Protein AF-0000000077108392 (afdb_homodimer)

pLDDT: mean 80.99, std 17.7, range [25.3, 98.0]

Nearest PDB structures (foldseek):
  3d3n-assembly1_B  TM=5.095E-01  e=5.946E-03  Lactiplantibacillus plantarum WCFS1
  3bxp-assembly1_B  TM=4.855E-01  e=1.284E-02  Lactiplantibacillus plantarum WCFS1
  4bzw-assembly1_A  TM=4.666E-01  e=1.075E-02  Lactiplantibacillus plantarum WCFS1
  3d3n-assembly1_A  TM=5.186E-01  e=2.063E-02  Lactiplantibacillus plantarum WCFS1
  4po3-assembly1_X  TM=4.686E-01  e=5.646E-02  Lacticaseibacillus rhamnosus HN001

Secondary structure (DSSP, 8-state):
-------S----BSEEEEEE--SS-PPPPPTT-TT---TTHHHHHHHHHHHHTTT--HHHHEEEEEE--HHHHHHHHHHHHHHHGGGS---HHHHHHIIIIIHHHHS---S---SS---HHHHHHHHHHHHHHHHHHTB-TT--EEEEEETHHHHHHHHHHHHHH-TTSS----TTSTTEEEEEEES--HHHHTTTS-GGGS------THHHH-TTS-SEEEEE-TT-TT---SGGG-HHHHHHHHTTSEEEEE---S-TTS---TTGGGGGGG-HHHHHHHHHHHHHHHHHH--/-------S----BSEEEEEE--SS-PPPPPTT-TT---TTHHHHHHHHHHHHTTT--HHHHEEEEEE--HHHHHHHHHHHHHHHGGGS---HHHHHHIIIIIHHHHS---S---SS---HHHHHHHHHHHHHHHHHHTB-TT--EEEEEETHHHHHHHHHHHHHS-SSSS----GGGTTEEEEEEES--HHHHTTTS-GGGS------THHHH-TTS-SEEEEE-TT-TT---SGGG-HHHHHHHHTTSEEEEE---S-TTS-S-TTGGGGGGG-HHHHHHHHHHHHHHHHHH--

Structure (mmCIF, N/CA/C/O backbone):
data_AF-0000000077108392-model_v1
#
loop_
_entity.id
_entity.type
_entity.pdbx_description
1 polymer 'Uncharacterized protein'
#
loop_
_atom_site.group_PDB
_atom_site.id
_atom_site.type_symbol
_atom_site.label_atom_id
_atom_site.label_alt_id
_atom_site.label_comp_id
_atom_site.label_asym_id
_atom_site.label_entity_id
_atom_site.label_seq_id
_atom_site.pdbx_PDB_ins_code
_atom_site.Cartn_x
_atom_site.Cartn_y
_atom_site.Cartn_z
_atom_site.occupancy
_atom_site.B_iso_or_equiv
_atom_site.auth_seq_id
_atom_site.auth_comp_id
_atom_site.auth_asym_id
_atom_site.auth_atom_id
_atom_site.pdbx_PDB_model_num
ATOM 1 N N . MET A 1 1 ? 19.859 -25.844 -47.406 1 25.66 1 MET A N 1
ATOM 2 C CA . MET A 1 1 ? 18.641 -26.078 -46.625 1 25.66 1 MET A CA 1
ATOM 3 C C . MET A 1 1 ? 18.953 -26.875 -45.344 1 25.66 1 MET A C 1
ATOM 5 O O . MET A 1 1 ? 19.016 -28.094 -45.406 1 25.66 1 MET A O 1
ATOM 9 N N . THR A 1 2 ? 19.984 -26.5 -44.594 1 29.19 2 THR A N 1
ATOM 10 C CA . THR A 1 2 ? 20.531 -27.156 -43.406 1 29.19 2 THR A CA 1
ATOM 11 C C . THR A 1 2 ? 19.453 -27.344 -42.344 1 29.19 2 THR A C 1
ATOM 13 O O . THR A 1 2 ? 18.828 -26.375 -41.906 1 29.19 2 THR A O 1
ATOM 16 N N . SER A 1 3 ? 18.75 -28.484 -42.344 1 29.84 3 SER A N 1
ATOM 17 C CA . SER A 1 3 ? 17.781 -28.875 -41.312 1 29.84 3 SER A CA 1
ATOM 18 C C . SER A 1 3 ? 18.344 -28.656 -39.938 1 29.84 3 SER A C 1
ATOM 20 O O . SER A 1 3 ? 19.438 -29.141 -39.594 1 29.84 3 SER A O 1
ATOM 22 N N . TYR A 1 4 ? 18.266 -27.5 -39.375 1 32.16 4 TYR A N 1
ATOM 23 C CA . TYR A 1 4 ? 18.516 -27.344 -37.938 1 32.16 4 TYR A CA 1
ATOM 24 C C . TYR A 1 4 ? 17.891 -28.5 -37.156 1 32.16 4 TYR A C 1
ATOM 26 O O . TYR A 1 4 ? 16.656 -28.609 -37.094 1 32.16 4 TYR A O 1
ATOM 34 N N . LYS A 1 5 ? 18.516 -29.609 -37.281 1 37.72 5 LYS A N 1
ATOM 35 C CA . LYS A 1 5 ? 18.188 -30.75 -36.438 1 37.72 5 LYS A CA 1
ATOM 36 C C . LYS A 1 5 ? 18 -30.297 -34.969 1 37.72 5 LYS A C 1
ATOM 38 O O . LYS A 1 5 ? 18.922 -29.781 -34.344 1 37.72 5 LYS A O 1
ATOM 43 N N . LEU A 1 6 ? 16.844 -29.75 -34.594 1 39.28 6 LEU A N 1
ATOM 44 C CA . LEU A 1 6 ? 16.5 -29.625 -33.188 1 39.28 6 LEU A CA 1
ATOM 45 C C . LEU A 1 6 ? 17.016 -30.828 -32.406 1 39.28 6 LEU A C 1
ATOM 47 O O . LEU A 1 6 ? 16.484 -31.938 -32.531 1 39.28 6 LEU A O 1
ATOM 51 N N . SER A 1 7 ? 18.312 -31.141 -32.406 1 38.25 7 SER A N 1
ATOM 52 C CA . SER A 1 7 ? 19.078 -32.25 -31.844 1 38.25 7 SER A CA 1
ATOM 53 C C . SER A 1 7 ? 18.516 -32.688 -30.5 1 38.25 7 SER A C 1
ATOM 55 O O . SER A 1 7 ? 18.562 -33.875 -30.172 1 38.25 7 SER A O 1
ATOM 57 N N . ASP A 1 8 ? 18.703 -31.844 -29.328 1 43.09 8 ASP A N 1
ATOM 58 C CA . ASP A 1 8 ? 18.5 -32.469 -28.016 1 43.09 8 ASP A CA 1
ATOM 59 C C . ASP A 1 8 ? 17.062 -33 -27.875 1 43.09 8 ASP A C 1
ATOM 61 O O . ASP A 1 8 ? 16.109 -32.219 -27.938 1 43.09 8 ASP A O 1
ATOM 65 N N . ASP A 1 9 ? 16.672 -34.125 -28.188 1 49.19 9 ASP A N 1
ATOM 66 C CA . ASP A 1 9 ? 15.477 -34.938 -28.156 1 49.19 9 ASP A CA 1
ATOM 67 C C . ASP A 1 9 ? 14.734 -34.781 -26.828 1 49.19 9 ASP A C 1
ATOM 69 O O . ASP A 1 9 ? 14.75 -35.688 -25.984 1 49.19 9 ASP A O 1
ATOM 73 N N . LYS A 1 10 ? 14.875 -33.75 -26 1 65.94 10 LYS A N 1
ATOM 74 C CA . LYS A 1 10 ? 14.102 -33.688 -24.766 1 65.94 10 LYS A CA 1
ATOM 75 C C . LYS A 1 10 ? 12.617 -33.875 -25.031 1 65.94 10 LYS A C 1
ATOM 77 O O . LYS A 1 10 ? 12.031 -33.219 -25.891 1 65.94 10 LYS A O 1
ATOM 82 N N . LYS A 1 11 ? 12.172 -35.094 -24.672 1 85.75 11 LYS A N 1
ATOM 83 C CA . LYS A 1 11 ? 10.758 -35.438 -24.766 1 85.75 11 LYS A CA 1
ATOM 84 C C . LYS A 1 11 ? 9.859 -34.344 -24.219 1 85.75 11 LYS A C 1
ATOM 86 O O . LYS A 1 11 ? 10.055 -33.875 -23.094 1 85.75 11 LYS A O 1
ATOM 91 N N . LEU A 1 12 ? 9.086 -33.75 -25.078 1 94.19 12 LEU A N 1
ATOM 92 C CA . LEU A 1 12 ? 8.109 -32.75 -24.672 1 94.19 12 LEU A CA 1
ATOM 93 C C . LEU A 1 12 ? 7.141 -33.312 -23.656 1 94.19 12 LEU A C 1
ATOM 95 O O . LEU A 1 12 ? 6.781 -34.5 -23.703 1 94.19 12 LEU A O 1
ATOM 99 N N . LYS A 1 13 ? 6.836 -32.562 -22.734 1 96.19 13 LYS A N 1
ATOM 100 C CA . LYS A 1 13 ? 6.016 -33 -21.609 1 96.19 13 LYS A CA 1
ATOM 101 C C . LYS A 1 13 ? 4.535 -32.75 -21.891 1 96.19 13 LYS A C 1
ATOM 103 O O . LYS A 1 13 ? 4.164 -31.781 -22.531 1 96.19 13 LYS A O 1
ATOM 108 N N . PRO A 1 14 ? 3.74 -33.594 -21.375 1 95.75 14 PRO A N 1
ATOM 109 C CA . PRO A 1 14 ? 2.311 -33.5 -21.672 1 95.75 14 PRO A CA 1
ATOM 110 C C . PRO A 1 14 ? 1.596 -32.438 -20.828 1 95.75 14 PRO A C 1
ATOM 112 O O . PRO A 1 14 ? 0.47 -32.031 -21.141 1 95.75 14 PRO A O 1
ATOM 115 N N . VAL A 1 15 ? 2.131 -32.031 -19.719 1 95.94 15 VAL A N 1
ATOM 116 C CA . VAL A 1 15 ? 1.496 -31.078 -18.812 1 95.94 15 VAL A CA 1
ATOM 117 C C . VAL A 1 15 ? 2.494 -29.984 -18.422 1 95.94 15 VAL A C 1
ATOM 119 O O . VAL A 1 15 ? 3.684 -30.266 -18.25 1 95.94 15 VAL A O 1
ATOM 122 N N . GLY A 1 16 ? 2 -28.719 -18.359 1 96.62 16 GLY A N 1
ATOM 123 C CA . GLY A 1 16 ? 2.803 -27.609 -17.859 1 96.62 16 GLY A CA 1
ATOM 124 C C . GLY A 1 16 ? 2.262 -27.016 -16.578 1 96.62 16 GLY A C 1
ATOM 125 O O . GLY A 1 16 ? 1.046 -26.938 -16.375 1 96.62 16 GLY A O 1
ATOM 126 N N . VAL A 1 17 ? 3.178 -26.656 -15.672 1 97.81 17 VAL A N 1
ATOM 127 C CA . VAL A 1 17 ? 2.83 -25.938 -14.445 1 97.81 17 VAL A CA 1
ATOM 128 C C . VAL A 1 17 ? 3.717 -24.703 -14.305 1 97.81 17 VAL A C 1
ATOM 130 O O . VAL A 1 17 ? 4.945 -24.812 -14.367 1 97.81 17 VAL A O 1
ATOM 133 N N . MET A 1 18 ? 3.094 -23.625 -14.203 1 96.94 18 MET A N 1
ATOM 134 C CA . MET A 1 18 ? 3.793 -22.375 -13.891 1 96.94 18 MET A CA 1
ATOM 135 C C . MET A 1 18 ? 3.441 -21.891 -12.484 1 96.94 18 MET A C 1
ATOM 137 O O . MET A 1 18 ? 2.264 -21.781 -12.141 1 96.94 18 MET A O 1
ATOM 141 N N . VAL A 1 19 ? 4.445 -21.609 -11.695 1 97.31 19 VAL A N 1
ATOM 142 C CA . VAL A 1 19 ? 4.238 -21.156 -10.32 1 97.31 19 VAL A CA 1
ATOM 143 C C . VAL A 1 19 ? 4.73 -19.719 -10.172 1 97.31 19 VAL A C 1
ATOM 145 O O . VAL A 1 19 ? 5.801 -19.359 -10.672 1 97.31 19 VAL A O 1
ATOM 148 N N . VAL A 1 20 ? 3.91 -18.891 -9.5 1 96.06 20 VAL A N 1
ATOM 149 C CA . VAL A 1 20 ? 4.168 -17.469 -9.359 1 96.06 20 VAL A CA 1
ATOM 150 C C . VAL A 1 20 ? 4.164 -17.094 -7.879 1 96.06 20 VAL A C 1
ATOM 152 O O . VAL A 1 20 ? 3.203 -17.375 -7.16 1 96.06 20 VAL A O 1
ATOM 155 N N . HIS A 1 21 ? 5.246 -16.469 -7.43 1 90.44 21 HIS A N 1
ATOM 156 C CA . HIS A 1 21 ? 5.367 -16.125 -6.023 1 90.44 21 HIS A CA 1
ATOM 157 C C . HIS A 1 21 ? 4.828 -14.719 -5.758 1 90.44 21 HIS A C 1
ATOM 159 O O . HIS A 1 21 ? 4.523 -13.977 -6.699 1 90.44 21 HIS A O 1
ATOM 165 N N . GLY A 1 22 ? 4.621 -14.422 -4.504 1 85.69 22 GLY A N 1
ATOM 166 C CA . GLY A 1 22 ? 4.16 -13.109 -4.062 1 85.69 22 GLY A CA 1
ATOM 167 C C . GLY A 1 22 ? 5.293 -12.188 -3.652 1 85.69 22 GLY A C 1
ATOM 168 O O . GLY A 1 22 ? 6.371 -12.219 -4.25 1 85.69 22 GLY A O 1
ATOM 169 N N . ILE A 1 23 ? 4.961 -11.32 -2.734 1 69.69 23 ILE A N 1
ATOM 170 C CA . ILE A 1 23 ? 5.906 -10.328 -2.227 1 69.69 23 ILE A CA 1
ATOM 171 C C . ILE A 1 23 ? 6.949 -11.023 -1.349 1 69.69 23 ILE A C 1
ATOM 173 O O . ILE A 1 23 ? 6.758 -12.164 -0.932 1 69.69 23 ILE A O 1
ATOM 177 N N . GLY A 1 24 ? 8 -10.359 -1.142 1 65.69 24 GLY A N 1
ATOM 178 C CA . GLY A 1 24 ? 9.031 -10.797 -0.213 1 65.69 24 GLY A CA 1
ATOM 179 C C . GLY A 1 24 ? 10.359 -11.078 -0.886 1 65.69 24 GLY A C 1
ATOM 180 O O . GLY A 1 24 ? 10.422 -11.281 -2.102 1 65.69 24 GLY A O 1
ATOM 181 N N . ARG A 1 25 ? 11.273 -10.914 -0.083 1 65.44 25 ARG A N 1
ATOM 182 C CA . ARG A 1 25 ? 12.609 -11.242 -0.576 1 65.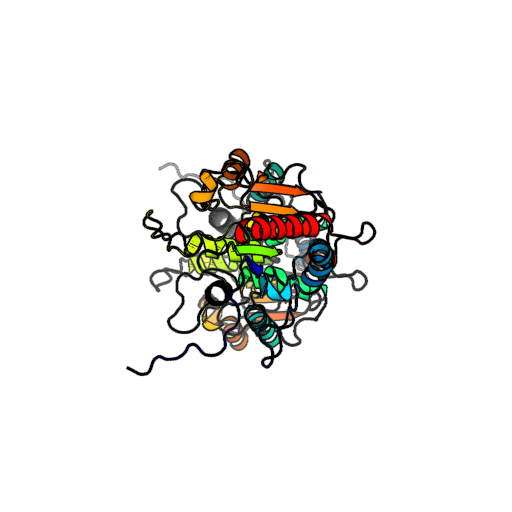44 25 ARG A CA 1
ATOM 183 C C . ARG A 1 25 ? 12.75 -12.734 -0.852 1 65.44 25 ARG A C 1
ATOM 185 O O . ARG A 1 25 ? 12.422 -13.562 0.004 1 65.44 25 ARG A O 1
ATOM 192 N N . GLN A 1 26 ? 12.781 -12.961 -2.092 1 66.75 26 GLN A N 1
ATOM 193 C CA . GLN A 1 26 ? 12.93 -14.344 -2.52 1 66.75 26 GLN A CA 1
ATOM 194 C C . GLN A 1 26 ? 14.352 -14.625 -2.98 1 66.75 26 GLN A C 1
ATOM 196 O O . GLN A 1 26 ? 15.023 -13.75 -3.527 1 66.75 26 GLN A O 1
ATOM 201 N N . SER A 1 27 ? 14.766 -15.789 -2.559 1 70.38 27 SER A N 1
ATOM 202 C CA . SER A 1 27 ? 16.047 -16.219 -3.102 1 70.38 27 SER A CA 1
ATOM 203 C C . SER A 1 27 ? 15.945 -16.531 -4.594 1 70.38 27 SER A C 1
ATOM 205 O O . SER A 1 27 ? 14.898 -16.969 -5.07 1 70.38 27 SER A O 1
ATOM 207 N N . LEU A 1 28 ? 16.984 -16.062 -5.27 1 73.69 28 LEU A N 1
ATOM 208 C CA . LEU A 1 28 ? 17.047 -16.359 -6.695 1 73.69 28 LEU A CA 1
ATOM 209 C C . LEU A 1 28 ? 17.859 -17.625 -6.949 1 73.69 28 LEU A C 1
ATOM 211 O O . LEU A 1 28 ? 18.781 -17.938 -6.191 1 73.69 28 LEU A O 1
ATOM 215 N N . PRO A 1 29 ? 17.391 -18.281 -8.047 1 77.06 29 PRO A N 1
ATOM 216 C CA . PRO A 1 29 ? 18.25 -19.406 -8.406 1 77.06 29 PRO A CA 1
ATOM 217 C C . PRO A 1 29 ? 19.641 -18.953 -8.883 1 77.06 29 PRO A C 1
ATOM 219 O O . PRO A 1 29 ? 19.797 -17.828 -9.367 1 77.06 29 PRO A O 1
ATOM 222 N N . PRO A 1 30 ? 20.594 -19.891 -8.688 1 74.75 30 PRO A N 1
ATOM 223 C CA . PRO A 1 30 ? 21.922 -19.562 -9.211 1 74.75 30 PRO A CA 1
ATOM 224 C C . PRO A 1 30 ? 21.938 -19.422 -10.727 1 74.75 30 PRO A C 1
ATOM 226 O O . PRO A 1 30 ? 21.156 -20.078 -11.422 1 74.75 30 PRO A O 1
ATOM 229 N N . THR A 1 31 ? 22.781 -18.516 -11.172 1 82.25 31 THR A N 1
ATOM 230 C CA . THR A 1 31 ? 22.891 -18.25 -12.602 1 82.25 31 THR A CA 1
ATOM 231 C C . THR A 1 31 ? 23.188 -19.547 -13.367 1 82.25 31 THR A C 1
ATOM 233 O O . THR A 1 31 ? 22.781 -19.688 -14.523 1 82.25 31 THR A O 1
ATOM 236 N N . SER A 1 32 ? 23.844 -20.453 -12.727 1 83.75 32 SER A N 1
ATOM 237 C CA . SER A 1 32 ? 24.25 -21.703 -13.359 1 83.75 32 SER A CA 1
ATOM 238 C C . SER A 1 32 ? 23.062 -22.672 -13.477 1 83.75 32 SER A C 1
ATOM 240 O O . SER A 1 32 ? 23.094 -23.609 -14.273 1 83.75 32 SER A O 1
ATOM 242 N N . GLN A 1 33 ? 22.047 -22.422 -12.672 1 87.81 33 GLN A N 1
ATOM 243 C CA . GLN A 1 33 ? 20.859 -23.266 -12.688 1 87.81 33 GLN A CA 1
ATOM 244 C C . GLN A 1 33 ? 19.578 -22.422 -12.648 1 87.81 33 GLN A C 1
ATOM 246 O O . GLN A 1 33 ? 18.828 -22.469 -11.672 1 87.81 33 GLN A O 1
ATOM 251 N N . PRO A 1 34 ? 19.281 -21.781 -13.734 1 83 34 PRO A N 1
ATOM 252 C CA . PRO A 1 34 ? 18.172 -20.828 -13.75 1 83 34 PRO A CA 1
ATOM 253 C C . PRO A 1 34 ? 16.812 -21.5 -13.531 1 83 34 PRO A C 1
ATOM 255 O O . PRO A 1 34 ? 15.844 -20.844 -13.148 1 83 34 PRO A O 1
ATOM 258 N N . ASP A 1 35 ? 16.828 -22.875 -13.68 1 87.62 35 ASP A N 1
ATOM 259 C CA . ASP A 1 35 ? 15.539 -23.547 -13.562 1 87.62 35 ASP A CA 1
ATOM 260 C C . ASP A 1 35 ? 15.406 -24.25 -12.211 1 87.62 35 ASP A C 1
ATOM 262 O O . ASP A 1 35 ? 14.422 -24.953 -11.961 1 87.62 35 ASP A O 1
ATOM 266 N N . LYS A 1 36 ? 16.406 -24.016 -11.352 1 91.69 36 LYS A N 1
ATOM 267 C CA . LYS A 1 36 ? 16.312 -24.594 -10.016 1 91.69 36 LYS A CA 1
ATOM 268 C C . LYS A 1 36 ? 15.109 -24.047 -9.258 1 91.69 36 LYS A C 1
ATOM 270 O O . LYS A 1 36 ? 14.875 -22.844 -9.242 1 91.69 36 LYS A O 1
ATOM 275 N N . LEU A 1 37 ? 14.383 -24.984 -8.688 1 93.56 37 LEU A N 1
ATOM 276 C CA . LEU A 1 37 ? 13.195 -24.594 -7.941 1 93.56 37 LEU A CA 1
ATOM 277 C C . LEU A 1 37 ? 13.578 -23.953 -6.609 1 93.56 37 LEU A C 1
ATOM 279 O O . LEU A 1 37 ? 14.469 -24.438 -5.914 1 93.56 37 LEU A O 1
ATOM 283 N N . MET A 1 38 ? 12.953 -22.859 -6.305 1 92.12 38 MET A N 1
ATOM 284 C CA . MET A 1 38 ? 13.242 -22.109 -5.09 1 92.12 38 MET A CA 1
ATOM 285 C C . MET A 1 38 ? 12.008 -22.047 -4.188 1 92.12 38 MET A C 1
ATOM 287 O O . MET A 1 38 ? 11.781 -22.938 -3.377 1 92.12 38 MET A O 1
ATOM 291 N N . TYR A 1 39 ? 11.086 -21.25 -4.449 1 89.88 39 TYR A N 1
ATOM 292 C CA . TYR A 1 39 ? 9.992 -20.969 -3.531 1 89.88 39 TYR A CA 1
ATOM 293 C C . TYR A 1 39 ? 8.914 -22.047 -3.631 1 89.88 39 TYR A C 1
ATOM 295 O O . TYR A 1 39 ? 8.102 -22.203 -2.717 1 89.88 39 TYR A O 1
ATOM 303 N N . SER A 1 40 ? 8.891 -22.812 -4.699 1 94.19 40 SER A N 1
ATOM 304 C CA . SER A 1 40 ? 7.852 -23.812 -4.844 1 94.19 40 SER A CA 1
ATOM 305 C C . SER A 1 40 ? 8.391 -25.219 -4.547 1 94.19 40 SER A C 1
ATOM 307 O O . SER A 1 40 ? 7.691 -26.219 -4.75 1 94.19 40 SER A O 1
ATOM 309 N N . LEU A 1 41 ? 9.602 -25.312 -4.02 1 94.06 41 LEU A N 1
ATOM 310 C CA . LEU A 1 41 ? 10.266 -26.594 -3.836 1 94.06 41 LEU A CA 1
ATOM 311 C C . LEU A 1 41 ? 9.469 -27.484 -2.893 1 94.06 41 LEU A C 1
ATOM 313 O O . LEU A 1 41 ? 9.297 -28.688 -3.16 1 94.06 41 LEU A O 1
ATOM 317 N N . SER A 1 42 ? 9.016 -26.953 -1.794 1 94.06 42 SER A N 1
ATOM 318 C CA . SER A 1 42 ? 8.266 -27.766 -0.838 1 94.06 42 SER A CA 1
ATOM 319 C C . SER A 1 42 ? 6.973 -28.297 -1.455 1 94.06 42 SER A C 1
ATOM 321 O O . SER A 1 42 ? 6.605 -29.453 -1.237 1 94.06 42 SER A O 1
ATOM 323 N N . LEU A 1 43 ? 6.285 -27.469 -2.143 1 96.38 43 LEU A N 1
ATOM 324 C CA . LEU A 1 43 ? 5.082 -27.891 -2.854 1 96.38 43 LEU A CA 1
ATOM 325 C C . LEU A 1 43 ? 5.406 -28.984 -3.867 1 96.38 43 LEU A C 1
ATOM 327 O O . LEU A 1 43 ? 4.73 -30.016 -3.91 1 96.38 43 LEU A O 1
ATOM 331 N N . TYR A 1 44 ? 6.41 -28.797 -4.645 1 97.31 44 TYR A N 1
ATOM 332 C CA . TYR A 1 44 ? 6.844 -29.75 -5.66 1 97.31 44 TYR A CA 1
ATOM 333 C C . TYR A 1 44 ? 7.133 -31.109 -5.043 1 97.31 44 TYR A C 1
ATOM 335 O O . TYR A 1 44 ? 6.656 -32.156 -5.539 1 97.31 44 TYR A O 1
ATOM 343 N N . ARG A 1 45 ? 7.848 -31.125 -3.99 1 97.06 45 ARG A N 1
ATOM 344 C CA . ARG A 1 45 ? 8.25 -32.375 -3.352 1 97.06 45 ARG A CA 1
ATOM 345 C C . ARG A 1 45 ? 7.035 -33.125 -2.812 1 97.06 45 ARG A C 1
ATOM 347 O O . ARG A 1 45 ? 6.953 -34.344 -2.932 1 97.06 45 ARG A O 1
ATOM 354 N N . LYS A 1 46 ? 6.184 -32.438 -2.23 1 96.94 46 LYS A N 1
ATOM 355 C CA . LYS A 1 46 ? 4.984 -33.062 -1.699 1 96.94 46 LYS A CA 1
ATOM 356 C C . LYS A 1 46 ? 4.121 -33.625 -2.822 1 96.94 46 LYS A C 1
ATOM 358 O O . LYS A 1 46 ? 3.578 -34.719 -2.703 1 96.94 46 LYS A O 1
ATOM 363 N N . LEU A 1 47 ? 4.039 -32.875 -3.891 1 97.88 47 LEU A N 1
ATOM 364 C CA . LEU A 1 47 ? 3.297 -33.344 -5.055 1 97.88 47 LEU A CA 1
ATOM 365 C C . LEU A 1 47 ? 3.967 -34.594 -5.664 1 97.88 47 LEU A C 1
ATOM 367 O O . LEU A 1 47 ? 3.287 -35.531 -6.082 1 97.88 47 LEU A O 1
ATOM 371 N N . GLU A 1 48 ? 5.262 -34.5 -5.734 1 97.19 48 GLU A N 1
ATOM 372 C CA . GLU A 1 48 ? 6.023 -35.625 -6.281 1 97.19 48 GLU A CA 1
ATOM 373 C C . GLU A 1 48 ? 5.734 -36.906 -5.516 1 97.19 48 GLU A C 1
ATOM 375 O O . GLU A 1 48 ? 5.512 -37.969 -6.125 1 97.19 48 GLU A O 1
ATOM 380 N N . ARG A 1 49 ? 5.664 -36.844 -4.23 1 95.56 49 ARG A N 1
ATOM 381 C CA . ARG A 1 49 ? 5.383 -38 -3.391 1 95.56 49 ARG A CA 1
ATOM 382 C C . ARG A 1 49 ? 3.988 -38.562 -3.67 1 95.56 49 ARG A C 1
ATOM 384 O O . ARG A 1 49 ? 3.816 -39.781 -3.834 1 95.56 49 ARG A O 1
ATOM 391 N N . ILE A 1 50 ? 3.094 -37.688 -3.793 1 95.81 50 ILE A N 1
ATOM 392 C CA . ILE A 1 50 ? 1.703 -38.094 -3.994 1 95.81 50 ILE A CA 1
ATOM 393 C C . ILE A 1 50 ? 1.533 -38.688 -5.391 1 95.81 50 ILE A C 1
ATOM 395 O O . ILE A 1 50 ? 0.92 -39.75 -5.547 1 95.81 50 ILE A O 1
ATOM 399 N N . LEU A 1 51 ? 2.1 -38.094 -6.367 1 95.88 51 LEU A N 1
ATOM 400 C CA . LEU A 1 51 ? 1.839 -38.469 -7.758 1 95.88 51 LEU A CA 1
ATOM 401 C C . LEU A 1 51 ? 2.643 -39.688 -8.164 1 95.88 51 LEU A C 1
ATOM 403 O O . LEU A 1 51 ? 2.246 -40.438 -9.07 1 95.88 51 LEU A O 1
ATOM 407 N N . THR A 1 52 ? 3.771 -39.844 -7.52 1 92.56 52 THR A N 1
ATOM 408 C CA . THR A 1 52 ? 4.516 -41.094 -7.746 1 92.56 52 THR A CA 1
ATOM 409 C C . THR A 1 52 ? 3.652 -42.312 -7.438 1 92.56 52 THR A C 1
ATOM 411 O O . THR A 1 52 ? 3.689 -43.281 -8.164 1 92.56 52 THR A O 1
ATOM 414 N N . GLY A 1 53 ? 2.906 -42.156 -6.414 1 90.62 53 GLY A N 1
ATOM 415 C CA . GLY A 1 53 ? 1.987 -43.219 -6.055 1 90.62 53 GLY A CA 1
ATOM 416 C C . GLY A 1 53 ? 0.886 -43.438 -7.074 1 90.62 53 GLY A C 1
ATOM 417 O O . GLY A 1 53 ? 0.214 -44.469 -7.066 1 90.62 53 GLY A O 1
ATOM 418 N N . ARG A 1 54 ? 0.764 -42.562 -8.023 1 90.25 54 ARG A N 1
ATOM 419 C CA . ARG A 1 54 ? -0.292 -42.625 -9.023 1 90.25 54 ARG A CA 1
ATOM 420 C C . ARG A 1 54 ? 0.292 -42.812 -10.422 1 90.25 54 ARG A C 1
ATOM 422 O O . ARG A 1 54 ? -0.355 -42.469 -11.422 1 90.25 54 ARG A O 1
ATOM 429 N N . ASN A 1 55 ? 1.573 -43.156 -10.492 1 90.44 55 ASN A N 1
ATOM 430 C CA . ASN A 1 55 ? 2.301 -43.5 -11.719 1 90.44 55 ASN A CA 1
ATOM 431 C C . ASN A 1 55 ? 2.51 -42.25 -12.578 1 90.44 55 ASN A C 1
ATOM 433 O O . ASN A 1 55 ? 2.389 -42.312 -13.805 1 90.44 55 ASN A O 1
ATOM 437 N N . VAL A 1 56 ? 2.605 -41.094 -11.953 1 93.44 56 VAL A N 1
ATOM 438 C CA . VAL A 1 56 ? 2.979 -39.844 -12.625 1 93.44 56 VAL A CA 1
ATOM 439 C C . VAL A 1 56 ? 4.355 -39.406 -12.141 1 93.44 56 VAL A C 1
ATOM 441 O O . VAL A 1 56 ? 4.574 -39.25 -10.938 1 93.44 56 VAL A O 1
ATOM 444 N N . ASP A 1 57 ? 5.227 -39.344 -13.031 1 94 57 ASP A N 1
ATOM 445 C CA . ASP A 1 57 ? 6.551 -38.781 -12.719 1 94 57 ASP A CA 1
ATOM 446 C C . ASP A 1 57 ? 6.609 -37.281 -12.969 1 94 57 ASP A C 1
ATOM 448 O O . ASP A 1 57 ? 6.719 -36.844 -14.117 1 94 57 ASP A O 1
ATOM 452 N N . LEU A 1 58 ? 6.637 -36.531 -11.93 1 95.25 58 LEU A N 1
ATOM 453 C CA . LEU A 1 58 ? 6.566 -35.094 -12.039 1 95.25 58 LEU A CA 1
ATOM 454 C C . LEU A 1 58 ? 7.734 -34.562 -12.852 1 95.25 58 LEU A C 1
ATOM 456 O O . LEU A 1 58 ? 7.574 -33.594 -13.625 1 95.25 58 LEU A O 1
ATOM 460 N N . ASN A 1 59 ? 8.883 -35.094 -12.711 1 93 59 ASN A N 1
ATOM 461 C CA . ASN A 1 59 ? 10.078 -34.625 -13.406 1 93 59 ASN A CA 1
ATOM 462 C C . ASN A 1 59 ? 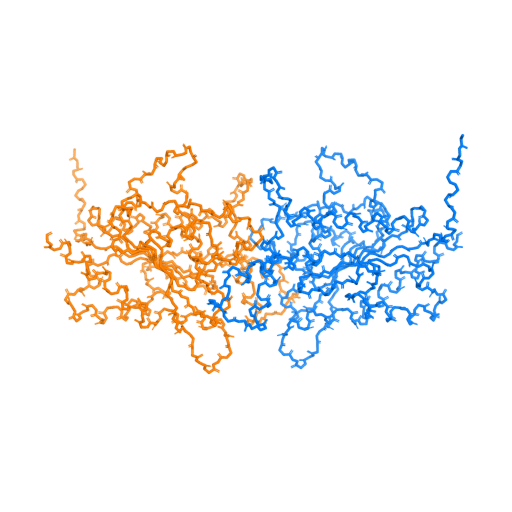10 -34.875 -14.906 1 93 59 ASN A C 1
ATOM 464 O O . ASN A 1 59 ? 10.375 -34.031 -15.711 1 93 59 ASN A O 1
ATOM 468 N N . ASP A 1 60 ? 9.453 -35.969 -15.305 1 93.31 60 ASP A N 1
ATOM 469 C CA . ASP A 1 60 ? 9.445 -36.375 -16.703 1 93.31 60 ASP A CA 1
ATOM 470 C C . ASP A 1 60 ? 8.156 -35.906 -17.391 1 93.31 60 ASP A C 1
ATOM 472 O O . ASP A 1 60 ? 8.156 -35.625 -18.594 1 93.31 60 ASP A O 1
ATOM 476 N N . ASP A 1 61 ? 7.113 -35.844 -16.641 1 95.19 61 ASP A N 1
ATOM 477 C CA . ASP A 1 61 ? 5.805 -35.656 -17.281 1 95.19 61 ASP A CA 1
ATOM 478 C C . ASP A 1 61 ? 5.348 -34.219 -17.203 1 95.19 61 ASP A C 1
ATOM 480 O O . ASP A 1 61 ? 4.43 -33.812 -17.922 1 95.19 61 ASP A O 1
ATOM 484 N N . VAL A 1 62 ? 5.902 -33.438 -16.281 1 97 62 VAL A N 1
ATOM 485 C CA . VAL A 1 62 ? 5.402 -32.094 -16.047 1 97 62 VAL A CA 1
ATOM 486 C C . VAL A 1 62 ? 6.527 -31.078 -16.25 1 97 62 VAL A C 1
ATOM 488 O O . VAL A 1 62 ? 7.586 -31.172 -15.633 1 97 62 VAL A O 1
ATOM 491 N N . ALA A 1 63 ? 6.305 -30.125 -17.188 1 96.94 63 ALA A N 1
ATOM 492 C CA . ALA A 1 63 ? 7.164 -28.938 -17.25 1 96.94 63 ALA A CA 1
ATOM 493 C C . ALA A 1 63 ? 6.832 -27.969 -16.125 1 96.94 63 ALA A C 1
ATOM 495 O O . ALA A 1 63 ? 5.883 -27.188 -16.219 1 96.94 63 ALA A O 1
ATOM 496 N N . TRP A 1 64 ? 7.609 -28.047 -15.047 1 97.69 64 TRP A N 1
ATOM 497 C CA . TRP A 1 64 ? 7.402 -27.234 -13.852 1 97.69 64 TRP A CA 1
ATOM 498 C C . TRP A 1 64 ? 8.352 -26.047 -13.836 1 97.69 64 TRP A C 1
ATOM 500 O O . TRP A 1 64 ? 9.57 -26.219 -13.742 1 97.69 64 TRP A O 1
ATOM 510 N N . ARG A 1 65 ? 7.805 -24.812 -13.93 1 96.88 65 ARG A N 1
ATOM 511 C CA . ARG A 1 65 ? 8.664 -23.625 -13.984 1 96.88 65 ARG A CA 1
ATOM 512 C C . ARG A 1 65 ? 8.18 -22.562 -13.016 1 96.88 65 ARG A C 1
ATOM 514 O O . ARG A 1 65 ? 6.973 -22.328 -12.891 1 96.88 65 ARG A O 1
ATOM 521 N N . GLU A 1 66 ? 9.141 -21.938 -12.352 1 96.31 66 GLU A N 1
ATOM 522 C CA . GLU A 1 66 ? 8.906 -20.781 -11.484 1 96.31 66 GLU A CA 1
ATOM 523 C C . GLU A 1 66 ? 9.086 -19.469 -12.234 1 96.31 66 GLU A C 1
ATOM 525 O O . GLU A 1 66 ? 10.055 -19.312 -12.984 1 96.31 66 GLU A O 1
ATOM 530 N N . ALA A 1 67 ? 8.086 -18.625 -12.125 1 94.31 67 ALA A N 1
ATOM 531 C CA . ALA A 1 67 ? 8.32 -17.266 -12.578 1 94.31 67 ALA A CA 1
ATOM 532 C C . ALA A 1 67 ? 9.25 -16.516 -11.617 1 94.31 67 ALA A C 1
ATOM 534 O O . ALA A 1 67 ? 8.914 -16.328 -10.445 1 94.31 67 ALA A O 1
ATOM 535 N N . ASN A 1 68 ? 10.414 -16.156 -12.109 1 91.12 68 ASN A N 1
ATOM 536 C CA . ASN A 1 68 ? 11.414 -15.516 -11.258 1 91.12 68 ASN A CA 1
ATOM 537 C C . ASN A 1 68 ? 11.508 -14.016 -11.539 1 91.12 68 ASN A C 1
ATOM 539 O O . ASN A 1 68 ? 12.086 -13.602 -12.539 1 91.12 68 ASN A O 1
ATOM 543 N N . TYR A 1 69 ? 10.891 -13.25 -10.688 1 89.94 69 TYR A N 1
ATOM 544 C CA . TYR A 1 69 ? 10.99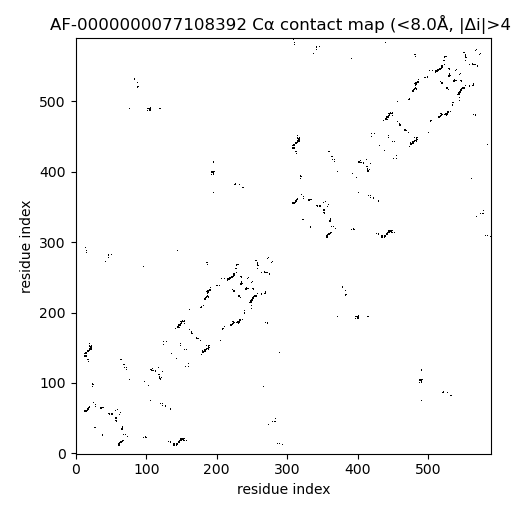2 -11.797 -10.844 1 89.94 69 TYR A CA 1
ATOM 545 C C . TYR A 1 69 ? 11.312 -11.133 -9.516 1 89.94 69 TYR A C 1
ATOM 547 O O . TYR A 1 69 ? 11.164 -9.914 -9.375 1 89.94 69 TYR A O 1
ATOM 555 N N . ALA A 1 70 ? 11.727 -11.938 -8.562 1 86.56 70 ALA A N 1
ATOM 556 C CA . ALA A 1 70 ? 12.031 -11.422 -7.23 1 86.56 70 ALA A CA 1
ATOM 557 C C . ALA A 1 70 ? 13.156 -10.391 -7.289 1 86.56 70 ALA A C 1
ATOM 559 O O . ALA A 1 70 ? 13.164 -9.43 -6.512 1 86.56 70 ALA A O 1
ATOM 560 N N . HIS A 1 71 ? 14.094 -10.648 -8.18 1 87.12 71 HIS A N 1
ATOM 561 C CA . HIS A 1 71 ? 15.25 -9.766 -8.281 1 87.12 71 HIS A CA 1
ATOM 562 C C . HIS A 1 71 ? 14.836 -8.352 -8.656 1 87.12 71 HIS A C 1
ATOM 564 O O . HIS A 1 71 ? 15.523 -7.387 -8.328 1 87.12 71 HIS A O 1
ATOM 570 N N . ILE A 1 72 ? 13.734 -8.242 -9.375 1 87.56 72 ILE A N 1
ATOM 571 C CA . ILE A 1 72 ? 13.234 -6.93 -9.773 1 87.56 72 ILE A CA 1
ATOM 572 C C . ILE A 1 72 ? 12.836 -6.129 -8.531 1 87.56 72 ILE A C 1
ATOM 574 O O . ILE A 1 72 ? 13.266 -4.984 -8.367 1 87.56 72 ILE A O 1
ATOM 578 N N . PHE A 1 73 ? 12.102 -6.723 -7.621 1 86.12 73 PHE A N 1
ATOM 579 C CA . PHE A 1 73 ? 11.664 -6.059 -6.395 1 86.12 73 PHE A CA 1
ATOM 580 C C . PHE A 1 73 ? 12.828 -5.902 -5.426 1 86.12 73 PHE A C 1
ATOM 582 O O . PHE A 1 73 ? 12.938 -4.887 -4.73 1 86.12 73 PHE A O 1
ATOM 589 N N . ASN A 1 74 ? 13.656 -6.93 -5.402 1 84.69 74 ASN A N 1
ATOM 590 C CA . ASN A 1 74 ? 14.836 -6.824 -4.551 1 84.69 74 ASN A CA 1
ATOM 591 C C . ASN A 1 74 ? 15.672 -5.598 -4.902 1 84.69 74 ASN A C 1
ATOM 593 O O . ASN A 1 74 ? 16.172 -4.902 -4.012 1 84.69 74 ASN A O 1
ATOM 597 N N . GLY A 1 75 ? 15.844 -5.402 -6.141 1 83.19 75 GLY A N 1
ATOM 598 C CA . GLY A 1 75 ? 16.609 -4.254 -6.594 1 83.19 75 GLY A CA 1
ATOM 599 C C . GLY A 1 75 ? 16.031 -2.928 -6.141 1 83.19 75 GLY A C 1
ATOM 600 O O . GLY A 1 75 ? 16.766 -2.051 -5.672 1 83.19 75 GLY A O 1
ATOM 601 N N . VAL A 1 76 ? 14.789 -2.83 -6.246 1 82.44 76 VAL A N 1
ATOM 602 C CA . VAL A 1 76 ? 14.109 -1.599 -5.863 1 82.44 76 VAL A CA 1
ATOM 603 C C . VAL A 1 76 ? 14.203 -1.401 -4.355 1 82.44 76 VAL A C 1
ATOM 605 O O . VAL A 1 76 ? 14.422 -0.283 -3.881 1 82.44 76 VAL A O 1
ATOM 608 N N . GLN A 1 77 ? 14.047 -2.439 -3.627 1 85.94 77 GLN A N 1
ATOM 609 C CA . GLN A 1 77 ? 14.148 -2.373 -2.172 1 85.94 77 GLN A CA 1
ATOM 610 C C . GLN A 1 77 ? 15.57 -2.023 -1.733 1 85.94 77 GLN A C 1
ATOM 612 O O . GLN A 1 77 ? 15.758 -1.224 -0.814 1 85.94 77 GLN A O 1
ATOM 617 N N . ASP A 1 78 ? 16.5 -2.666 -2.408 1 87.25 78 ASP A N 1
ATOM 618 C CA . ASP A 1 78 ? 17.906 -2.385 -2.082 1 87.25 78 ASP A CA 1
ATOM 619 C C . ASP A 1 78 ? 18.234 -0.912 -2.311 1 87.25 78 ASP A C 1
ATOM 621 O O . ASP A 1 78 ? 18.938 -0.297 -1.508 1 87.25 78 ASP A O 1
ATOM 625 N N . GLU A 1 79 ? 17.812 -0.414 -3.391 1 87.25 79 GLU A N 1
ATOM 626 C CA . GLU A 1 79 ? 18.031 1.001 -3.678 1 87.25 79 GLU A CA 1
ATOM 627 C C . GLU A 1 79 ? 17.391 1.885 -2.607 1 87.25 79 GLU A C 1
ATOM 629 O O . GLU A 1 79 ? 18 2.861 -2.162 1 87.25 79 GLU A O 1
ATOM 634 N N . TYR A 1 80 ? 16.234 1.521 -2.156 1 88.38 80 TYR A N 1
ATOM 635 C CA . TYR A 1 80 ? 15.516 2.219 -1.102 1 88.38 80 TYR A CA 1
ATOM 636 C C . TYR A 1 80 ? 16.312 2.217 0.2 1 88.38 80 TYR A C 1
ATOM 638 O O . TYR A 1 80 ? 16.5 3.266 0.821 1 88.38 80 TYR A O 1
ATOM 646 N N . TYR A 1 81 ? 16.797 1.113 0.554 1 88.81 81 TYR A N 1
ATOM 647 C CA . TYR A 1 81 ? 17.562 0.995 1.789 1 88.81 81 TYR A CA 1
ATOM 648 C C . TYR A 1 81 ? 18.891 1.72 1.673 1 88.81 81 TYR A C 1
ATOM 650 O O . TYR A 1 81 ? 19.391 2.285 2.65 1 88.81 81 TYR A O 1
ATOM 658 N N . ARG A 1 82 ? 19.438 1.646 0.507 1 90.69 82 ARG A N 1
ATOM 659 C CA . ARG A 1 82 ? 20.688 2.363 0.281 1 90.69 82 ARG A CA 1
ATOM 660 C C . ARG A 1 82 ? 20.5 3.865 0.448 1 90.69 82 ARG A C 1
ATOM 662 O O . ARG A 1 82 ? 21.328 4.539 1.068 1 90.69 82 ARG A O 1
ATOM 669 N N . GLN A 1 83 ? 19.469 4.348 -0.096 1 90.5 83 GLN A N 1
ATOM 670 C CA . GLN A 1 83 ? 19.172 5.773 -0.01 1 90.5 83 GLN A CA 1
ATOM 671 C C . GLN A 1 83 ? 18.969 6.207 1.438 1 90.5 83 GLN A C 1
ATOM 673 O O . GLN A 1 83 ? 19.469 7.25 1.86 1 90.5 83 GLN A O 1
ATOM 678 N N . LEU A 1 84 ? 18.266 5.426 2.158 1 92.69 84 LEU A N 1
ATOM 679 C CA . LEU A 1 84 ? 17.953 5.789 3.533 1 92.69 84 LEU A CA 1
ATOM 680 C C . LEU A 1 84 ? 19.141 5.539 4.453 1 92.69 84 LEU A C 1
ATOM 682 O O . LEU A 1 84 ? 19.297 6.223 5.465 1 92.69 84 LEU A O 1
ATOM 686 N N . GLY A 1 85 ? 19.938 4.555 4.066 1 90.94 85 GLY A N 1
ATOM 687 C CA . GLY A 1 85 ? 21.141 4.262 4.824 1 90.94 85 GLY A CA 1
ATOM 688 C C . GLY A 1 85 ? 20.891 4.047 6.301 1 90.94 85 GLY A C 1
ATOM 689 O O . GLY A 1 85 ? 20 3.275 6.68 1 90.94 85 GLY A O 1
ATOM 690 N N . ASN A 1 86 ? 21.625 4.742 7.102 1 91.31 86 ASN A N 1
ATOM 691 C CA . ASN A 1 86 ? 21.547 4.555 8.547 1 91.31 86 ASN A CA 1
ATOM 692 C C . ASN A 1 86 ? 20.516 5.477 9.188 1 91.31 86 ASN A C 1
ATOM 694 O O . ASN A 1 86 ? 20.406 5.539 10.406 1 91.31 86 ASN A O 1
ATOM 698 N N . SER A 1 87 ? 19.75 6.086 8.406 1 93.69 87 SER A N 1
ATOM 699 C CA . SER A 1 87 ? 18.75 7.004 8.93 1 93.69 87 SER A CA 1
ATOM 700 C C . SER A 1 87 ? 17.578 6.25 9.539 1 93.69 87 SER A C 1
ATOM 702 O O . SER A 1 87 ? 16.781 6.832 10.281 1 93.69 87 SER A O 1
ATOM 704 N N . ILE A 1 88 ? 17.406 4.973 9.156 1 92.5 88 ILE A N 1
ATOM 705 C CA . ILE A 1 88 ? 16.344 4.152 9.727 1 92.5 88 ILE A CA 1
ATOM 706 C C . ILE A 1 88 ? 16.938 2.871 10.312 1 92.5 88 ILE A C 1
ATOM 708 O O . ILE A 1 88 ? 18 2.414 9.875 1 92.5 88 ILE A O 1
ATOM 712 N N . LYS A 1 89 ? 16.281 2.361 11.258 1 91 89 LYS A N 1
ATOM 713 C CA . LYS A 1 89 ? 16.703 1.079 11.82 1 91 89 LYS A CA 1
ATOM 714 C C . LYS A 1 89 ? 16.078 -0.085 11.062 1 91 89 LYS A C 1
ATOM 716 O O . LYS A 1 89 ? 14.891 -0.044 10.719 1 91 89 LYS A O 1
ATOM 721 N N . ARG A 1 90 ? 16.922 -1.022 10.812 1 86.94 90 ARG A N 1
ATOM 722 C CA . ARG A 1 90 ? 16.422 -2.232 10.172 1 86.94 90 ARG A CA 1
ATOM 723 C C . ARG A 1 90 ? 15.75 -3.156 11.18 1 86.94 90 ARG A C 1
ATOM 725 O O . ARG A 1 90 ? 16.203 -3.266 12.32 1 86.94 90 ARG A O 1
ATOM 732 N N . SER A 1 91 ? 14.625 -3.732 10.836 1 81.62 91 SER A N 1
ATOM 733 C CA . SER A 1 91 ? 13.891 -4.719 11.633 1 81.62 91 SER A CA 1
ATOM 734 C C . SER A 1 91 ? 13.07 -5.641 10.734 1 81.62 91 SER A C 1
ATOM 736 O O . SER A 1 91 ? 12.859 -5.348 9.562 1 81.62 91 SER A O 1
ATOM 738 N N . ARG A 1 92 ? 12.664 -6.746 11.312 1 74.75 92 ARG A N 1
ATOM 739 C CA . ARG A 1 92 ? 11.836 -7.691 10.57 1 74.75 92 ARG A CA 1
ATOM 740 C C . ARG A 1 92 ? 10.5 -7.062 10.18 1 74.75 92 ARG A C 1
ATOM 742 O O . ARG A 1 92 ? 9.984 -7.309 9.086 1 74.75 92 ARG A O 1
ATOM 749 N N . ILE A 1 93 ? 10.008 -6.273 11.094 1 76.06 93 ILE A N 1
ATOM 750 C CA . ILE A 1 93 ? 8.727 -5.645 10.828 1 76.06 93 ILE A CA 1
ATOM 751 C C . ILE A 1 93 ? 8.875 -4.617 9.703 1 76.06 93 ILE A C 1
ATOM 753 O O . ILE A 1 93 ? 8.039 -4.547 8.805 1 76.06 93 ILE A O 1
ATOM 757 N N . ARG A 1 94 ? 9.953 -3.785 9.758 1 83.69 94 ARG A N 1
ATOM 758 C CA . ARG A 1 94 ? 10.18 -2.834 8.68 1 83.69 94 ARG A CA 1
ATOM 759 C C . ARG A 1 94 ? 10.359 -3.551 7.344 1 83.69 94 ARG A C 1
ATOM 761 O O . ARG A 1 94 ? 9.836 -3.104 6.32 1 83.69 94 ARG A O 1
ATOM 768 N N . GLN A 1 95 ? 11.07 -4.613 7.453 1 81.25 95 GLN A N 1
ATOM 769 C CA . GLN A 1 95 ? 11.258 -5.402 6.238 1 81.25 95 GLN A CA 1
ATOM 770 C C . GLN A 1 95 ? 9.922 -5.863 5.672 1 81.25 95 GLN A C 1
ATOM 772 O O . GLN A 1 95 ? 9.688 -5.773 4.469 1 81.25 95 GLN A O 1
ATOM 777 N N . LEU A 1 96 ? 9.109 -6.305 6.441 1 72.69 96 LEU A N 1
ATOM 778 C CA . LEU A 1 96 ? 7.785 -6.758 6.027 1 72.69 96 LEU A CA 1
ATOM 779 C C . LEU A 1 96 ? 6.988 -5.613 5.402 1 72.69 96 LEU A C 1
ATOM 781 O O . LEU A 1 96 ? 6.363 -5.789 4.355 1 72.69 96 LEU A O 1
ATOM 785 N N . VAL A 1 97 ? 7.043 -4.48 6.062 1 78.19 97 VAL A N 1
ATOM 786 C CA . VAL A 1 97 ? 6.312 -3.318 5.566 1 78.19 97 VAL A CA 1
ATOM 787 C C . VAL A 1 97 ? 6.848 -2.914 4.195 1 78.19 97 VAL A C 1
ATOM 789 O O . VAL A 1 97 ? 6.078 -2.707 3.258 1 78.19 97 VAL A O 1
ATOM 792 N N . VAL A 1 98 ? 8.125 -2.83 4.137 1 82.06 98 VAL A N 1
ATOM 793 C CA . VAL A 1 98 ? 8.766 -2.398 2.896 1 82.06 98 VAL A CA 1
ATOM 794 C C . VAL A 1 98 ? 8.523 -3.436 1.804 1 82.06 98 VAL A C 1
ATOM 796 O O . VAL A 1 98 ? 8.219 -3.084 0.662 1 82.06 98 VAL A O 1
ATOM 799 N N . GLU A 1 99 ? 8.602 -4.672 2.137 1 76.94 99 GLU A N 1
ATOM 800 C CA . GLU A 1 99 ? 8.414 -5.75 1.171 1 76.94 99 GLU A CA 1
ATOM 801 C C . GLU A 1 99 ? 6.973 -5.801 0.672 1 76.94 99 GLU A C 1
ATOM 803 O O . GLU A 1 99 ? 6.727 -6.098 -0.499 1 76.94 99 GLU A O 1
ATOM 808 N N . ASN A 1 100 ? 6.094 -5.512 1.479 1 71.56 100 ASN A N 1
ATOM 809 C CA . ASN A 1 100 ? 4.691 -5.609 1.075 1 71.56 100 ASN A CA 1
ATOM 810 C C . ASN A 1 100 ? 4.188 -4.297 0.483 1 71.56 100 ASN A C 1
ATOM 812 O O . ASN A 1 100 ? 3.748 -4.262 -0.667 1 71.56 100 ASN A O 1
ATOM 816 N N . LEU A 1 101 ? 4.352 -3.201 1.273 1 72.38 101 LEU A N 1
ATOM 817 C CA . LEU A 1 101 ? 3.867 -1.91 0.795 1 72.38 101 LEU A CA 1
ATOM 818 C C . LEU A 1 101 ? 4.742 -1.387 -0.338 1 72.38 101 LEU A C 1
ATOM 820 O O . LEU A 1 101 ? 4.238 -0.8 -1.298 1 72.38 101 LEU A O 1
ATOM 824 N N . GLY A 1 102 ? 6.027 -1.671 -0.193 1 77.25 102 GLY A N 1
ATOM 825 C CA . GLY A 1 102 ? 6.957 -1.21 -1.211 1 77.25 102 GLY A CA 1
ATOM 826 C C . GLY A 1 102 ? 6.781 -1.913 -2.543 1 77.25 102 GLY A C 1
ATOM 827 O O . GLY A 1 102 ? 6.82 -1.275 -3.598 1 77.25 102 GLY A O 1
ATOM 828 N N . ASP A 1 103 ? 6.551 -3.229 -2.48 1 77.19 103 ASP A N 1
ATOM 829 C CA . ASP A 1 103 ? 6.316 -3.979 -3.711 1 77.19 103 ASP A CA 1
ATOM 830 C C . ASP A 1 103 ? 5.008 -3.553 -4.371 1 77.19 103 ASP A C 1
ATOM 832 O O . ASP A 1 103 ? 4.938 -3.432 -5.598 1 77.19 103 ASP A O 1
ATOM 836 N N . ALA A 1 104 ? 4.055 -3.311 -3.529 1 74.88 104 ALA A N 1
ATOM 837 C CA . ALA A 1 104 ? 2.775 -2.846 -4.055 1 74.88 104 ALA A CA 1
ATOM 838 C C . ALA A 1 104 ? 2.918 -1.472 -4.707 1 74.88 104 ALA A C 1
ATOM 840 O O . ALA A 1 104 ? 2.334 -1.214 -5.762 1 74.88 104 ALA A O 1
ATOM 841 N N . ALA A 1 105 ? 3.713 -0.681 -4.098 1 77.88 105 ALA A N 1
ATOM 842 C CA . ALA A 1 105 ? 3.947 0.658 -4.633 1 77.88 105 ALA A CA 1
ATOM 843 C C . ALA A 1 105 ? 4.762 0.6 -5.922 1 77.88 105 ALA A C 1
ATOM 845 O O . ALA A 1 105 ? 4.539 1.39 -6.84 1 77.88 105 ALA A O 1
ATOM 846 N N . ALA A 1 106 ? 5.617 -0.302 -5.961 1 82.19 106 ALA A N 1
ATOM 847 C CA . ALA A 1 106 ? 6.508 -0.425 -7.113 1 82.19 106 ALA A CA 1
ATOM 848 C C . ALA A 1 106 ? 5.793 -1.075 -8.297 1 82.19 106 ALA A C 1
ATOM 850 O O . ALA A 1 106 ? 6.082 -0.764 -9.453 1 82.19 106 ALA A O 1
ATOM 851 N N . TYR A 1 107 ? 4.902 -1.999 -7.93 1 84.31 107 TYR A N 1
ATOM 852 C CA . TYR A 1 107 ? 4.219 -2.74 -8.977 1 84.31 107 TYR A CA 1
ATOM 853 C C . TYR A 1 107 ? 3.01 -1.966 -9.492 1 84.31 107 TYR A C 1
ATOM 855 O O . TYR A 1 107 ? 1.865 -2.359 -9.258 1 84.31 107 TYR A O 1
ATOM 863 N N . ARG A 1 108 ? 3.223 -0.907 -10.102 1 76.62 108 ARG A N 1
ATOM 864 C CA . ARG A 1 108 ? 2.164 -0.1 -10.695 1 76.62 108 ARG A CA 1
ATOM 865 C C . ARG A 1 108 ? 2.502 0.268 -12.141 1 76.62 108 ARG A C 1
ATOM 867 O O . ARG A 1 108 ? 3.658 0.551 -12.461 1 76.62 108 ARG A O 1
ATOM 874 N N . PRO A 1 109 ? 1.33 0.119 -12.883 1 69.62 109 PRO A N 1
ATOM 875 C CA . PRO A 1 109 ? 1.571 0.585 -14.25 1 69.62 109 PRO A CA 1
ATOM 876 C C . PRO A 1 109 ? 1.869 2.08 -14.32 1 69.62 109 PRO A C 1
ATOM 878 O O . PRO A 1 109 ? 1.29 2.865 -13.562 1 69.62 109 PRO A O 1
ATOM 881 N N . ARG A 1 110 ? 2.883 2.439 -14.969 1 62.34 110 ARG A N 1
ATOM 882 C CA . ARG A 1 110 ? 3.193 3.857 -15.117 1 62.34 110 ARG A CA 1
ATOM 883 C C . ARG A 1 110 ? 2.672 4.395 -16.438 1 62.34 110 ARG A C 1
ATOM 885 O O . ARG A 1 110 ? 2.705 3.697 -17.453 1 62.34 110 ARG A O 1
ATOM 892 N N . ASN A 1 111 ? 1.905 5.539 -16.391 1 56.97 111 ASN A N 1
ATOM 893 C CA . ASN A 1 111 ? 1.43 6.16 -17.625 1 56.97 111 ASN A CA 1
ATOM 894 C C . ASN A 1 111 ? 2.586 6.52 -18.547 1 56.97 111 ASN A C 1
ATOM 896 O O . ASN A 1 111 ? 2.49 6.336 -19.766 1 56.97 111 ASN A O 1
ATOM 900 N N . ALA A 1 112 ? 3.559 7.352 -18.094 1 54.03 112 ALA A N 1
ATOM 901 C CA . ALA A 1 112 ? 4.641 7.793 -18.969 1 54.03 112 ALA A CA 1
ATOM 902 C C . ALA A 1 112 ? 5.926 7.016 -18.688 1 54.03 112 ALA A C 1
ATOM 904 O O . ALA A 1 112 ? 6.582 7.234 -17.672 1 54.03 112 ALA A O 1
ATOM 905 N N . GLU A 1 113 ? 5.863 5.793 -19.062 1 53.59 113 GLU A N 1
ATOM 906 C CA . GLU A 1 113 ? 7.18 5.164 -18.953 1 53.59 113 GLU A CA 1
ATOM 907 C C . GLU A 1 113 ? 8.234 5.961 -19.703 1 53.59 113 GLU A C 1
ATOM 909 O O . GLU A 1 113 ? 8.102 6.207 -20.906 1 53.59 113 GLU A O 1
ATOM 914 N N . GLY A 1 114 ? 8.68 6.941 -19.078 1 48.16 114 GLY A N 1
ATOM 915 C CA . GLY A 1 114 ? 9.719 7.68 -19.797 1 48.16 114 GLY A CA 1
ATOM 916 C C . GLY A 1 114 ? 10.641 6.785 -20.594 1 48.16 114 GLY A C 1
ATOM 917 O O . GLY A 1 114 ? 10.602 5.562 -20.453 1 48.16 114 GLY A O 1
ATOM 918 N N . ALA A 1 115 ? 11.234 7.363 -21.656 1 49.66 115 ALA A N 1
ATOM 919 C CA . ALA A 1 115 ? 12.102 6.785 -22.688 1 49.66 115 ALA A CA 1
ATOM 920 C C . ALA A 1 115 ? 13.078 5.785 -22.062 1 49.66 115 ALA A C 1
ATOM 922 O O . ALA A 1 115 ? 13.57 4.887 -22.75 1 49.66 115 ALA A O 1
ATOM 923 N N . GLY A 1 116 ? 13.398 5.809 -20.766 1 54.34 116 GLY A N 1
ATOM 924 C CA . GLY A 1 116 ? 14.625 5.07 -20.516 1 54.34 116 GLY A CA 1
ATOM 925 C C . GLY A 1 116 ? 14.406 3.832 -19.656 1 54.34 116 GLY A C 1
ATOM 926 O O . GLY A 1 116 ? 15.062 2.812 -19.859 1 54.34 116 GLY A O 1
ATOM 927 N N . GLN A 1 117 ? 13.742 3.904 -18.438 1 64.31 117 GLN A N 1
ATOM 928 C CA . GLN A 1 117 ? 13.797 2.699 -17.625 1 64.31 117 GLN A CA 1
ATOM 929 C C . GLN A 1 117 ? 12.414 2.07 -17.469 1 64.31 117 GLN A C 1
ATOM 931 O O . GLN A 1 117 ? 11.461 2.748 -17.094 1 64.31 117 GLN A O 1
ATOM 936 N N . LYS A 1 118 ? 12.336 0.804 -17.938 1 76.31 118 LYS A N 1
ATOM 937 C CA . LYS A 1 118 ? 11.102 0.039 -17.766 1 76.31 118 LYS A CA 1
ATOM 938 C C . LYS A 1 118 ? 10.688 -0.028 -16.297 1 76.31 118 LYS A C 1
ATOM 940 O O . LYS A 1 118 ? 11.539 -0.151 -15.414 1 76.31 118 LYS A O 1
ATOM 945 N N . SER A 1 119 ? 9.492 0.095 -16.078 1 82.12 119 SER A N 1
ATOM 946 C CA . SER A 1 119 ? 8.953 0.016 -14.719 1 82.12 119 SER A CA 1
ATOM 947 C C . SER A 1 119 ? 9.031 -1.406 -14.172 1 82.12 119 SER A C 1
ATOM 949 O O . SER A 1 119 ? 9.211 -2.359 -14.938 1 82.12 119 SER A O 1
ATOM 951 N N . ALA A 1 120 ? 8.992 -1.541 -12.898 1 85.5 120 ALA A N 1
ATOM 952 C CA . ALA A 1 120 ? 8.914 -2.857 -12.273 1 85.5 120 ALA A CA 1
ATOM 953 C C . ALA A 1 120 ? 7.727 -3.65 -12.82 1 85.5 120 ALA A C 1
ATOM 955 O O . ALA A 1 120 ? 7.828 -4.859 -13.039 1 85.5 120 ALA A O 1
ATOM 956 N N . PHE A 1 121 ? 6.648 -2.994 -13.117 1 87.38 121 PHE A N 1
ATOM 957 C CA . PHE A 1 121 ? 5.465 -3.625 -13.688 1 87.38 121 PHE A CA 1
ATOM 958 C C . PHE A 1 121 ? 5.797 -4.305 -15.016 1 87.38 121 PHE A C 1
ATOM 960 O O . PHE A 1 121 ? 5.523 -5.492 -15.195 1 87.38 121 PHE A O 1
ATOM 967 N N . THR A 1 122 ? 6.402 -3.52 -15.781 1 88 122 THR A N 1
ATOM 968 C CA . THR A 1 122 ? 6.73 -4.02 -17.109 1 88 122 THR A CA 1
ATOM 969 C C . THR A 1 122 ? 7.723 -5.172 -17.016 1 88 122 THR A C 1
ATOM 971 O O . THR A 1 122 ? 7.559 -6.191 -17.703 1 88 122 THR A O 1
ATOM 974 N N . LYS A 1 123 ? 8.688 -5.008 -16.203 1 90.25 123 LYS A N 1
ATOM 975 C CA . LYS A 1 123 ? 9.711 -6.043 -16.062 1 90.25 123 LYS A CA 1
ATOM 976 C C . LYS A 1 123 ? 9.109 -7.336 -15.523 1 90.25 123 LYS A C 1
ATOM 978 O O . LYS A 1 123 ? 9.461 -8.43 -15.977 1 90.25 123 LYS A O 1
ATOM 983 N N . VAL A 1 124 ? 8.227 -7.211 -14.578 1 91.44 124 VAL A N 1
ATOM 984 C CA . VAL A 1 124 ? 7.562 -8.375 -13.992 1 91.44 124 VAL A CA 1
ATOM 985 C C . VAL A 1 124 ? 6.707 -9.062 -15.055 1 91.44 124 VAL A C 1
ATOM 987 O O . VAL A 1 124 ? 6.754 -10.289 -15.195 1 91.44 124 VAL A O 1
ATOM 990 N N . GLN A 1 125 ? 5.984 -8.312 -15.867 1 91.38 125 GLN A N 1
ATOM 991 C CA . GLN A 1 125 ? 5.125 -8.875 -16.906 1 91.38 125 GLN A CA 1
ATOM 992 C C . GLN A 1 125 ? 5.945 -9.578 -17.984 1 91.38 125 GLN A C 1
ATOM 994 O O . GLN A 1 125 ? 5.535 -10.609 -18.516 1 91.38 125 GLN A O 1
ATOM 999 N N . MET A 1 126 ? 7.066 -9.039 -18.203 1 91.06 126 MET A N 1
ATOM 1000 C CA . MET A 1 126 ? 7.969 -9.68 -19.156 1 91.06 126 MET A CA 1
ATOM 1001 C C . MET A 1 126 ? 8.469 -11.016 -18.609 1 91.06 126 MET A C 1
ATOM 1003 O O . MET A 1 126 ? 8.617 -11.984 -19.359 1 91.06 126 MET A O 1
ATOM 1007 N N . ALA A 1 127 ? 8.773 -11.008 -17.344 1 92 127 ALA A N 1
ATOM 1008 C CA . ALA A 1 127 ? 9.203 -12.25 -16.719 1 92 127 ALA A CA 1
ATOM 1009 C C . ALA A 1 127 ? 8.109 -13.312 -16.781 1 92 127 ALA A C 1
ATOM 1011 O O . ALA A 1 127 ? 8.391 -14.492 -17.031 1 92 127 ALA A O 1
ATOM 1012 N N . ILE A 1 128 ? 6.91 -12.883 -16.578 1 93.81 128 ILE A N 1
ATOM 1013 C CA . ILE A 1 128 ? 5.77 -13.789 -16.656 1 93.81 128 ILE A CA 1
ATOM 1014 C C . ILE A 1 128 ? 5.633 -14.336 -18.062 1 93.81 128 ILE A C 1
ATOM 1016 O O . ILE A 1 128 ? 5.504 -15.547 -18.266 1 93.81 128 ILE A O 1
ATOM 1020 N N . GLN A 1 129 ? 5.695 -13.484 -19 1 91.75 129 GLN A N 1
ATOM 1021 C CA . GLN A 1 129 ? 5.594 -13.883 -20.406 1 91.75 129 GLN A CA 1
ATOM 1022 C C . GLN A 1 129 ? 6.684 -14.883 -20.766 1 91.75 129 GLN A C 1
ATOM 1024 O O . GLN A 1 129 ? 6.406 -15.906 -21.406 1 91.75 129 GLN A O 1
ATOM 1029 N N . SER A 1 130 ? 7.84 -14.555 -20.375 1 92.12 130 SER A N 1
ATOM 1030 C CA . SER A 1 130 ? 8.977 -15.422 -20.672 1 92.12 130 SER A CA 1
ATOM 1031 C C . SER A 1 130 ? 8.805 -16.797 -20.047 1 92.12 130 SER A C 1
ATOM 1033 O O . SER A 1 130 ? 9.125 -17.812 -20.672 1 92.12 130 SER A O 1
ATOM 1035 N N . THR A 1 131 ? 8.336 -16.812 -18.844 1 93.88 131 THR A N 1
ATOM 1036 C CA . THR A 1 131 ? 8.133 -18.094 -18.156 1 93.88 131 THR A CA 1
ATOM 1037 C C . THR A 1 131 ? 7.043 -18.906 -18.844 1 93.88 131 THR A C 1
ATOM 1039 O O . THR A 1 131 ? 7.184 -20.109 -19.016 1 93.88 131 THR A O 1
ATOM 1042 N N . PHE A 1 132 ? 6.031 -18.25 -19.219 1 91.69 132 PHE A N 1
ATOM 1043 C CA . PHE A 1 132 ? 4.957 -18.906 -19.953 1 91.69 132 PHE A CA 1
ATOM 1044 C C . PHE A 1 132 ? 5.484 -19.531 -21.234 1 91.69 132 PHE A C 1
ATOM 1046 O O . PHE A 1 132 ? 5.191 -20.688 -21.531 1 91.69 132 PHE A O 1
ATOM 1053 N N . GLU A 1 133 ? 6.242 -18.781 -21.938 1 91.19 133 GLU A N 1
ATOM 1054 C CA . GLU A 1 133 ? 6.824 -19.266 -23.188 1 91.19 133 GLU A CA 1
ATOM 1055 C C . GLU A 1 133 ? 7.742 -20.453 -22.953 1 91.19 133 GLU A C 1
ATOM 1057 O O . GLU A 1 133 ? 7.762 -21.391 -23.766 1 91.19 133 GLU A O 1
ATOM 1062 N N . LYS A 1 134 ? 8.422 -20.375 -21.906 1 93.31 134 LYS A N 1
ATOM 1063 C CA . LYS A 1 134 ? 9.312 -21.484 -21.562 1 93.31 134 LYS A CA 1
ATOM 1064 C C . LYS A 1 134 ? 8.516 -22.75 -21.266 1 93.31 134 LYS A C 1
ATOM 1066 O O . LYS A 1 134 ? 8.844 -23.828 -21.781 1 93.31 134 LYS A O 1
ATOM 1071 N N . VAL A 1 135 ? 7.5 -22.656 -20.5 1 95.25 135 VAL A N 1
ATOM 1072 C CA . VAL A 1 135 ? 6.656 -23.797 -20.188 1 95.25 135 VAL A CA 1
ATOM 1073 C C . VAL A 1 135 ? 6.086 -24.375 -21.484 1 95.25 135 VAL A C 1
ATOM 1075 O O . VAL A 1 135 ? 6.137 -25.594 -21.703 1 95.25 135 VAL A O 1
ATOM 1078 N N . GLU A 1 136 ? 5.637 -23.547 -22.344 1 92.38 136 GLU A N 1
ATOM 1079 C CA . GLU A 1 136 ? 5.047 -23.984 -23.594 1 92.38 136 GLU A CA 1
ATOM 1080 C C . GLU A 1 136 ? 6.074 -24.703 -24.469 1 92.38 136 GLU A C 1
ATOM 1082 O O . GLU A 1 136 ? 5.754 -25.719 -25.094 1 92.38 136 GLU A O 1
ATOM 1087 N N . SER A 1 137 ? 7.25 -24.172 -24.453 1 93.5 137 SER A N 1
ATOM 1088 C CA . SER A 1 137 ? 8.289 -24.734 -25.297 1 93.5 137 SER A CA 1
ATOM 1089 C C . SER A 1 137 ? 8.711 -26.125 -24.812 1 93.5 137 SER A C 1
ATOM 1091 O O . SER A 1 137 ? 9.281 -26.906 -25.562 1 93.5 137 SER A O 1
ATOM 1093 N N . GLU A 1 138 ? 8.391 -26.406 -23.578 1 95.62 138 GLU A N 1
ATOM 1094 C CA . GLU A 1 138 ? 8.773 -27.688 -23 1 95.62 138 GLU A CA 1
ATOM 1095 C C . GLU A 1 138 ? 7.609 -28.672 -23.031 1 95.62 138 GLU A C 1
ATOM 1097 O O . GLU A 1 138 ? 7.762 -29.828 -22.625 1 95.62 138 GLU A O 1
ATOM 1102 N N . CYS A 1 139 ? 6.531 -28.203 -23.531 1 95.31 139 CYS A N 1
ATOM 1103 C CA . CYS A 1 139 ? 5.336 -29.031 -23.562 1 95.31 139 CYS A CA 1
ATOM 1104 C C . CYS A 1 139 ? 4.957 -29.391 -25 1 95.31 139 CYS A C 1
ATOM 1106 O O . CYS A 1 139 ? 5.355 -28.688 -25.938 1 95.31 139 CYS A O 1
ATOM 1108 N N . VAL A 1 140 ? 4.262 -30.547 -25.172 1 94.25 140 VAL A N 1
ATOM 1109 C CA . VAL A 1 140 ? 3.641 -30.844 -26.453 1 94.25 140 VAL A CA 1
ATOM 1110 C C . VAL A 1 140 ? 2.668 -29.734 -26.828 1 94.25 140 VAL A C 1
ATOM 1112 O O . VAL A 1 140 ? 2.176 -29.016 -25.969 1 94.25 140 VAL A O 1
ATOM 1115 N N . PRO A 1 141 ? 2.453 -29.547 -28.047 1 90.06 141 PRO A N 1
ATOM 1116 C CA . PRO A 1 141 ? 1.53 -28.5 -28.469 1 90.06 141 PRO A CA 1
ATOM 1117 C C . PRO A 1 141 ? 0.16 -28.609 -27.812 1 90.06 141 PRO A C 1
ATOM 1119 O O . PRO A 1 141 ? -0.388 -29.703 -27.688 1 90.06 141 PRO A O 1
ATOM 1122 N N . ASN A 1 142 ? -0.378 -27.562 -27.25 1 87.06 142 ASN A N 1
ATOM 1123 C CA . ASN A 1 142 ? -1.699 -27.406 -26.641 1 87.06 142 ASN A CA 1
ATOM 1124 C C . ASN A 1 142 ? -1.801 -28.172 -25.328 1 87.06 142 ASN A C 1
ATOM 1126 O O . ASN A 1 142 ? -2.9 -28.484 -24.859 1 87.06 142 ASN A O 1
ATOM 1130 N N . ALA A 1 143 ? -0.633 -28.531 -24.797 1 92.38 143 ALA A N 1
ATOM 1131 C CA . ALA A 1 143 ? -0.652 -29.156 -23.469 1 92.38 143 ALA A CA 1
ATOM 1132 C C . ALA A 1 143 ? -1.361 -28.266 -22.453 1 92.38 143 ALA A C 1
ATOM 1134 O O . ALA A 1 143 ? -1.212 -27.031 -22.484 1 92.38 143 ALA A O 1
ATOM 1135 N N . PRO A 1 144 ? -2.146 -28.891 -21.578 1 92.81 144 PRO A N 1
ATOM 1136 C CA . PRO A 1 144 ? -2.742 -28.094 -20.5 1 92.81 144 PRO A CA 1
ATOM 1137 C C . PRO A 1 144 ? -1.695 -27.469 -19.594 1 92.81 144 PRO A C 1
ATOM 1139 O O . PRO A 1 144 ? -0.708 -28.109 -19.234 1 92.81 144 PRO A O 1
ATOM 1142 N N . ILE A 1 145 ? -1.942 -26.219 -19.25 1 93.94 145 ILE A N 1
ATOM 1143 C CA . ILE A 1 145 ? -1.056 -25.5 -18.359 1 93.94 145 ILE A CA 1
ATOM 1144 C C . ILE A 1 145 ? -1.818 -25.078 -17.094 1 93.94 145 ILE A C 1
ATOM 1146 O O . ILE A 1 145 ? -2.932 -24.562 -17.188 1 93.94 145 ILE A O 1
ATOM 1150 N N . PHE A 1 146 ? -1.259 -25.438 -15.992 1 95.81 146 PHE A N 1
ATOM 1151 C CA . PHE A 1 146 ? -1.787 -25.016 -14.703 1 95.81 146 PHE A CA 1
ATOM 1152 C C . PHE A 1 146 ? -0.958 -23.875 -14.125 1 95.81 146 PHE A C 1
ATOM 1154 O O . PHE A 1 146 ? 0.268 -23.969 -14.039 1 95.81 146 PHE A O 1
ATOM 1161 N N . VAL A 1 147 ? -1.652 -22.797 -13.734 1 96.44 147 VAL A N 1
ATOM 1162 C CA . VAL A 1 147 ? -0.98 -21.641 -13.148 1 96.44 147 VAL A CA 1
ATOM 1163 C C . VAL A 1 147 ? -1.299 -21.562 -11.656 1 96.44 147 VAL A C 1
ATOM 1165 O O . VAL A 1 147 ? -2.469 -21.562 -11.266 1 96.44 147 VAL A O 1
ATOM 1168 N N . ILE A 1 148 ? -0.249 -21.531 -10.844 1 98 148 ILE A N 1
ATOM 1169 C CA . ILE A 1 148 ? -0.351 -21.453 -9.391 1 98 148 ILE A CA 1
ATOM 1170 C C . ILE A 1 148 ? 0.295 -20.172 -8.891 1 98 148 ILE A C 1
ATOM 1172 O O . ILE A 1 148 ? 1.484 -19.938 -9.117 1 98 148 ILE A O 1
ATOM 1176 N N . ALA A 1 149 ? -0.495 -19.359 -8.203 1 97.06 149 ALA A N 1
ATOM 1177 C CA . ALA A 1 149 ? 0.025 -18.047 -7.797 1 97.06 149 ALA A CA 1
ATOM 1178 C C . ALA A 1 149 ? -0.244 -17.797 -6.316 1 97.06 149 ALA A C 1
ATOM 1180 O O . ALA A 1 149 ? -1.352 -18.031 -5.832 1 97.06 149 ALA A O 1
ATOM 1181 N N . HIS A 1 150 ? 0.787 -17.297 -5.676 1 94.12 150 HIS A N 1
ATOM 1182 C CA . HIS A 1 150 ? 0.694 -16.969 -4.258 1 94.12 150 HIS A CA 1
ATOM 1183 C C . HIS A 1 150 ? 0.658 -15.469 -4.039 1 94.12 150 HIS A C 1
ATOM 1185 O O . HIS A 1 150 ? 1.471 -14.734 -4.609 1 94.12 150 HIS A O 1
ATOM 1191 N N . SER A 1 151 ? -0.208 -15.062 -3.174 1 91.88 151 SER A N 1
ATOM 1192 C CA . SER A 1 151 ? -0.218 -13.688 -2.672 1 91.88 151 SER A CA 1
ATOM 1193 C C . SER A 1 151 ? -0.216 -12.68 -3.816 1 91.88 151 SER A C 1
ATOM 1195 O O . SER A 1 151 ? -1.106 -12.703 -4.668 1 91.88 151 SER A O 1
ATOM 1197 N N . LEU A 1 152 ? 0.811 -11.773 -3.928 1 88.88 152 LEU A N 1
ATOM 1198 C CA . LEU A 1 152 ? 0.885 -10.758 -4.977 1 88.88 152 LEU A CA 1
ATOM 1199 C C . LEU A 1 152 ? 0.932 -11.406 -6.355 1 88.88 152 LEU A C 1
ATOM 1201 O O . LEU A 1 152 ? 0.528 -10.797 -7.348 1 88.88 152 LEU A O 1
ATOM 1205 N N . GLY A 1 153 ? 1.37 -12.609 -6.383 1 92.75 153 GLY A N 1
ATOM 1206 C CA . GLY A 1 153 ? 1.418 -13.328 -7.645 1 92.75 153 GLY A CA 1
ATOM 1207 C C . GLY A 1 153 ? 0.065 -13.438 -8.32 1 92.75 153 GLY A C 1
ATOM 1208 O O . GLY A 1 153 ? -0.017 -13.516 -9.547 1 92.75 153 GLY A O 1
ATOM 1209 N N . GLY A 1 154 ? -0.99 -13.492 -7.504 1 92.8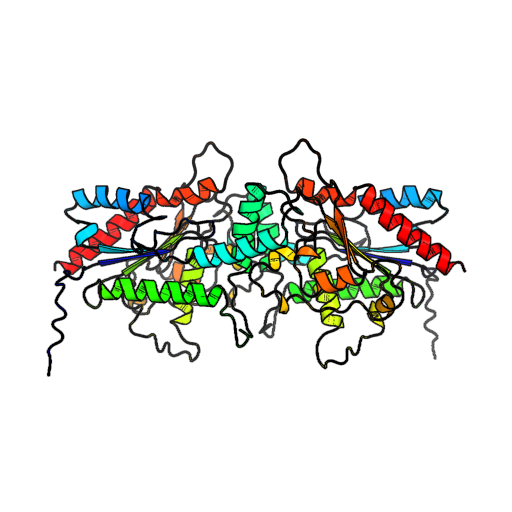1 154 GLY A N 1
ATOM 1210 C CA . GLY A 1 154 ? -2.33 -13.484 -8.07 1 92.81 154 GLY A CA 1
ATOM 1211 C C . GLY A 1 154 ? -2.615 -12.242 -8.898 1 92.81 154 GLY A C 1
ATOM 1212 O O . GLY A 1 154 ? -3.1 -12.352 -10.023 1 92.81 154 GLY A O 1
ATOM 1213 N N . GLN A 1 155 ? -2.273 -11.141 -8.344 1 89.31 155 GLN A N 1
ATOM 1214 C CA . GLN A 1 155 ? -2.463 -9.891 -9.07 1 89.31 155 GLN A CA 1
ATOM 1215 C C . GLN A 1 155 ? -1.578 -9.836 -10.312 1 89.31 155 GLN A C 1
ATOM 1217 O O . GLN A 1 155 ? -2.014 -9.383 -11.375 1 89.31 155 GLN A O 1
ATOM 1222 N N . VAL A 1 156 ? -0.381 -10.227 -10.18 1 90.69 156 VAL A N 1
ATOM 1223 C CA . VAL A 1 156 ? 0.566 -10.242 -11.289 1 90.69 156 VAL A CA 1
ATOM 1224 C C . VAL A 1 156 ? -0.002 -11.062 -12.445 1 90.69 156 VAL A C 1
ATOM 1226 O O . VAL A 1 156 ? 0.009 -10.625 -13.594 1 90.69 156 VAL A O 1
ATOM 1229 N N . MET A 1 157 ? -0.536 -12.18 -12.125 1 91.62 157 MET A N 1
ATOM 1230 C CA . MET A 1 157 ? -1.083 -13.055 -13.156 1 91.62 157 MET A CA 1
ATOM 1231 C C . MET A 1 157 ? -2.367 -12.477 -13.734 1 91.62 157 MET A C 1
ATOM 1233 O O . MET A 1 157 ? -2.615 -12.594 -14.938 1 91.62 157 MET A O 1
ATOM 1237 N N . LEU A 1 158 ? -3.15 -11.953 -12.852 1 87.31 158 LEU A N 1
ATOM 1238 C CA . LEU A 1 158 ? -4.371 -11.32 -13.328 1 87.31 158 LEU A CA 1
ATOM 1239 C C . LEU A 1 158 ? -4.051 -10.211 -14.336 1 87.31 158 LEU A C 1
ATOM 1241 O O . LEU A 1 158 ? -4.703 -10.102 -15.375 1 87.31 158 LEU A O 1
ATOM 1245 N N . ASP A 1 159 ? -3.113 -9.422 -14.062 1 84.75 159 ASP A N 1
ATOM 1246 C CA . ASP A 1 159 ? -2.684 -8.367 -14.977 1 84.75 159 ASP A CA 1
ATOM 1247 C C . ASP A 1 159 ? -2.184 -8.945 -16.297 1 84.75 159 ASP A C 1
ATOM 1249 O O . ASP A 1 159 ? -2.434 -8.383 -17.359 1 84.75 159 ASP A O 1
ATOM 1253 N N . TYR A 1 160 ? -1.481 -10.008 -16.172 1 87.5 160 TYR A N 1
ATOM 1254 C CA . TYR A 1 160 ? -1 -10.672 -17.391 1 87.5 160 TYR A CA 1
ATOM 1255 C C . TYR A 1 160 ? -2.162 -11.18 -18.234 1 87.5 160 TYR A C 1
ATOM 1257 O O . TYR A 1 160 ? -2.193 -10.969 -19.438 1 87.5 160 TYR A O 1
ATOM 1265 N N . PHE A 1 161 ? -3.08 -11.812 -17.547 1 83.94 161 PHE A N 1
ATOM 1266 C CA . PHE A 1 161 ? -4.25 -12.32 -18.266 1 83.94 161 PHE A CA 1
ATOM 1267 C C . PHE A 1 161 ? -5.004 -11.188 -18.953 1 83.94 161 PHE A C 1
ATOM 1269 O O . PHE A 1 161 ? -5.422 -11.32 -20.094 1 83.94 161 PHE A O 1
ATOM 1276 N N . LYS A 1 162 ? -5.121 -10.102 -18.25 1 78.5 162 LYS A N 1
ATOM 1277 C CA . LYS A 1 162 ? -5.812 -8.945 -18.797 1 78.5 162 LYS A CA 1
ATOM 1278 C C . LYS A 1 162 ? -5.078 -8.391 -20.016 1 78.5 162 LYS A C 1
ATOM 1280 O O . LYS A 1 162 ? -5.707 -7.957 -20.984 1 78.5 162 LYS A O 1
ATOM 1285 N N . SER A 1 163 ? -3.811 -8.305 -19.875 1 76.5 163 SER A N 1
ATOM 1286 C CA . SER A 1 163 ? -3 -7.758 -20.969 1 76.5 163 SER A CA 1
ATOM 1287 C C . SER A 1 163 ? -3.096 -8.617 -22.219 1 76.5 163 SER A C 1
ATOM 1289 O O . SER A 1 163 ? -2.869 -8.133 -23.328 1 76.5 163 SER A O 1
ATOM 1291 N N . CYS A 1 164 ? -3.293 -9.805 -21.922 1 73.75 164 CYS A N 1
ATOM 1292 C CA . CYS A 1 164 ? -3.436 -10.719 -23.062 1 73.75 164 CYS A CA 1
ATOM 1293 C C . CYS A 1 164 ? -4.789 -10.539 -23.734 1 73.75 164 CYS A C 1
ATOM 1295 O O . CYS A 1 164 ? -4.961 -10.898 -24.906 1 73.75 164 CYS A O 1
ATOM 1297 N N . PHE A 1 165 ? -5.734 -9.922 -22.828 1 60.28 165 PHE A N 1
ATOM 1298 C CA . PHE A 1 165 ? -7.074 -9.734 -23.359 1 60.28 165 PHE A CA 1
ATOM 1299 C C . PHE A 1 165 ? -7.238 -8.336 -23.938 1 60.28 165 PHE A C 1
ATOM 1301 O O . PHE A 1 165 ? -8.117 -8.094 -24.766 1 60.28 165 PHE A O 1
ATOM 1308 N N . SER A 1 166 ? -6.582 -7.148 -23.484 1 48.56 166 SER A N 1
ATOM 1309 C CA . SER A 1 166 ? -6.898 -5.73 -23.594 1 48.56 166 SER A CA 1
ATOM 1310 C C . SER A 1 166 ? -7.27 -5.348 -25.016 1 48.56 166 SER A C 1
ATOM 1312 O O . SER A 1 166 ? -8.352 -4.805 -25.266 1 48.56 166 SER A O 1
ATOM 1314 N N . GLN A 1 167 ? -6.57 -4.391 -25.766 1 42.97 167 GLN A N 1
ATOM 1315 C CA . GLN A 1 167 ? -7.113 -3.184 -26.375 1 42.97 167 GLN A CA 1
ATOM 1316 C C . GLN A 1 167 ? -8.266 -3.514 -27.328 1 42.97 167 GLN A C 1
ATOM 1318 O O . GLN A 1 167 ? -9.258 -2.789 -27.375 1 42.97 167 GLN A O 1
ATOM 1323 N N . ASN A 1 168 ? -8.211 -3.646 -28.828 1 38.75 168 ASN A N 1
ATOM 1324 C CA . ASN A 1 168 ? -9.297 -3.291 -29.719 1 38.75 168 ASN A CA 1
ATOM 1325 C C . ASN A 1 168 ? -10.531 -4.16 -29.484 1 38.75 168 ASN A C 1
ATOM 1327 O O . ASN A 1 168 ? -11.398 -4.27 -30.359 1 38.75 168 ASN A O 1
ATOM 1331 N N . GLY A 1 169 ? -10.938 -4.414 -28.344 1 37.88 169 GLY A N 1
ATOM 1332 C CA . GLY A 1 169 ? -12.094 -5.281 -28.156 1 37.88 169 GLY A CA 1
ATOM 1333 C C . GLY A 1 169 ? -11.82 -6.723 -28.547 1 37.88 169 GLY A C 1
ATOM 1334 O O . GLY A 1 169 ? -12.648 -7.602 -28.312 1 37.88 169 GLY A O 1
ATOM 1335 N N . LYS A 1 170 ? -11.391 -6.805 -29.703 1 34.88 170 LYS A N 1
ATOM 1336 C CA . LYS A 1 170 ? -11.102 -8.102 -30.297 1 34.88 170 LYS A CA 1
ATOM 1337 C C . LYS A 1 170 ? -9.844 -8.719 -29.688 1 34.88 170 LYS A C 1
ATOM 1339 O O . LYS A 1 170 ? -8.781 -8.102 -29.672 1 34.88 170 LYS A O 1
ATOM 1344 N N . LEU A 1 171 ? -9.961 -9.18 -28.469 1 36.81 171 LEU A N 1
ATOM 1345 C CA . LEU A 1 171 ? -8.914 -10.117 -28.078 1 36.81 171 LEU A CA 1
ATOM 1346 C C . LEU A 1 171 ? -8.203 -10.664 -29.312 1 36.81 171 LEU A C 1
ATOM 1348 O O . LEU A 1 171 ? -8.828 -11.336 -30.141 1 36.81 171 LEU A O 1
ATOM 1352 N N . ASP A 1 172 ? -7.582 -9.938 -30.078 1 34.66 172 ASP A N 1
ATOM 1353 C CA . ASP A 1 172 ? -6.766 -10.945 -30.75 1 34.66 172 ASP A CA 1
ATOM 1354 C C . ASP A 1 172 ? -6.223 -11.961 -29.75 1 34.66 172 ASP A C 1
ATOM 1356 O O . ASP A 1 172 ? -5.262 -11.68 -29.031 1 34.66 172 ASP A O 1
ATOM 1360 N N . ILE A 1 173 ? -7.062 -12.336 -28.75 1 38.78 173 ILE A N 1
ATOM 1361 C CA . ILE A 1 173 ? -6.84 -13.508 -27.906 1 38.78 173 ILE A CA 1
ATOM 1362 C C . ILE A 1 173 ? -5.719 -14.359 -28.5 1 38.78 173 ILE A C 1
ATOM 1364 O O . ILE A 1 173 ? -5.895 -14.992 -29.547 1 38.78 173 ILE A O 1
ATOM 1368 N N . PRO A 1 174 ? -4.566 -13.797 -28.594 1 40.5 174 PRO A N 1
ATOM 1369 C CA . PRO A 1 174 ? -3.666 -14.836 -29.094 1 40.5 174 PRO A CA 1
ATOM 1370 C C . PRO A 1 174 ? -3.932 -16.203 -28.469 1 40.5 174 PRO A C 1
ATOM 1372 O O . PRO A 1 174 ? -4.512 -16.281 -27.375 1 40.5 174 PRO A O 1
ATOM 1375 N N . THR A 1 175 ? -3.883 -17.344 -29.172 1 48.81 175 THR A N 1
ATOM 1376 C CA . THR A 1 175 ? -3.611 -18.781 -29.062 1 48.81 175 THR A CA 1
ATOM 1377 C C . THR A 1 175 ? -2.895 -19.094 -27.75 1 48.81 175 THR A C 1
ATOM 1379 O O . THR A 1 175 ? -2.914 -20.234 -27.281 1 48.81 175 THR A O 1
ATOM 1382 N N . LYS A 1 176 ? -2.545 -17.922 -26.859 1 55.22 176 LYS A N 1
ATOM 1383 C CA . LYS A 1 176 ? -1.462 -18.281 -25.938 1 55.22 176 LYS A CA 1
ATOM 1384 C C . LYS A 1 176 ? -2.01 -18.75 -24.594 1 55.22 176 LYS A C 1
ATOM 1386 O O . LYS A 1 176 ? -1.35 -19.516 -23.875 1 55.22 176 LYS A O 1
ATOM 1391 N N . LEU A 1 177 ? -3.451 -18.281 -24.203 1 70.44 177 LEU A N 1
ATOM 1392 C CA . LEU A 1 177 ? -3.869 -18.75 -22.891 1 70.44 177 LEU A CA 1
ATOM 1393 C C . LEU A 1 177 ? -4.918 -19.859 -23.016 1 70.44 177 LEU A C 1
ATOM 1395 O O . LEU A 1 177 ? -5.551 -20.234 -22.031 1 70.44 177 LEU A O 1
ATOM 1399 N N . GLU A 1 178 ? -5.121 -20.219 -24.172 1 75.5 178 GLU A N 1
ATOM 1400 C CA . GLU A 1 178 ? -6.141 -21.234 -24.422 1 75.5 178 GLU A CA 1
ATOM 1401 C C . GLU A 1 178 ? -5.797 -22.547 -23.719 1 75.5 178 GLU A C 1
ATOM 1403 O O . GLU A 1 178 ? -6.691 -23.328 -23.375 1 75.5 178 GLU A O 1
ATOM 1408 N N . ASN A 1 179 ? -4.57 -22.672 -23.453 1 83.69 179 ASN A N 1
ATOM 1409 C CA . ASN A 1 179 ? -4.164 -23.953 -22.859 1 83.69 179 ASN A CA 1
ATOM 1410 C C . ASN A 1 179 ? -4.051 -23.859 -21.344 1 83.69 179 ASN A C 1
ATOM 1412 O O . ASN A 1 179 ? -3.74 -24.844 -20.672 1 83.69 179 ASN A O 1
ATOM 1416 N N . VAL A 1 180 ? -4.438 -22.672 -20.766 1 89.56 180 VAL A N 1
ATOM 1417 C CA . VAL A 1 180 ? -4.492 -22.578 -19.312 1 89.56 180 VAL A CA 1
ATOM 1418 C C . VAL A 1 180 ? -5.77 -23.25 -18.797 1 89.56 180 VAL A C 1
ATOM 1420 O O . VAL A 1 180 ? -6.867 -22.703 -18.969 1 89.56 180 VAL A O 1
ATOM 1423 N N . GLN A 1 181 ? -5.574 -24.328 -18.188 1 89.5 181 GLN A N 1
ATOM 1424 C CA . GLN A 1 181 ? -6.711 -25.156 -17.812 1 89.5 181 GLN A CA 1
ATOM 1425 C C . GLN A 1 181 ? -7.195 -24.812 -16.406 1 89.5 181 GLN A C 1
ATOM 1427 O O . GLN A 1 181 ? -8.352 -25.062 -16.062 1 89.5 181 GLN A O 1
ATOM 1432 N N . ARG A 1 182 ? -6.289 -24.344 -15.586 1 92.5 182 ARG A N 1
ATOM 1433 C CA . ARG A 1 182 ? -6.613 -24 -14.203 1 92.5 182 ARG A CA 1
ATOM 1434 C C . ARG A 1 182 ? -5.742 -22.859 -13.711 1 92.5 182 ARG A C 1
ATOM 1436 O O . ARG A 1 182 ? -4.539 -22.812 -13.977 1 92.5 182 ARG A O 1
ATOM 1443 N N . PHE A 1 183 ? -6.41 -21.953 -13.055 1 94.38 183 PHE A N 1
ATOM 1444 C CA . PHE A 1 183 ? -5.738 -20.891 -12.312 1 94.38 183 PHE A CA 1
ATOM 1445 C C . PHE A 1 183 ? -5.98 -21.047 -10.812 1 94.38 183 PHE A C 1
ATOM 1447 O O . PHE A 1 183 ? -7.113 -20.906 -10.344 1 94.38 183 PHE A O 1
ATOM 1454 N N . ILE A 1 184 ? -4.926 -21.391 -10.07 1 97.12 184 ILE A N 1
ATOM 1455 C CA . ILE A 1 184 ? -5.016 -21.578 -8.625 1 97.12 184 ILE A CA 1
ATOM 1456 C C . ILE A 1 184 ? -4.297 -20.438 -7.914 1 97.12 184 ILE A C 1
ATOM 1458 O O . ILE A 1 184 ? -3.121 -20.172 -8.18 1 97.12 184 ILE A O 1
ATOM 1462 N N . THR A 1 185 ? -5.016 -19.781 -7.039 1 97.5 185 THR A N 1
ATOM 1463 C CA . THR A 1 185 ? -4.395 -18.766 -6.191 1 97.5 185 THR A CA 1
ATOM 1464 C C . THR A 1 185 ? -4.547 -19.141 -4.715 1 97.5 185 THR A C 1
ATOM 1466 O O . THR A 1 185 ? -5.52 -19.781 -4.328 1 97.5 185 THR A O 1
ATOM 1469 N N . PHE A 1 186 ? -3.58 -18.812 -3.941 1 96.81 186 PHE A N 1
ATOM 1470 C CA . PHE A 1 186 ? -3.719 -18.906 -2.492 1 96.81 186 PHE A CA 1
ATOM 1471 C C . PHE A 1 186 ? -3.047 -17.719 -1.808 1 96.81 186 PHE A C 1
ATOM 1473 O O . PHE A 1 186 ? -2.014 -17.234 -2.27 1 96.81 186 PHE A O 1
ATOM 1480 N N . GLY A 1 187 ? -3.709 -17.25 -0.748 1 93.06 187 GLY A N 1
ATOM 1481 C CA . GLY A 1 187 ? -3.264 -16.031 -0.094 1 93.06 187 GLY A CA 1
ATOM 1482 C C . GLY A 1 187 ? -3.363 -14.805 -0.984 1 93.06 187 GLY A C 1
ATOM 1483 O O . GLY A 1 187 ? -2.512 -13.914 -0.921 1 93.06 187 GLY A O 1
ATOM 1484 N N . CYS A 1 188 ? -4.324 -14.82 -1.803 1 93.5 188 CYS A N 1
ATOM 1485 C CA . CYS A 1 188 ? -4.496 -13.773 -2.807 1 93.5 188 CYS A CA 1
ATOM 1486 C C . CYS A 1 188 ? -4.852 -12.445 -2.154 1 93.5 188 CYS A C 1
ATOM 1488 O O . CYS A 1 188 ? -5.754 -12.383 -1.32 1 93.5 188 CYS A O 1
ATOM 1490 N N . ASN A 1 189 ? -4.117 -11.32 -2.555 1 89.25 189 ASN A N 1
ATOM 1491 C CA . ASN A 1 189 ? -4.336 -10.039 -1.892 1 89.25 189 ASN A CA 1
ATOM 1492 C C . ASN A 1 189 ? -5 -9.031 -2.826 1 89.25 189 ASN A C 1
ATOM 1494 O O . ASN A 1 189 ? -5.078 -7.844 -2.508 1 89.25 189 ASN A O 1
ATOM 1498 N N . ILE A 1 190 ? -5.562 -9.5 -3.941 1 89.38 190 ILE A N 1
ATOM 1499 C CA . ILE A 1 190 ? -6.211 -8.656 -4.941 1 89.38 190 ILE A CA 1
ATOM 1500 C C . ILE A 1 190 ? -7.25 -7.766 -4.27 1 89.38 190 ILE A C 1
ATOM 1502 O O . ILE A 1 190 ? -7.309 -6.562 -4.527 1 89.38 190 ILE A O 1
ATOM 1506 N N . PRO A 1 191 ? -8.047 -8.312 -3.326 1 90.5 191 PRO A N 1
ATOM 1507 C CA . PRO A 1 191 ? -9.086 -7.473 -2.719 1 90.5 191 PRO A CA 1
ATOM 1508 C C . PRO A 1 191 ? -8.516 -6.285 -1.949 1 90.5 191 PRO A C 1
ATOM 1510 O O . PRO A 1 191 ? -9.172 -5.25 -1.822 1 90.5 191 PRO A O 1
ATOM 1513 N N . LEU A 1 192 ? -7.301 -6.359 -1.415 1 86.12 192 LEU A N 1
ATOM 1514 C CA . LEU A 1 192 ? -6.68 -5.23 -0.727 1 86.12 192 LEU A CA 1
ATOM 1515 C C . LEU A 1 192 ? -6.441 -4.074 -1.688 1 86.12 192 LEU A C 1
ATOM 1517 O O . LEU A 1 192 ? -6.551 -2.906 -1.301 1 86.12 192 LEU A O 1
ATOM 1521 N N . PHE A 1 193 ? -6.172 -4.43 -2.893 1 80.12 193 PHE A N 1
ATOM 1522 C CA . PHE A 1 193 ? -5.855 -3.408 -3.885 1 80.12 193 PHE A CA 1
ATOM 1523 C C . PHE A 1 193 ? -7.125 -2.859 -4.523 1 80.12 193 PHE A C 1
ATOM 1525 O O . PHE A 1 193 ? -7.07 -1.924 -5.324 1 80.12 193 PHE A O 1
ATOM 1532 N N . MET A 1 194 ? -8.195 -3.418 -4.188 1 82 194 MET A N 1
ATOM 1533 C CA . MET A 1 194 ? -9.469 -2.99 -4.746 1 82 194 MET A CA 1
ATOM 1534 C C . MET A 1 194 ? -10.18 -2.029 -3.799 1 82 194 MET A C 1
ATOM 1536 O O . MET A 1 194 ? -11.234 -1.48 -4.137 1 82 194 MET A O 1
ATOM 1540 N N . ILE A 1 195 ? -9.555 -1.888 -2.686 1 82.56 195 ILE A N 1
ATOM 1541 C CA . ILE A 1 195 ? -10.18 -1.005 -1.706 1 82.56 195 ILE A CA 1
ATOM 1542 C C . ILE A 1 195 ? -10.344 0.393 -2.301 1 82.56 195 ILE A C 1
ATOM 1544 O O . ILE A 1 195 ? -9.383 0.969 -2.814 1 82.56 195 ILE A O 1
ATOM 1548 N N . GLY A 1 196 ? -11.531 0.915 -2.324 1 78.75 196 GLY A N 1
ATOM 1549 C CA . GLY A 1 196 ? -11.82 2.246 -2.83 1 78.75 196 GLY A CA 1
ATOM 1550 C C . GLY A 1 196 ? -12.156 2.264 -4.312 1 78.75 196 GLY A C 1
ATOM 15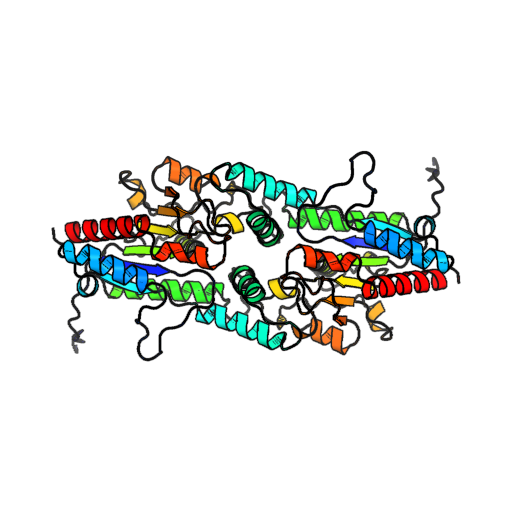51 O O . GLY A 1 196 ? -12.484 3.312 -4.867 1 78.75 196 GLY A O 1
ATOM 1552 N N . GLN A 1 197 ? -12 1.114 -4.922 1 77.06 197 GLN A N 1
ATOM 1553 C CA . GLN A 1 197 ? -12.336 1.029 -6.336 1 77.06 197 GLN A CA 1
ATOM 1554 C C . GLN A 1 197 ? -13.805 0.662 -6.531 1 77.06 197 GLN A C 1
ATOM 1556 O O . GLN A 1 197 ? -14.352 -0.153 -5.781 1 77.06 197 GLN A O 1
ATOM 1561 N N . PRO A 1 198 ? -14.336 1.379 -7.473 1 73.44 198 PRO A N 1
ATOM 1562 C CA . PRO A 1 198 ? -15.719 1.001 -7.758 1 73.44 198 PRO A CA 1
ATOM 1563 C C . PRO A 1 198 ? -15.852 -0.448 -8.219 1 73.44 198 PRO A C 1
ATOM 1565 O O . PRO A 1 198 ? -14.977 -0.958 -8.93 1 73.44 198 PRO A O 1
ATOM 1568 N N . GLU A 1 199 ? -16.953 -1.048 -7.789 1 69.62 199 GLU A N 1
ATOM 1569 C CA . GLU A 1 199 ? -17.203 -2.453 -8.094 1 69.62 199 GLU A CA 1
ATOM 1570 C C . GLU A 1 199 ? -17.188 -2.699 -9.602 1 69.62 199 GLU A C 1
ATOM 1572 O O . GLU A 1 199 ? -16.734 -3.75 -10.062 1 69.62 199 GLU A O 1
ATOM 1577 N N . ASP A 1 200 ? -17.703 -1.729 -10.281 1 63.97 200 ASP A N 1
ATOM 1578 C CA . ASP A 1 200 ? -17.859 -1.906 -11.727 1 63.97 200 ASP A CA 1
ATOM 1579 C C . ASP A 1 200 ? -16.516 -1.851 -12.445 1 63.97 200 ASP A C 1
ATOM 1581 O O . ASP A 1 200 ? -16.406 -2.279 -13.594 1 63.97 200 ASP A O 1
ATOM 1585 N N . GLU A 1 201 ? -15.57 -1.308 -11.781 1 62.12 201 GLU A N 1
ATOM 1586 C CA . GLU A 1 201 ? -14.242 -1.255 -12.375 1 62.12 201 GLU A CA 1
ATOM 1587 C C . GLU A 1 201 ? -13.438 -2.516 -12.062 1 62.12 201 GLU A C 1
ATOM 1589 O O . GLU A 1 201 ? -12.312 -2.678 -12.531 1 62.12 201 GLU A O 1
ATOM 1594 N N . THR A 1 202 ? -14.141 -3.186 -11.188 1 57.31 202 THR A N 1
ATOM 1595 C CA . THR A 1 202 ? -13.492 -4.449 -10.867 1 57.31 202 THR A CA 1
ATOM 1596 C C . THR A 1 202 ? -13.336 -5.309 -12.117 1 57.31 202 THR A C 1
ATOM 1598 O O . THR A 1 202 ? -14.188 -5.273 -13.016 1 57.31 202 THR A O 1
ATOM 1601 N N . ILE A 1 203 ? -12.086 -5.738 -12.484 1 55.62 203 ILE A N 1
ATOM 1602 C CA . ILE A 1 203 ? -11.461 -6.355 -13.648 1 55.62 203 ILE A CA 1
ATOM 1603 C C . ILE A 1 203 ? -12.391 -7.426 -14.219 1 55.62 203 ILE A C 1
ATOM 1605 O O . ILE A 1 203 ? -12.711 -8.406 -13.547 1 55.62 203 ILE A O 1
ATOM 1609 N N . ALA A 1 204 ? -13.141 -6.984 -15.25 1 49.28 204 ALA A N 1
ATOM 1610 C CA . ALA A 1 204 ? -13.969 -7.82 -16.109 1 49.28 204 ALA A CA 1
ATOM 1611 C C . ALA A 1 204 ? -13.117 -8.812 -16.891 1 49.28 204 ALA A C 1
ATOM 1613 O O . ALA A 1 204 ? -12.227 -8.422 -17.641 1 49.28 204 ALA A O 1
ATOM 1614 N N . PHE A 1 205 ? -12.227 -9.57 -16.297 1 54.94 205 PHE A N 1
ATOM 1615 C CA . PHE A 1 205 ? -11.727 -10.484 -17.312 1 54.94 205 PHE A CA 1
ATOM 1616 C C . PHE A 1 205 ? -12.648 -11.688 -17.469 1 54.94 205 PHE A C 1
ATOM 1618 O O . PHE A 1 205 ? -13.312 -12.086 -16.5 1 54.94 205 PHE A O 1
ATOM 1625 N N . GLU A 1 206 ? -13.094 -11.797 -18.703 1 54.59 206 GLU A N 1
ATOM 1626 C CA . GLU A 1 206 ? -13.805 -13.031 -19 1 54.59 206 GLU A CA 1
ATOM 1627 C C . GLU A 1 206 ? -12.844 -14.211 -19.094 1 54.59 206 GLU A C 1
ATOM 1629 O O . GLU A 1 206 ? -11.75 -14.094 -19.656 1 54.59 206 GLU A O 1
ATOM 1634 N N . PRO A 1 207 ? -13.086 -15.234 -18.172 1 55.75 207 PRO A N 1
ATOM 1635 C CA . PRO A 1 207 ? -12.266 -16.438 -18.375 1 55.75 207 PRO A CA 1
ATOM 1636 C C . PRO A 1 207 ? -12.18 -16.844 -19.844 1 55.75 207 PRO A C 1
ATOM 1638 O O . PRO A 1 207 ? -13.023 -16.438 -20.656 1 55.75 207 PRO A O 1
ATOM 1641 N N . PRO A 1 208 ? -10.977 -17.344 -20.234 1 51.75 208 PRO A N 1
ATOM 1642 C CA . PRO A 1 208 ? -10.938 -17.875 -21.609 1 51.75 208 PRO A CA 1
ATOM 1643 C C . PRO A 1 208 ? -12.195 -18.656 -21.969 1 51.75 208 PRO A C 1
ATOM 1645 O O . PRO A 1 208 ? -12.812 -19.281 -21.109 1 51.75 208 PRO A O 1
ATOM 1648 N N . VAL A 1 209 ? -12.742 -18.312 -23.094 1 47.78 209 VAL A N 1
ATOM 1649 C CA . VAL A 1 209 ? -14 -18.781 -23.672 1 47.78 209 VAL A CA 1
ATOM 1650 C C . VAL A 1 209 ? -14.172 -20.266 -23.422 1 47.78 209 VAL A C 1
ATOM 1652 O O . VAL A 1 209 ? -15.281 -20.734 -23.109 1 47.78 209 VAL A O 1
ATOM 1655 N N . ARG A 1 210 ? -13.125 -21.047 -23.734 1 48.5 210 ARG A N 1
ATOM 1656 C CA . ARG A 1 210 ? -13.328 -22.484 -23.656 1 48.5 210 ARG A CA 1
ATOM 1657 C C . ARG A 1 210 ? -13.859 -22.891 -22.281 1 48.5 210 ARG A C 1
ATOM 1659 O O . ARG A 1 210 ? -14.422 -23.984 -22.125 1 48.5 210 ARG A O 1
ATOM 1666 N N . PHE A 1 211 ? -13.484 -22.172 -21.312 1 50.03 211 PHE A N 1
ATOM 1667 C CA . PHE A 1 211 ? -13.961 -22.578 -19.984 1 50.03 211 PHE A CA 1
ATOM 1668 C C . PHE A 1 211 ? -15.422 -22.203 -19.797 1 50.03 211 PHE A C 1
ATOM 1670 O O . PHE A 1 211 ? -16.047 -22.609 -18.812 1 50.03 211 PHE A O 1
ATOM 1677 N N . VAL A 1 212 ? -15.898 -21.391 -20.688 1 49.88 212 VAL A N 1
ATOM 1678 C CA . VAL A 1 212 ? -17.312 -21.016 -20.562 1 49.88 212 VAL A CA 1
ATOM 1679 C C . VAL A 1 212 ? -18.188 -22.234 -20.828 1 49.88 212 VAL A C 1
ATOM 1681 O O . VAL A 1 212 ? -19.266 -22.359 -20.234 1 49.88 212 VAL A O 1
ATOM 1684 N N . GLU A 1 213 ? -17.672 -23.094 -21.703 1 49.69 213 GLU A N 1
ATOM 1685 C CA . GLU A 1 213 ? -18.625 -24.125 -22.094 1 49.69 213 GLU A CA 1
ATOM 1686 C C . GLU A 1 213 ? -18.625 -25.281 -21.094 1 49.69 213 GLU A C 1
ATOM 1688 O O . GLU A 1 213 ? -19.656 -25.938 -20.906 1 49.69 213 GLU A O 1
ATOM 1693 N N . ASP A 1 214 ? -17.453 -25.719 -20.625 1 52.75 214 ASP A N 1
ATOM 1694 C CA . ASP A 1 214 ? -17.438 -26.859 -19.734 1 52.75 214 ASP A CA 1
ATOM 1695 C C . ASP A 1 214 ? -17.531 -26.438 -18.281 1 52.75 214 ASP A C 1
ATOM 1697 O O . ASP A 1 214 ? -16.531 -26.016 -17.688 1 52.75 214 ASP A O 1
ATOM 1701 N N . LYS A 1 215 ? -18.812 -26.125 -17.797 1 54.84 215 LYS A N 1
ATOM 1702 C CA . LYS A 1 215 ? -19.203 -25.625 -16.484 1 54.84 215 LYS A CA 1
ATOM 1703 C C . LYS A 1 215 ? -18.797 -26.594 -15.375 1 54.84 215 LYS A C 1
ATOM 1705 O O . LYS A 1 215 ? -19.109 -26.359 -14.211 1 54.84 215 LYS A O 1
ATOM 1710 N N . ALA A 1 216 ? -18.125 -27.688 -15.625 1 63.12 216 ALA A N 1
ATOM 1711 C CA . ALA A 1 216 ? -18.109 -28.703 -14.578 1 63.12 216 ALA A CA 1
ATOM 1712 C C . ALA A 1 216 ? -17.062 -28.375 -13.516 1 63.12 216 ALA A C 1
ATOM 1714 O O . ALA A 1 216 ? -17.234 -28.703 -12.336 1 63.12 216 ALA A O 1
ATOM 1715 N N . GLN A 1 217 ? -16.031 -27.625 -13.906 1 83.5 217 GLN A N 1
ATOM 1716 C CA . GLN A 1 217 ? -15.031 -27.312 -12.891 1 83.5 217 GLN A CA 1
ATOM 1717 C C . GLN A 1 217 ? -14.609 -25.844 -12.977 1 83.5 217 GLN A C 1
ATOM 1719 O O . GLN A 1 217 ? -14.531 -25.281 -14.07 1 83.5 217 GLN A O 1
ATOM 1724 N N . PRO A 1 218 ? -14.453 -25.328 -11.859 1 91.19 218 PRO A N 1
ATOM 1725 C CA . PRO A 1 218 ? -14.016 -23.938 -11.883 1 91.19 218 PRO A CA 1
ATOM 1726 C C . PRO A 1 218 ? -12.648 -23.766 -12.547 1 91.19 218 PRO A C 1
ATOM 1728 O O . PRO A 1 218 ? -11.758 -24.594 -12.367 1 91.19 218 PRO A O 1
ATOM 1731 N N . TRP A 1 219 ? -12.562 -22.812 -13.352 1 90 219 TRP A N 1
ATOM 1732 C CA . TRP A 1 219 ? -11.289 -22.469 -13.969 1 90 219 TRP A CA 1
ATOM 1733 C C . TRP A 1 219 ? -10.352 -21.797 -12.953 1 90 219 TRP A C 1
ATOM 1735 O O . TRP A 1 219 ? -9.156 -22.078 -12.938 1 90 219 TRP A O 1
ATOM 1745 N N . TRP A 1 220 ? -10.898 -21 -12.102 1 93.88 220 TRP A N 1
ATOM 1746 C CA . TRP A 1 220 ? -10.156 -20.297 -11.062 1 93.88 220 TRP A CA 1
ATOM 1747 C C . TRP A 1 220 ? -10.547 -20.797 -9.68 1 93.88 220 TRP A C 1
ATOM 1749 O O . TRP A 1 220 ? -11.711 -20.703 -9.281 1 93.88 220 TRP A O 1
ATOM 1759 N N . ILE A 1 221 ? -9.594 -21.391 -9.031 1 96.5 221 ILE A N 1
ATOM 1760 C CA . ILE A 1 221 ? -9.781 -21.797 -7.637 1 96.5 221 ILE A CA 1
ATOM 1761 C C . ILE A 1 221 ? -8.898 -20.938 -6.734 1 96.5 221 ILE A C 1
ATOM 1763 O O . ILE A 1 221 ? -7.684 -20.844 -6.934 1 96.5 221 ILE A O 1
ATOM 1767 N N . ASN A 1 222 ? -9.508 -20.297 -5.777 1 97.62 222 ASN A N 1
ATOM 1768 C CA . ASN A 1 222 ? -8.797 -19.438 -4.832 1 97.62 222 ASN A CA 1
ATOM 1769 C C . ASN A 1 222 ? -8.875 -19.984 -3.41 1 97.62 222 ASN A C 1
ATOM 1771 O O . ASN A 1 222 ? -9.969 -20.172 -2.873 1 97.62 222 ASN A O 1
ATOM 1775 N N . PHE A 1 223 ? -7.723 -20.266 -2.836 1 97.88 223 PHE A N 1
ATOM 1776 C CA . PHE A 1 223 ? -7.645 -20.719 -1.449 1 97.88 223 PHE A CA 1
ATOM 1777 C C . PHE A 1 223 ? -7.277 -19.547 -0.531 1 97.88 223 PHE A C 1
ATOM 1779 O O . PHE A 1 223 ? -6.383 -18.766 -0.843 1 97.88 223 PHE A O 1
ATOM 1786 N N . TYR A 1 224 ? -7.969 -19.484 0.599 1 96.06 224 TYR A N 1
ATOM 1787 C CA . TYR A 1 224 ? -7.688 -18.422 1.546 1 96.06 224 TYR A CA 1
ATOM 1788 C C . TYR A 1 224 ? -7.91 -18.875 2.98 1 96.06 224 TYR A C 1
ATOM 1790 O O . TYR A 1 224 ? -8.586 -19.891 3.215 1 96.06 224 TYR A O 1
ATOM 1798 N N . ASP A 1 225 ? -7.25 -18.234 3.893 1 94.62 225 ASP A N 1
ATOM 1799 C CA . ASP A 1 225 ? -7.426 -18.422 5.328 1 94.62 225 ASP A CA 1
ATOM 1800 C C . ASP A 1 225 ? -8.086 -17.203 5.965 1 94.62 225 ASP A C 1
ATOM 1802 O O . ASP A 1 225 ? -7.605 -16.078 5.805 1 94.62 225 ASP A O 1
ATOM 1806 N N . ARG A 1 226 ? -9.133 -17.469 6.699 1 92.12 226 ARG A N 1
ATOM 1807 C CA . ARG A 1 226 ? -9.891 -16.375 7.285 1 92.12 226 ARG A CA 1
ATOM 1808 C C . ARG A 1 226 ? -9.031 -15.555 8.25 1 92.12 226 ARG A C 1
ATOM 1810 O O . ARG A 1 226 ? -9.312 -14.383 8.5 1 92.12 226 ARG A O 1
ATOM 1817 N N . ASP A 1 227 ? -7.969 -16.141 8.766 1 88.94 227 ASP A N 1
ATOM 1818 C CA . ASP A 1 227 ? -7.109 -15.484 9.742 1 88.94 227 ASP A CA 1
ATOM 1819 C C . ASP A 1 227 ? -5.945 -14.773 9.055 1 88.94 227 ASP A C 1
ATOM 1821 O O . ASP A 1 227 ? -5.207 -14.023 9.695 1 88.94 227 ASP A O 1
ATOM 1825 N N . ASP A 1 228 ? -5.738 -15.023 7.781 1 88.5 228 ASP A N 1
ATOM 1826 C CA . ASP A 1 228 ? -4.648 -14.391 7.043 1 88.5 228 ASP A CA 1
ATOM 1827 C C . ASP A 1 228 ? -5 -12.945 6.68 1 88.5 228 ASP A C 1
ATOM 1829 O O . ASP A 1 228 ? -5.875 -12.711 5.844 1 88.5 228 ASP A O 1
ATOM 1833 N N . VAL A 1 229 ? -4.25 -12.047 7.16 1 85.31 229 VAL A N 1
ATOM 1834 C CA . VAL A 1 229 ? -4.605 -10.641 7.004 1 85.31 229 VAL A CA 1
ATOM 1835 C C . VAL A 1 229 ? -4.211 -10.156 5.609 1 85.31 229 VAL A C 1
ATOM 1837 O O . VAL A 1 229 ? -4.621 -9.078 5.18 1 85.31 229 VAL A O 1
ATOM 1840 N N . LEU A 1 230 ? -3.479 -10.984 4.879 1 86.06 230 LEU A N 1
ATOM 1841 C CA . LEU A 1 230 ? -3.041 -10.594 3.545 1 86.06 230 LEU A CA 1
ATOM 1842 C C . LEU A 1 230 ? -3.76 -11.406 2.477 1 86.06 230 LEU A C 1
ATOM 1844 O O . LEU A 1 230 ? -3.617 -11.141 1.281 1 86.06 230 LEU A O 1
ATOM 1848 N N . GLY A 1 231 ? -4.461 -12.438 2.795 1 91.5 231 GLY A N 1
ATOM 1849 C CA . GLY A 1 231 ? -5.164 -13.305 1.865 1 91.5 231 GLY A CA 1
ATOM 1850 C C . GLY A 1 231 ? -6.672 -13.211 1.977 1 91.5 231 GLY A C 1
ATOM 1851 O O . GLY A 1 231 ? -7.215 -13.148 3.082 1 91.5 231 GLY A O 1
ATOM 1852 N N . TYR A 1 232 ? -7.371 -13.25 0.768 1 94.12 232 TYR A N 1
ATOM 1853 C CA . TYR A 1 232 ? -8.805 -12.961 0.774 1 94.12 232 TYR A CA 1
ATOM 1854 C C . TYR A 1 232 ? -9.539 -13.828 -0.236 1 94.12 232 TYR A C 1
ATOM 1856 O O . TYR A 1 232 ? -8.961 -14.258 -1.233 1 94.12 232 TYR A O 1
ATOM 1864 N N . PRO A 1 233 ? -10.852 -14.102 0.06 1 96.88 233 PRO A N 1
ATOM 1865 C CA . PRO A 1 233 ? -11.703 -14.602 -1.025 1 96.88 233 PRO A CA 1
ATOM 1866 C C . PRO A 1 233 ? -11.984 -13.547 -2.09 1 96.88 233 PRO A C 1
ATOM 1868 O O . PRO A 1 233 ? -11.828 -12.344 -1.831 1 96.88 233 PRO A O 1
ATOM 1871 N N . LEU A 1 234 ? -12.406 -13.961 -3.242 1 94.94 234 LEU A N 1
ATOM 1872 C CA . LEU A 1 234 ? -12.57 -13.062 -4.375 1 94.94 234 LEU A CA 1
ATOM 1873 C C . LEU A 1 234 ? -14.047 -12.812 -4.664 1 94.94 234 LEU A C 1
ATOM 1875 O O . LEU A 1 234 ? -14.445 -11.672 -4.906 1 94.94 234 LEU A O 1
ATOM 1879 N N . ALA A 1 235 ? -14.836 -13.789 -4.559 1 93.5 235 ALA A N 1
ATOM 1880 C CA . ALA A 1 235 ? -16.234 -13.727 -4.961 1 93.5 235 ALA A CA 1
ATOM 1881 C C . ALA A 1 235 ? -16.984 -12.641 -4.195 1 93.5 235 ALA A C 1
ATOM 1883 O O . ALA A 1 235 ? -17.797 -11.914 -4.77 1 93.5 235 ALA A O 1
ATOM 1884 N N . PRO A 1 236 ? -16.703 -12.461 -2.92 1 93.75 236 PRO A N 1
ATOM 1885 C CA . PRO A 1 236 ? -17.453 -11.461 -2.154 1 93.75 236 PRO A CA 1
ATOM 1886 C C . PRO A 1 236 ? -17.203 -10.039 -2.646 1 93.75 236 PRO A C 1
ATOM 1888 O O . PRO A 1 236 ? -17.938 -9.117 -2.281 1 93.75 236 PRO A O 1
ATOM 1891 N N . MET A 1 237 ? -16.188 -9.789 -3.393 1 89.62 237 MET A N 1
ATOM 1892 C CA . MET A 1 237 ? -15.844 -8.445 -3.852 1 89.62 237 MET A CA 1
ATOM 1893 C C . MET A 1 237 ? -16.859 -7.949 -4.879 1 89.62 237 MET A C 1
ATOM 1895 O O . MET A 1 237 ? -16.859 -6.77 -5.227 1 89.62 237 MET A O 1
ATOM 1899 N N . GLY A 1 238 ? -17.656 -8.898 -5.387 1 86.94 238 GLY A N 1
ATOM 1900 C CA . GLY A 1 238 ? -18.688 -8.516 -6.336 1 86.94 238 GLY A CA 1
ATOM 1901 C C . GLY A 1 238 ? -18.172 -8.336 -7.746 1 86.94 238 GLY A C 1
ATOM 1902 O O . GLY A 1 238 ? -17.156 -8.93 -8.117 1 86.94 238 GLY A O 1
ATOM 1903 N N . GLY A 1 239 ? -19.016 -7.699 -8.586 1 83.44 239 GLY A N 1
ATOM 1904 C CA . GLY A 1 239 ? -18.641 -7.441 -9.961 1 83.44 239 GLY A CA 1
ATOM 1905 C C . GLY A 1 239 ? -18.344 -8.703 -10.75 1 83.44 239 GLY A C 1
ATOM 1906 O O . GLY A 1 239 ? -19.125 -9.656 -10.727 1 83.44 239 GLY A O 1
ATOM 1907 N N . HIS A 1 240 ? -17.219 -8.617 -11.359 1 83.56 240 HIS A N 1
ATOM 1908 C CA . HIS A 1 240 ? -16.844 -9.727 -12.227 1 83.56 240 HIS A CA 1
ATOM 1909 C C . HIS A 1 240 ? -16.547 -10.984 -11.422 1 83.56 240 HIS A C 1
ATOM 1911 O O . HIS A 1 240 ? -16.812 -12.102 -11.867 1 83.56 240 HIS A O 1
ATOM 1917 N N . PHE A 1 241 ? -16.016 -10.828 -10.227 1 89.25 241 PHE A N 1
ATOM 1918 C CA . PHE A 1 241 ? -15.719 -11.992 -9.406 1 89.25 241 PHE A CA 1
ATOM 1919 C C . PHE A 1 241 ? -17 -12.719 -9.008 1 89.25 241 PHE A C 1
ATOM 1921 O O . PHE A 1 241 ? -17.062 -13.945 -9.062 1 89.25 241 PHE A O 1
ATOM 1928 N N . ALA A 1 242 ? -17.969 -11.922 -8.656 1 88.62 242 ALA A N 1
ATOM 1929 C CA . ALA A 1 242 ? -19.25 -12.523 -8.305 1 88.62 242 ALA A CA 1
ATOM 1930 C C . ALA A 1 242 ? -19.875 -13.211 -9.508 1 88.62 242 ALA A C 1
ATOM 1932 O O . ALA A 1 242 ? -20.438 -14.305 -9.383 1 88.62 242 ALA A O 1
ATOM 1933 N N . ILE A 1 243 ? -19.828 -12.562 -10.625 1 86.12 243 ILE A N 1
ATOM 1934 C CA . ILE A 1 243 ? -20.375 -13.133 -11.852 1 86.12 243 ILE A CA 1
ATOM 1935 C C . ILE A 1 243 ? -19.688 -14.453 -12.156 1 86.12 243 ILE A C 1
ATOM 1937 O O . ILE A 1 243 ? -20.344 -15.461 -12.43 1 86.12 243 ILE A O 1
ATOM 1941 N N . MET A 1 244 ? -18.391 -14.484 -12.094 1 87.31 244 MET A N 1
ATOM 1942 C CA . MET A 1 244 ? -17.625 -15.703 -12.359 1 87.31 244 MET A CA 1
ATOM 1943 C C . MET A 1 244 ? -17.984 -16.797 -11.359 1 87.31 244 MET A C 1
ATOM 1945 O O . MET A 1 244 ? -18.109 -17.969 -11.734 1 87.31 244 MET A O 1
ATOM 1949 N N . ALA A 1 245 ? -18.109 -16.391 -10.148 1 91.38 245 ALA A N 1
ATOM 1950 C CA . ALA A 1 245 ? -18.469 -17.375 -9.117 1 91.38 245 ALA A CA 1
ATOM 1951 C C . ALA A 1 245 ? -19.859 -17.953 -9.375 1 91.38 245 ALA A C 1
ATOM 1953 O O . ALA A 1 245 ? -20.047 -19.172 -9.281 1 91.38 245 ALA A O 1
ATOM 1954 N N . ASN A 1 246 ? -20.734 -17.125 -9.688 1 89.62 246 ASN A N 1
ATOM 1955 C CA . ASN A 1 246 ? -22.109 -17.562 -9.961 1 89.62 246 ASN A CA 1
ATOM 1956 C C . ASN A 1 246 ? -22.172 -18.484 -11.18 1 89.62 246 ASN A C 1
ATOM 1958 O O . ASN A 1 246 ? -23.016 -19.375 -11.242 1 89.62 246 ASN A O 1
ATOM 1962 N N . GLN A 1 247 ? -21.328 -18.25 -12.109 1 86.94 247 GLN A N 1
ATOM 1963 C CA . GLN A 1 247 ? -21.281 -19.062 -13.328 1 86.94 247 GLN A CA 1
ATOM 1964 C C . GLN A 1 247 ? -20.453 -20.328 -13.117 1 86.94 247 GLN A C 1
ATOM 1966 O O . GLN A 1 247 ? -20.312 -21.141 -14.039 1 86.94 247 GLN A O 1
ATOM 1971 N N . GLY A 1 248 ? -19.859 -20.453 -11.984 1 88.69 248 GLY A N 1
ATOM 1972 C CA . GLY A 1 248 ? -19.094 -21.641 -11.656 1 88.69 248 GLY A CA 1
ATOM 1973 C C . GLY A 1 248 ? -17.656 -21.578 -12.125 1 88.69 248 GLY A C 1
ATOM 1974 O O . GLY A 1 248 ? -16.938 -22.578 -12.055 1 88.69 248 GLY A O 1
ATOM 1975 N N . HIS A 1 249 ? -17.156 -20.422 -12.57 1 88.62 249 HIS A N 1
ATOM 1976 C CA . HIS A 1 249 ? -15.82 -20.266 -13.125 1 88.62 249 HIS A CA 1
ATOM 1977 C C . HIS A 1 249 ? -14.812 -19.906 -12.039 1 88.62 249 HIS A C 1
ATOM 1979 O O . HIS A 1 249 ? -13.602 -20.031 -12.234 1 88.62 249 HIS A O 1
ATOM 1985 N N . LEU A 1 250 ? -15.305 -19.438 -10.914 1 92.38 250 LEU A N 1
ATOM 1986 C CA . LEU A 1 250 ? -14.484 -19.078 -9.766 1 92.38 250 LEU A CA 1
ATOM 1987 C C . LEU A 1 250 ? -15 -19.734 -8.492 1 92.38 250 LEU A C 1
ATOM 1989 O O . LEU A 1 250 ? -16.203 -19.719 -8.227 1 92.38 250 LEU A O 1
ATOM 1993 N N . LYS A 1 251 ? -14.125 -20.344 -7.785 1 95.88 251 LYS A N 1
ATOM 1994 C CA . LYS A 1 251 ? -14.477 -20.938 -6.504 1 95.88 251 LYS A CA 1
ATOM 1995 C C . LYS A 1 251 ? -13.484 -20.531 -5.418 1 95.88 251 LYS A C 1
ATOM 1997 O O . LYS A 1 251 ? -12.273 -20.734 -5.566 1 95.88 251 LYS A O 1
ATOM 2002 N N . ASP A 1 252 ? -13.992 -19.969 -4.328 1 97.31 252 ASP A N 1
ATOM 2003 C CA . ASP A 1 252 ? -13.203 -19.703 -3.131 1 97.31 252 ASP A CA 1
ATOM 2004 C C . ASP A 1 252 ? -13.289 -20.859 -2.145 1 97.31 252 ASP A C 1
ATOM 2006 O O . ASP A 1 252 ? -14.383 -21.312 -1.808 1 97.31 252 ASP A O 1
ATOM 2010 N N . ILE A 1 253 ? -12.141 -21.266 -1.724 1 98 253 ILE A N 1
ATOM 2011 C CA . ILE A 1 253 ? -12.086 -22.359 -0.76 1 98 253 ILE A CA 1
ATOM 2012 C C . ILE A 1 253 ? -11.312 -21.922 0.48 1 98 253 ILE A C 1
ATOM 2014 O O . ILE A 1 253 ? -10.148 -21.531 0.387 1 98 253 ILE A O 1
ATOM 2018 N N . GLN A 1 254 ? -11.969 -21.969 1.635 1 96.94 254 GLN A N 1
ATOM 2019 C CA . GLN A 1 254 ? -11.32 -21.609 2.895 1 96.94 254 GLN A CA 1
ATOM 2020 C C . GLN A 1 254 ? -10.438 -22.75 3.393 1 96.94 254 GLN A C 1
ATOM 2022 O O . GLN A 1 254 ? -10.852 -23.906 3.395 1 96.94 254 GLN A O 1
ATOM 2027 N N . VAL A 1 255 ? -9.172 -22.438 3.775 1 95.81 255 VAL A N 1
ATOM 2028 C CA . VAL A 1 255 ? -8.25 -23.406 4.363 1 95.81 255 VAL A CA 1
ATOM 2029 C C . VAL A 1 255 ? -7.613 -22.812 5.617 1 95.81 255 VAL A C 1
ATOM 2031 O O . VAL A 1 255 ? -7.77 -21.625 5.895 1 95.81 255 VAL A O 1
ATOM 2034 N N . ASP A 1 256 ? -6.93 -23.625 6.352 1 89.75 256 ASP A N 1
ATOM 2035 C CA . ASP A 1 256 ? -6.113 -23.172 7.477 1 89.75 256 ASP A CA 1
ATOM 2036 C C . ASP A 1 256 ? -4.629 -23.219 7.129 1 89.75 256 ASP A C 1
ATOM 2038 O O . ASP A 1 256 ? -4.023 -24.297 7.098 1 89.75 256 ASP A O 1
ATOM 2042 N N . ALA A 1 257 ? -4 -22.156 6.676 1 80.88 257 ALA A N 1
ATOM 2043 C CA . ALA A 1 257 ? -2.619 -22.109 6.207 1 80.88 257 ALA A CA 1
ATOM 2044 C C . ALA A 1 257 ? -1.652 -21.859 7.359 1 80.88 257 ALA A C 1
ATOM 2046 O O . ALA A 1 257 ? -0.453 -22.125 7.242 1 80.88 257 ALA A O 1
ATOM 2047 N N . GLY A 1 258 ? -1.987 -21.297 8.547 1 68.25 258 GLY A N 1
ATOM 2048 C CA . GLY A 1 258 ? -1.072 -21.016 9.641 1 68.25 258 GLY A CA 1
ATOM 2049 C C . GLY A 1 258 ? -1.354 -21.844 10.875 1 68.25 258 GLY A C 1
ATOM 2050 O O . GLY A 1 258 ? -2.277 -22.672 10.883 1 68.25 258 GLY A O 1
ATOM 2051 N N . ASN A 1 259 ? -0.255 -22.141 11.625 1 53.91 259 ASN A N 1
ATOM 2052 C CA . ASN A 1 259 ? -0.373 -22.812 12.914 1 53.91 259 ASN A CA 1
ATOM 2053 C C . ASN A 1 259 ? -1.125 -21.969 13.93 1 53.91 259 ASN A C 1
ATOM 2055 O O . ASN A 1 259 ? -1.063 -20.734 13.883 1 53.91 259 ASN A O 1
ATOM 2059 N N . LEU A 1 260 ? -2.273 -22.609 14.414 1 44.06 260 LEU A N 1
ATOM 2060 C CA . LEU A 1 260 ? -3.182 -22.109 15.438 1 44.06 260 LEU A CA 1
ATOM 2061 C C . LEU A 1 260 ? -2.439 -21.219 16.438 1 44.06 260 LEU A C 1
ATOM 2063 O O . LEU A 1 260 ? -3.025 -20.312 17.016 1 44.06 260 LEU A O 1
ATOM 2067 N N . LEU A 1 261 ? -1.42 -21.703 16.891 1 42.19 261 LEU A N 1
ATOM 2068 C CA . LEU A 1 261 ? -0.885 -21.125 18.109 1 42.19 261 LEU A CA 1
ATOM 2069 C C . LEU A 1 261 ? -0.406 -19.688 17.875 1 42.19 261 LEU A C 1
ATOM 2071 O O . LEU A 1 261 ? -0.288 -18.906 18.828 1 42.19 261 LEU A O 1
ATOM 2075 N N . THR A 1 262 ? 0.322 -19.422 16.812 1 44.34 262 THR A N 1
ATOM 2076 C CA . THR A 1 262 ? 1.065 -18.172 16.797 1 44.34 262 THR A CA 1
ATOM 2077 C C . THR A 1 262 ? 0.248 -17.062 16.125 1 44.34 262 THR A C 1
ATOM 2079 O O . THR A 1 262 ? -0.467 -17.312 15.156 1 44.34 262 THR A O 1
ATOM 2082 N N . LYS A 1 263 ? 0.154 -15.922 16.797 1 48.84 263 LYS A N 1
ATOM 2083 C CA . LYS A 1 263 ? -0.229 -14.594 16.328 1 48.84 263 LYS A CA 1
ATOM 2084 C C . LYS A 1 263 ? 0.105 -14.422 14.844 1 48.84 263 LYS A C 1
ATOM 2086 O O . LYS A 1 263 ? 1.111 -14.945 14.359 1 48.84 263 LYS A O 1
ATOM 2091 N N . TRP A 1 264 ? -0.922 -14.203 14.016 1 51.19 264 TRP A N 1
ATOM 2092 C CA . TRP A 1 264 ? -0.633 -14.016 12.602 1 51.19 264 TRP A CA 1
ATOM 2093 C C . TRP A 1 264 ? 0.745 -13.398 12.398 1 51.19 264 TRP A C 1
ATOM 2095 O O . TRP A 1 264 ? 1.102 -12.43 13.078 1 51.19 264 TRP A O 1
ATOM 2105 N N . ASN A 1 265 ? 1.651 -14.117 11.852 1 58.88 265 ASN A N 1
ATOM 2106 C CA . ASN A 1 265 ? 2.922 -13.57 11.391 1 58.88 265 ASN A CA 1
ATOM 2107 C C . ASN A 1 265 ? 3.158 -13.859 9.906 1 58.88 265 ASN A C 1
ATOM 2109 O O . ASN A 1 265 ? 2.395 -14.602 9.289 1 58.88 265 ASN A O 1
ATOM 2113 N N . THR A 1 266 ? 3.863 -13.078 9.281 1 60.75 266 THR A N 1
ATOM 2114 C CA . THR A 1 266 ? 4.25 -13.211 7.883 1 60.75 266 THR A CA 1
ATOM 2115 C C . THR A 1 266 ? 4.559 -14.664 7.543 1 60.75 266 THR A C 1
ATOM 2117 O O . THR A 1 266 ? 4.359 -15.094 6.402 1 60.75 266 THR A O 1
ATOM 2120 N N . LEU A 1 267 ? 4.781 -15.414 8.531 1 56.31 267 LEU A N 1
ATOM 2121 C CA . LEU A 1 267 ? 5.086 -16.828 8.305 1 56.31 267 LEU A CA 1
ATOM 2122 C C . LEU A 1 267 ? 3.816 -17.609 7.984 1 56.31 267 LEU A C 1
ATOM 2124 O O . LEU A 1 267 ? 3.842 -18.531 7.164 1 56.31 267 LEU A O 1
ATOM 2128 N N . SER A 1 268 ? 2.826 -17.203 8.602 1 64.88 268 SER A N 1
ATOM 2129 C CA . SER A 1 268 ? 1.571 -17.891 8.328 1 64.88 268 SER A CA 1
ATOM 2130 C C . SER A 1 268 ? 1.116 -17.672 6.887 1 64.88 268 SER A C 1
ATOM 2132 O O . SER A 1 268 ? 0.478 -18.547 6.289 1 64.88 268 SER A O 1
ATOM 2134 N N . HIS A 1 269 ? 1.515 -16.641 6.383 1 74.88 269 HIS A N 1
ATOM 2135 C CA . HIS A 1 269 ? 1.178 -16.312 5 1 74.88 269 HIS A CA 1
ATOM 2136 C C . HIS A 1 269 ? 1.928 -17.219 4.023 1 74.88 269 HIS A C 1
ATOM 2138 O O . HIS A 1 269 ? 1.514 -17.375 2.873 1 74.88 269 HIS A O 1
ATOM 2144 N N . MET A 1 270 ? 2.846 -17.953 4.566 1 76.94 270 MET A N 1
ATOM 2145 C CA . MET A 1 270 ? 3.627 -18.875 3.73 1 76.94 270 MET A CA 1
ATOM 2146 C C . MET A 1 270 ? 3.148 -20.312 3.896 1 76.94 270 MET A C 1
ATOM 2148 O O . MET A 1 270 ? 3.578 -21.203 3.158 1 76.94 270 MET A O 1
ATOM 2152 N N . GLY A 1 271 ? 2.221 -20.516 4.762 1 86.12 271 GLY A N 1
ATOM 2153 C CA . GLY A 1 271 ? 1.772 -21.859 5.086 1 86.12 271 GLY A CA 1
ATOM 2154 C C . GLY A 1 271 ? 0.986 -22.516 3.967 1 86.12 271 GLY A C 1
ATOM 2155 O O . GLY A 1 271 ? 0.825 -23.734 3.947 1 86.12 271 GLY A O 1
ATOM 2156 N N . TYR A 1 272 ? 0.558 -21.766 2.969 1 92.19 272 TYR A N 1
ATOM 2157 C CA . TYR A 1 272 ? -0.242 -22.281 1.864 1 92.19 272 TYR A CA 1
ATOM 2158 C C . TYR A 1 272 ? 0.551 -23.297 1.045 1 92.19 272 TYR A C 1
ATOM 2160 O O . TYR A 1 272 ? -0.015 -24.25 0.516 1 92.19 272 TYR A O 1
ATOM 2168 N N . TRP A 1 273 ? 1.841 -23.141 0.986 1 92.31 273 TRP A N 1
ATOM 2169 C CA . TRP A 1 273 ? 2.701 -23.922 0.102 1 92.31 273 TRP A CA 1
ATOM 2170 C C . TRP A 1 273 ? 2.732 -25.391 0.528 1 92.31 273 TRP A C 1
ATOM 2172 O O . TRP A 1 273 ? 3.082 -26.266 -0.266 1 92.31 273 TRP A O 1
ATOM 2182 N N . THR A 1 274 ? 2.336 -25.625 1.779 1 92.88 274 THR A N 1
ATOM 2183 C CA . THR A 1 274 ? 2.391 -27 2.277 1 92.88 274 THR A CA 1
ATOM 2184 C C . THR A 1 274 ? 1.017 -27.453 2.768 1 92.88 274 THR A C 1
ATOM 2186 O O . THR A 1 274 ? 0.903 -28.453 3.471 1 92.88 274 THR A O 1
ATOM 2189 N N . ASN A 1 275 ? 0.04 -26.703 2.451 1 95 275 ASN A N 1
ATOM 2190 C CA . ASN A 1 275 ? -1.312 -27.047 2.885 1 95 275 ASN A CA 1
ATOM 2191 C C . ASN A 1 275 ? -1.85 -28.266 2.156 1 95 275 ASN A C 1
ATOM 2193 O O . ASN A 1 275 ? -1.829 -28.328 0.925 1 95 275 ASN A O 1
ATOM 2197 N N . LYS A 1 276 ? -2.41 -29.203 2.857 1 96 276 LYS A N 1
ATOM 2198 C CA . LYS A 1 276 ? -2.795 -30.5 2.316 1 96 276 LYS A CA 1
ATOM 2199 C C . LYS A 1 276 ? -3.945 -30.359 1.32 1 96 276 LYS A C 1
ATOM 2201 O O . LYS A 1 276 ? -3.996 -31.078 0.32 1 96 276 LYS A O 1
ATOM 2206 N N . THR A 1 277 ? -4.848 -29.484 1.577 1 97.25 277 THR A N 1
ATOM 2207 C CA . THR A 1 277 ? -5.996 -29.297 0.701 1 97.25 277 THR A CA 1
ATOM 2208 C C . THR A 1 277 ? -5.559 -28.734 -0.653 1 97.25 277 THR A C 1
ATOM 2210 O O . THR A 1 277 ? -6.027 -29.203 -1.697 1 97.25 277 THR A O 1
ATOM 2213 N N . ILE A 1 278 ? -4.672 -27.828 -0.606 1 97.69 278 ILE A N 1
ATOM 2214 C CA . ILE A 1 278 ? -4.16 -27.203 -1.822 1 97.69 278 ILE A CA 1
ATOM 2215 C C . ILE A 1 278 ? -3.369 -28.219 -2.633 1 97.69 278 ILE A C 1
ATOM 2217 O O . ILE A 1 278 ? -3.576 -28.359 -3.84 1 97.69 278 ILE A O 1
ATOM 2221 N N . ILE A 1 279 ? -2.545 -28.969 -1.953 1 97.62 279 ILE A N 1
ATOM 2222 C CA . ILE A 1 279 ? -1.702 -29.969 -2.6 1 97.62 279 ILE A CA 1
ATOM 2223 C C . ILE A 1 279 ? -2.576 -31.047 -3.234 1 97.62 279 ILE A C 1
ATOM 2225 O O . ILE A 1 279 ? -2.326 -31.469 -4.363 1 97.62 279 ILE A O 1
ATOM 2229 N N . ALA A 1 280 ? -3.615 -31.438 -2.568 1 97.12 280 ALA A N 1
ATOM 2230 C CA . ALA A 1 280 ? -4.531 -32.438 -3.088 1 97.12 280 ALA A CA 1
ATOM 2231 C C . ALA A 1 280 ? -5.223 -31.969 -4.359 1 97.12 280 ALA A C 1
ATOM 2233 O O . ALA A 1 280 ? -5.379 -32.719 -5.316 1 97.12 280 ALA A O 1
ATOM 2234 N N . GLN A 1 281 ? -5.602 -30.719 -4.344 1 97.31 281 GLN A N 1
ATOM 2235 C CA . GLN A 1 281 ? -6.258 -30.156 -5.516 1 97.31 281 GLN A CA 1
ATOM 2236 C C . GLN A 1 281 ? -5.316 -30.141 -6.719 1 97.31 281 GLN A C 1
ATOM 2238 O O . GLN A 1 281 ? -5.703 -30.547 -7.82 1 97.31 281 GLN A O 1
ATOM 2243 N N . ILE A 1 282 ? -4.133 -29.688 -6.504 1 97.75 282 ILE A N 1
ATOM 2244 C CA . ILE A 1 282 ? -3.164 -29.594 -7.59 1 97.75 282 ILE A CA 1
ATOM 2245 C C . ILE A 1 282 ? -2.824 -31 -8.102 1 97.75 282 ILE A C 1
ATOM 2247 O O . ILE A 1 282 ? -2.729 -31.219 -9.312 1 97.75 282 ILE A O 1
ATOM 2251 N N . ALA A 1 283 ? -2.66 -31.953 -7.203 1 97.5 283 ALA A N 1
ATOM 2252 C CA . ALA A 1 283 ? -2.385 -33.344 -7.582 1 97.5 283 ALA A CA 1
ATOM 2253 C C . ALA A 1 283 ? -3.5 -33.906 -8.461 1 97.5 283 ALA A C 1
ATOM 2255 O O . ALA A 1 283 ? -3.232 -34.562 -9.477 1 97.5 283 ALA A O 1
ATOM 2256 N N . LEU A 1 284 ? -4.676 -33.625 -8.055 1 95.5 284 LEU A N 1
ATOM 2257 C CA . LEU A 1 284 ? -5.836 -34.094 -8.812 1 95.5 284 LEU A CA 1
ATOM 2258 C C . LEU A 1 284 ? -5.848 -33.5 -10.211 1 95.5 284 LEU A C 1
ATOM 2260 O O . LEU A 1 284 ? -6.125 -34.188 -11.188 1 95.5 284 LEU A O 1
ATOM 2264 N N . ASP A 1 285 ? -5.574 -32.219 -10.289 1 94.94 285 ASP A N 1
ATOM 2265 C CA . ASP A 1 285 ? -5.539 -31.531 -11.578 1 94.94 285 ASP A CA 1
ATOM 2266 C C . ASP A 1 285 ? -4.504 -32.156 -12.508 1 94.94 285 ASP A C 1
ATOM 2268 O O . ASP A 1 285 ? -4.805 -32.438 -13.672 1 94.94 285 ASP A O 1
ATOM 2272 N N . ILE A 1 286 ? -3.328 -32.375 -12.016 1 95.94 286 ILE A N 1
ATOM 2273 C CA . ILE A 1 286 ? -2.24 -32.938 -12.82 1 95.94 286 ILE A CA 1
ATOM 2274 C C . ILE A 1 286 ? -2.58 -34.375 -13.227 1 95.94 286 ILE A C 1
ATOM 2276 O O . ILE A 1 286 ? -2.396 -34.75 -14.383 1 95.94 286 ILE A O 1
ATOM 2280 N N . GLN A 1 287 ? -3.115 -35.125 -12.312 1 94.81 287 GLN A N 1
ATOM 2281 C CA . GLN A 1 287 ? -3.496 -36.5 -12.602 1 94.81 287 GLN A CA 1
ATOM 2282 C C . GLN A 1 287 ? -4.531 -36.562 -13.719 1 94.81 287 GLN A C 1
ATOM 2284 O O . GLN A 1 287 ? -4.402 -37.375 -14.641 1 94.81 287 GLN A O 1
ATOM 2289 N N . ASN A 1 288 ? -5.52 -35.75 -13.602 1 92.75 288 ASN A N 1
ATOM 2290 C CA . ASN A 1 288 ? -6.566 -35.719 -14.617 1 92.75 288 ASN A CA 1
ATOM 2291 C C . ASN A 1 288 ? -6.008 -35.344 -15.992 1 92.75 288 ASN A C 1
ATOM 2293 O O . ASN A 1 288 ? -6.398 -35.938 -17 1 92.75 288 ASN A O 1
ATOM 2297 N N . ALA A 1 289 ? -5.125 -34.406 -15.969 1 93.19 289 ALA A N 1
ATOM 2298 C CA . ALA A 1 289 ? -4.512 -34 -17.234 1 93.19 289 ALA A CA 1
ATOM 2299 C C . ALA A 1 289 ? -3.668 -35.094 -17.828 1 93.19 289 ALA A C 1
ATOM 2301 O O . ALA A 1 289 ? -3.668 -35.312 -19.047 1 93.19 289 ALA A O 1
ATOM 2302 N N . MET A 1 290 ? -2.984 -35.875 -17.031 1 92.81 290 MET A N 1
ATOM 2303 C CA . MET A 1 290 ? -2.15 -36.969 -17.469 1 92.81 290 MET A CA 1
ATOM 2304 C C . MET A 1 290 ? -3.002 -38.094 -18.062 1 92.81 290 MET A C 1
ATOM 2306 O O . MET A 1 290 ? -2.621 -38.719 -19.062 1 92.81 290 MET A O 1
ATOM 2310 N N . GLU A 1 291 ? -4.09 -38.281 -17.453 1 90.62 291 GLU A N 1
ATOM 2311 C CA . GLU A 1 291 ? -5.008 -39.312 -17.953 1 90.62 291 GLU A CA 1
ATOM 2312 C C . GLU A 1 291 ? -5.578 -38.938 -19.312 1 90.62 291 GLU A C 1
ATOM 2314 O O . GLU A 1 291 ? -5.734 -39.781 -20.188 1 90.62 291 GLU A O 1
ATOM 2319 N N . GLN A 1 292 ? -5.797 -37.719 -19.484 1 87.44 292 GLN A N 1
ATOM 2320 C CA . GLN A 1 292 ? -6.34 -37.219 -20.75 1 87.44 292 GLN A CA 1
ATOM 2321 C C . GLN A 1 292 ? -5.281 -37.25 -21.844 1 87.44 292 GLN A C 1
ATOM 2323 O O . GLN A 1 292 ? -5.598 -37.469 -23.016 1 87.44 292 GLN A O 1
ATOM 2328 N N . ALA A 1 293 ? -4.047 -36.969 -21.516 1 83.12 293 ALA A N 1
ATOM 2329 C CA . ALA A 1 293 ? -2.945 -36.938 -22.469 1 83.12 293 ALA A CA 1
ATOM 2330 C C . ALA A 1 293 ? -2.582 -38.375 -22.922 1 83.12 293 ALA A C 1
ATOM 2332 O O . ALA A 1 293 ? -2.072 -38.562 -24.031 1 83.12 293 ALA A O 1
ATOM 2333 N N . GLY A 1 294 ? -2.709 -39.344 -22.094 1 72.44 294 GLY A N 1
ATOM 2334 C CA . GLY A 1 294 ? -2.428 -40.75 -22.422 1 72.44 294 GLY A CA 1
ATOM 2335 C C . GLY A 1 294 ? -3.504 -41.375 -23.297 1 72.44 294 GLY A C 1
ATOM 2336 O O . GLY A 1 294 ? -3.318 -42.469 -23.812 1 72.44 294 GLY A O 1
ATOM 2337 N N . GLU A 1 295 ? -4.59 -40.719 -23.344 1 64.38 295 GLU A N 1
ATOM 2338 C CA . GLU A 1 295 ? -5.641 -41.219 -24.234 1 64.38 295 GLU A CA 1
ATOM 2339 C C . GLU A 1 295 ? -5.492 -40.625 -25.625 1 64.38 295 GLU A C 1
ATOM 2341 O O . GLU A 1 295 ? -5.637 -41.344 -26.625 1 64.38 295 GLU A O 1
ATOM 2346 N N . MET B 1 1 ? -29.156 49.25 -1.18 1 25.3 1 MET B N 1
ATOM 2347 C CA . MET B 1 1 ? -27.75 49 -0.947 1 25.3 1 MET B CA 1
ATOM 2348 C C . MET B 1 1 ? -27.516 48.438 0.459 1 25.3 1 MET B C 1
ATOM 2350 O O . MET B 1 1 ? -27.375 49.219 1.411 1 25.3 1 MET B O 1
ATOM 2354 N N . THR B 1 2 ? -28.312 47.469 0.914 1 28.98 2 THR B N 1
ATOM 2355 C CA . THR B 1 2 ? -28.344 46.844 2.24 1 28.98 2 THR B CA 1
ATOM 2356 C C . THR B 1 2 ? -26.969 46.312 2.619 1 28.98 2 THR B C 1
ATOM 2358 O O . THR B 1 2 ? -26.406 45.469 1.917 1 28.98 2 THR B O 1
ATOM 2361 N N . SER B 1 3 ? -26.109 47.156 3.262 1 30.22 3 SER B N 1
ATOM 2362 C CA . SER B 1 3 ? -24.828 46.781 3.832 1 30.22 3 SER B CA 1
ATOM 2363 C C . SER B 1 3 ? -24.938 45.469 4.621 1 30.22 3 SER B C 1
ATOM 2365 O O . SER B 1 3 ? -25.766 45.375 5.531 1 30.22 3 SER B O 1
ATOM 2367 N N . TYR B 1 4 ? -24.891 44.312 4.012 1 32.53 4 TYR B N 1
ATOM 2368 C CA . TYR B 1 4 ? -24.703 43.094 4.785 1 32.53 4 TYR B CA 1
ATOM 2369 C C . TYR B 1 4 ? -23.641 43.312 5.871 1 32.53 4 TYR B C 1
ATOM 2371 O O . TYR B 1 4 ? -22.469 43.5 5.57 1 32.53 4 TYR B O 1
ATOM 2379 N N . LYS B 1 5 ? -24.078 44 6.891 1 37.97 5 LYS B N 1
ATOM 2380 C CA . LYS B 1 5 ? -23.297 44.094 8.117 1 37.97 5 LYS B CA 1
ATOM 2381 C C . LYS B 1 5 ? -22.719 42.719 8.492 1 37.97 5 LYS B C 1
ATOM 2383 O O . LYS B 1 5 ? -23.484 41.781 8.75 1 37.97 5 LYS B O 1
ATOM 2388 N N . LEU B 1 6 ? -21.656 42.25 7.859 1 39.25 6 LEU B N 1
ATOM 2389 C CA . LEU B 1 6 ? -20.906 41.125 8.414 1 39.25 6 LEU B CA 1
ATOM 2390 C C . LEU B 1 6 ? -20.906 41.188 9.938 1 39.25 6 LEU B C 1
ATOM 2392 O O . LEU B 1 6 ? -20.203 42 10.531 1 39.25 6 LEU B O 1
ATOM 2396 N N . SER B 1 7 ? -22.047 41.219 10.648 1 38.16 7 SER B N 1
ATOM 2397 C CA . SER B 1 7 ? -22.391 41.375 12.062 1 38.16 7 SER B CA 1
ATOM 2398 C C . SER B 1 7 ? -21.375 40.656 12.953 1 38.16 7 SER B C 1
ATOM 2400 O O . SER B 1 7 ? -21.094 41.125 14.062 1 38.16 7 SER B O 1
ATOM 2402 N N . ASP B 1 8 ? -21.375 39.188 13.008 1 43.78 8 ASP B N 1
ATOM 2403 C CA . ASP B 1 8 ? -20.703 38.562 14.148 1 43.78 8 ASP B CA 1
ATOM 2404 C C . ASP B 1 8 ? -19.234 38.969 14.188 1 43.78 8 ASP B C 1
ATOM 2406 O O . ASP B 1 8 ? -18.469 38.625 13.273 1 43.78 8 ASP B O 1
ATOM 2410 N N . ASP B 1 9 ? -18.766 39.938 14.734 1 49.06 9 ASP B N 1
ATOM 2411 C CA . ASP B 1 9 ? -17.5 40.625 14.992 1 49.06 9 ASP B CA 1
ATOM 2412 C C . ASP B 1 9 ? -16.406 39.625 15.391 1 49.06 9 ASP B C 1
ATOM 2414 O O . ASP B 1 9 ? -16.016 39.562 16.562 1 49.06 9 ASP B O 1
ATOM 2418 N N . LYS B 1 10 ? -16.438 38.344 15.109 1 64.38 10 LYS B N 1
ATOM 2419 C CA . LYS B 1 10 ? -15.352 37.469 15.516 1 64.38 10 LYS B CA 1
ATOM 2420 C C . LYS B 1 10 ? -14 38.031 15.07 1 64.38 10 LYS B C 1
ATOM 2422 O O . LYS B 1 10 ? -13.797 38.281 13.883 1 64.38 10 LYS B O 1
ATOM 2427 N N . LYS B 1 11 ? -13.281 38.531 16.047 1 85.69 11 LYS B N 1
ATOM 2428 C CA . LYS B 1 11 ? -11.93 39.062 15.852 1 85.69 11 LYS B CA 1
ATOM 2429 C C . LYS B 1 11 ? -11.078 38.094 15.047 1 85.69 11 LYS B C 1
ATOM 2431 O O . LYS B 1 11 ? -10.984 36.906 15.391 1 85.69 11 LYS B O 1
ATOM 2436 N N . LEU B 1 12 ? -10.703 38.438 13.828 1 93.94 12 LEU B N 1
ATOM 2437 C CA . LEU B 1 12 ? -9.812 37.656 12.992 1 93.94 12 LEU B CA 1
ATOM 2438 C C . LEU B 1 12 ? -8.5 37.375 13.711 1 93.94 12 LEU B C 1
ATOM 2440 O O . LEU B 1 12 ? -8.008 38.219 14.469 1 93.94 12 LEU B O 1
ATOM 2444 N N . LYS B 1 13 ? -8.062 36.219 13.57 1 96.25 13 LYS B N 1
ATOM 2445 C CA . LYS B 1 13 ? -6.891 35.75 14.297 1 96.25 13 LYS B CA 1
ATOM 2446 C C . LYS B 1 13 ? -5.609 36.031 13.516 1 96.25 13 LYS B C 1
ATOM 2448 O O . LYS B 1 13 ? -5.602 35.969 12.281 1 96.25 13 LYS B O 1
ATOM 2453 N N . PRO B 1 14 ? -4.59 36.281 14.203 1 95.75 14 PRO B N 1
ATOM 2454 C CA . PRO B 1 14 ? -3.348 36.656 13.523 1 95.75 14 PRO B CA 1
ATOM 2455 C C . PRO B 1 14 ? -2.574 35.469 12.984 1 95.75 14 PRO B C 1
ATOM 2457 O O . PRO B 1 14 ? -1.667 35.625 12.164 1 95.75 14 PRO B O 1
ATOM 2460 N N . VAL B 1 15 ? -2.818 34.281 13.461 1 96 15 VAL B N 1
ATOM 2461 C CA . VAL B 1 15 ? -2.09 33.062 13.055 1 96 15 VAL B CA 1
ATOM 2462 C C . VAL B 1 15 ? -3.074 31.953 12.742 1 96 15 VAL B C 1
ATOM 2464 O O . VAL B 1 15 ? -4.105 31.812 13.406 1 96 15 VAL B O 1
ATOM 2467 N N . GLY B 1 16 ? -2.773 31.156 11.68 1 96.62 16 GLY B N 1
ATOM 2468 C CA . GLY B 1 16 ? -3.541 29.969 11.359 1 96.62 16 GLY B CA 1
ATOM 2469 C C . GLY B 1 16 ? -2.732 28.688 11.469 1 96.62 16 GLY B C 1
ATOM 2470 O O . GLY B 1 16 ? -1.542 28.672 11.148 1 96.62 16 GLY B O 1
ATOM 2471 N N . VAL B 1 17 ? -3.383 27.656 11.992 1 97.81 17 VAL B N 1
ATOM 2472 C CA . VAL B 1 17 ? -2.791 26.312 12.047 1 97.81 17 VAL B CA 1
ATOM 2473 C C . VAL B 1 17 ? -3.764 25.297 11.453 1 97.81 17 VAL B C 1
ATOM 2475 O O . VAL B 1 17 ? -4.926 25.234 11.867 1 97.81 17 VAL B O 1
ATOM 2478 N N . MET B 1 18 ? -3.307 24.641 10.492 1 96.94 18 MET B N 1
ATOM 2479 C CA . MET B 1 18 ? -4.055 23.516 9.938 1 96.94 18 MET B CA 1
ATOM 2480 C C . MET B 1 18 ? -3.373 22.188 10.258 1 96.94 18 MET B C 1
ATOM 2482 O O . MET B 1 18 ? -2.174 22.031 10.023 1 96.94 18 MET B O 1
ATOM 2486 N N . VAL B 1 19 ? -4.117 21.266 10.805 1 97.25 19 VAL B N 1
ATOM 2487 C CA . VAL B 1 19 ? -3.572 19.953 11.18 1 97.25 19 VAL B CA 1
ATOM 2488 C C . VAL B 1 19 ? -4.203 18.859 10.312 1 97.25 19 VAL B C 1
ATOM 2490 O O . VAL B 1 19 ? -5.414 18.875 10.078 1 97.25 19 VAL B O 1
ATOM 2493 N N . VAL B 1 20 ? -3.346 17.969 9.82 1 95.94 20 VAL B N 1
ATOM 2494 C CA . VAL B 1 20 ? -3.752 16.906 8.891 1 95.94 20 VAL B CA 1
ATOM 2495 C C . VAL B 1 20 ? -3.357 15.547 9.453 1 95.94 20 VAL B C 1
ATOM 2497 O O . VAL B 1 20 ? -2.197 15.32 9.805 1 95.94 20 VAL B O 1
ATOM 2500 N N . HIS B 1 21 ? -4.332 14.656 9.562 1 90.19 21 HIS B N 1
ATOM 2501 C CA . HIS B 1 21 ? -4.074 13.336 10.133 1 90.19 21 HIS B CA 1
ATOM 2502 C C . HIS B 1 21 ? -3.691 12.336 9.055 1 90.19 21 HIS B C 1
ATOM 2504 O O . HIS B 1 21 ? -3.789 12.633 7.859 1 90.19 21 HIS B O 1
ATOM 2510 N N . GLY B 1 22 ? -3.16 11.227 9.484 1 85.44 22 GLY B N 1
ATOM 2511 C CA . GLY B 1 22 ? -2.789 10.133 8.594 1 85.44 22 GLY B CA 1
ATOM 2512 C C . GLY B 1 22 ? -3.869 9.078 8.469 1 85.44 22 GLY B C 1
ATOM 2513 O O . GLY B 1 22 ? -5.059 9.391 8.477 1 85.44 22 GLY B O 1
ATOM 2514 N N . ILE B 1 23 ? -3.4 7.879 8.211 1 69.94 23 ILE B N 1
ATOM 2515 C CA . ILE B 1 23 ? -4.289 6.734 8.031 1 69.94 23 ILE B CA 1
ATOM 2516 C C . ILE B 1 23 ? -4.891 6.332 9.375 1 69.94 23 ILE B C 1
ATOM 2518 O O . ILE B 1 23 ? -4.398 6.742 10.43 1 69.94 23 ILE B O 1
ATOM 2522 N N . GLY B 1 24 ? -5.926 5.625 9.305 1 65.44 24 GLY B N 1
ATOM 2523 C CA . GLY B 1 24 ? -6.547 5.039 10.484 1 65.44 24 GLY B CA 1
ATOM 2524 C C . GLY B 1 24 ? -7.965 5.527 10.719 1 65.44 24 GLY B C 1
ATOM 2525 O O . GLY B 1 24 ? -8.359 6.574 10.195 1 65.44 24 GLY B O 1
ATOM 2526 N N . ARG B 1 25 ? -8.602 4.676 11.336 1 65 25 ARG B N 1
ATOM 2527 C CA . ARG B 1 25 ? -9.961 5.059 11.703 1 65 25 ARG B CA 1
ATOM 2528 C C . ARG B 1 25 ? -9.953 6.184 12.727 1 65 25 ARG B C 1
ATOM 2530 O O . ARG B 1 25 ? -9.281 6.09 13.758 1 65 25 ARG B O 1
ATOM 2537 N N . GLN B 1 26 ? -10.312 7.27 12.18 1 66.69 26 GLN B N 1
ATOM 2538 C CA . GLN B 1 26 ? -10.383 8.445 13.039 1 66.69 26 GLN B CA 1
ATOM 2539 C C . GLN B 1 26 ? -11.828 8.766 13.422 1 66.69 26 GLN B C 1
ATOM 2541 O O . GLN B 1 26 ? -12.742 8.523 12.633 1 66.69 26 GLN B O 1
ATOM 2546 N N . SER B 1 27 ? -11.93 9.117 14.672 1 70 27 SER B N 1
ATOM 2547 C CA . SER B 1 27 ? -13.234 9.609 15.078 1 70 27 SER B CA 1
ATOM 2548 C C . SER B 1 27 ? -13.539 10.961 14.43 1 70 27 SER B C 1
ATOM 2550 O O . SER B 1 27 ? -12.633 11.75 14.188 1 70 27 SER B O 1
ATOM 2552 N N . LEU B 1 28 ? -14.781 11.039 13.992 1 73.12 28 LEU B N 1
ATOM 2553 C CA . LEU B 1 28 ? -15.242 12.305 13.438 1 73.12 28 LEU B CA 1
ATOM 2554 C C . LEU B 1 28 ? -15.891 13.172 14.516 1 73.12 28 LEU B C 1
ATOM 2556 O O . LEU B 1 28 ? -16.484 12.648 15.461 1 73.12 28 LEU B O 1
ATOM 2560 N N . PRO B 1 29 ? -15.68 14.477 14.25 1 76.12 29 PRO B N 1
ATOM 2561 C CA . PRO B 1 29 ? -16.438 15.328 15.164 1 76.12 29 PRO B CA 1
ATOM 2562 C C . PRO B 1 29 ? -17.953 15.203 14.961 1 76.12 29 PRO B C 1
ATOM 2564 O O . PRO B 1 29 ? -18.406 14.844 13.875 1 76.12 29 PRO B O 1
ATOM 2567 N N . PRO B 1 30 ? -18.656 15.5 16.094 1 73.69 30 PRO B N 1
ATOM 2568 C CA . PRO B 1 30 ? -20.125 15.492 15.945 1 73.69 30 PRO B CA 1
ATOM 2569 C C . PRO B 1 30 ? -20.625 16.562 14.977 1 73.69 30 PRO B C 1
ATOM 2571 O O . PRO B 1 30 ? -20 17.625 14.844 1 73.69 30 PRO B O 1
ATOM 2574 N N . THR B 1 31 ? -21.672 16.219 14.289 1 81.69 31 THR B N 1
ATOM 2575 C CA . THR B 1 31 ? -22.25 17.141 13.305 1 81.69 31 THR B CA 1
ATOM 2576 C C . THR B 1 31 ? -22.578 18.484 13.945 1 81.69 31 THR B C 1
ATOM 2578 O O . THR B 1 31 ? -22.516 19.516 13.281 1 81.69 31 THR B O 1
ATOM 2581 N N . SER B 1 32 ? -22.859 18.469 15.211 1 83.12 32 SER B N 1
ATOM 2582 C CA . SER B 1 32 ? -23.234 19.672 15.93 1 83.12 32 SER B CA 1
ATOM 2583 C C . SER B 1 32 ? -22.016 20.547 16.25 1 83.12 32 SER B C 1
ATOM 2585 O O . SER B 1 32 ? -22.156 21.734 16.516 1 83.12 32 SER B O 1
ATOM 2587 N N . GLN B 1 33 ? -20.844 19.922 16.203 1 87.5 33 GLN B N 1
ATOM 2588 C CA . GLN B 1 33 ? -19.609 20.641 16.484 1 87.5 33 GLN B CA 1
ATOM 2589 C C . GLN B 1 33 ? -18.531 20.281 15.469 1 87.5 33 GLN B C 1
ATOM 2591 O O . GLN B 1 33 ? -17.516 19.656 15.828 1 87.5 33 GLN B O 1
ATOM 2596 N N . PRO B 1 34 ? -18.672 20.734 14.273 1 82.5 34 PRO B N 1
ATOM 2597 C CA . PRO B 1 34 ? -17.766 20.328 13.203 1 82.5 34 PRO B CA 1
ATOM 2598 C C . PRO B 1 34 ? -16.328 20.781 13.43 1 82.5 34 PRO B C 1
ATOM 2600 O O . PRO B 1 34 ? -15.398 20.219 12.852 1 82.5 34 PRO B O 1
ATOM 2603 N N . ASP B 1 35 ? -16.188 21.75 14.406 1 87.19 35 ASP B N 1
ATOM 2604 C CA . ASP B 1 35 ? -14.844 22.281 14.609 1 87.19 35 ASP B CA 1
ATOM 2605 C C . ASP B 1 35 ? -14.211 21.703 15.867 1 87.19 35 ASP B C 1
ATOM 2607 O O . ASP B 1 35 ? -13.109 22.094 16.25 1 87.19 35 ASP B O 1
ATOM 2611 N N . LYS B 1 36 ? -14.922 20.75 16.469 1 91.38 36 LYS B N 1
ATOM 2612 C CA . LYS B 1 36 ? -14.352 20.094 17.641 1 91.38 36 LYS B CA 1
ATOM 2613 C C . LYS B 1 36 ? -13.062 19.359 17.297 1 91.38 36 LYS B C 1
ATOM 2615 O O . LYS B 1 36 ? -13.008 18.625 16.297 1 91.38 36 LYS B O 1
ATOM 2620 N N . LEU B 1 37 ? -12.07 19.609 18.109 1 93.38 37 LEU B N 1
ATOM 2621 C CA . LEU B 1 37 ? -10.781 18.969 17.875 1 93.38 37 LEU B CA 1
ATOM 2622 C C . LEU B 1 37 ? -10.828 17.5 18.266 1 93.38 37 LEU B C 1
ATOM 2624 O O . LEU B 1 37 ? -11.383 17.141 19.297 1 93.38 37 LEU B O 1
ATOM 2628 N N . MET B 1 38 ? -10.32 16.688 17.422 1 92.06 38 MET B N 1
ATOM 2629 C CA . MET B 1 38 ? -10.328 15.25 17.625 1 92.06 38 MET B CA 1
ATOM 2630 C C . MET B 1 38 ? -8.906 14.703 17.703 1 92.06 38 MET B C 1
ATOM 2632 O O . MET B 1 38 ? -8.32 14.672 18.797 1 92.06 38 MET B O 1
ATOM 2636 N N . TYR B 1 39 ? -8.234 14.531 16.672 1 89.81 39 TYR B N 1
ATOM 2637 C CA . TYR B 1 39 ? -6.965 13.82 16.656 1 89.81 39 TYR B CA 1
ATOM 2638 C C . TYR B 1 39 ? -5.824 14.727 17.094 1 89.81 39 TYR B C 1
ATOM 2640 O O . TYR B 1 39 ? -4.758 14.25 17.484 1 89.81 39 TYR B O 1
ATOM 2648 N N . SER B 1 40 ? -6.02 16.031 17.062 1 94.12 40 SER B N 1
ATOM 2649 C CA . SER B 1 40 ? -4.934 16.922 17.422 1 94.12 40 SER B CA 1
ATOM 2650 C C . SER B 1 40 ? -5.141 17.5 18.828 1 94.12 40 SER B C 1
ATOM 2652 O O . SER B 1 40 ? -4.398 18.375 19.25 1 94.12 40 SER B O 1
ATOM 2654 N N . LEU B 1 41 ? -6.109 16.969 19.562 1 94 41 LEU B N 1
ATOM 2655 C CA . LEU B 1 41 ? -6.492 17.547 20.859 1 94 41 LEU B CA 1
ATOM 2656 C C . LEU B 1 41 ? -5.324 17.5 21.844 1 94 41 LEU B C 1
ATOM 2658 O O . LEU B 1 41 ? -5.066 18.484 22.547 1 94 41 LEU B O 1
ATOM 2662 N N . SER B 1 42 ? -4.633 16.391 21.906 1 93.94 42 SER B N 1
ATOM 2663 C CA . SER B 1 42 ? -3.516 16.281 22.844 1 93.94 42 SER B CA 1
ATOM 2664 C C . SER B 1 42 ? -2.41 17.281 22.516 1 93.94 42 SER B C 1
ATOM 2666 O O . SER B 1 42 ? -1.827 17.891 23.406 1 93.94 42 SER B O 1
ATOM 2668 N N . LEU B 1 43 ? -2.09 17.391 21.281 1 96.38 43 LEU B N 1
ATOM 2669 C CA . LEU B 1 43 ? -1.112 18.375 20.828 1 96.38 43 LEU B CA 1
ATOM 2670 C C . LEU B 1 43 ? -1.562 19.781 21.188 1 96.38 43 LEU B C 1
ATOM 2672 O O . LEU B 1 43 ? -0.788 20.562 21.734 1 96.38 43 LEU B O 1
ATOM 2676 N N . TYR B 1 44 ? -2.777 20.109 20.906 1 97.25 44 TYR B N 1
ATOM 2677 C CA . TYR B 1 44 ? -3.354 21.422 21.172 1 97.25 44 TYR B CA 1
ATOM 2678 C C . TYR B 1 44 ? -3.24 21.766 22.656 1 97.25 44 TYR B C 1
ATOM 2680 O O . TYR B 1 44 ? -2.789 22.859 23.016 1 97.25 44 TYR B O 1
ATOM 2688 N N . ARG B 1 45 ? -3.59 20.875 23.484 1 97 45 ARG B N 1
ATOM 2689 C CA . ARG B 1 45 ? -3.59 21.109 24.922 1 97 45 ARG B CA 1
ATOM 2690 C C . ARG B 1 45 ? -2.176 21.359 25.438 1 97 45 ARG B C 1
ATOM 2692 O O . ARG B 1 45 ? -1.958 22.219 26.281 1 97 45 ARG B O 1
ATOM 2699 N N . LYS B 1 46 ? -1.298 20.594 24.984 1 96.94 46 LYS B N 1
ATOM 2700 C CA . LYS B 1 46 ? 0.087 20.766 25.406 1 96.94 46 LYS B CA 1
ATOM 2701 C C . LYS B 1 46 ? 0.644 22.109 24.938 1 96.94 46 LYS B C 1
ATOM 2703 O O . LYS B 1 46 ? 1.353 22.781 25.672 1 96.94 46 LYS B O 1
ATOM 2708 N N . LEU B 1 47 ? 0.283 22.469 23.734 1 97.88 47 LEU B N 1
ATOM 2709 C CA . LEU B 1 47 ? 0.7 23.75 23.203 1 97.88 47 LEU B CA 1
ATOM 2710 C C . LEU B 1 47 ? 0.065 24.891 24 1 97.88 47 LEU B C 1
ATOM 2712 O O . LEU B 1 47 ? 0.717 25.906 24.266 1 97.88 47 LEU B O 1
ATOM 2716 N N . GLU B 1 48 ? -1.19 24.703 24.281 1 97.12 48 GLU B N 1
ATOM 2717 C CA . GLU B 1 48 ? -1.909 25.719 25.062 1 97.12 48 GLU B CA 1
ATOM 2718 C C . GLU B 1 48 ? -1.217 25.984 26.391 1 97.12 48 GLU B C 1
ATOM 2720 O O . GLU B 1 48 ? -1.035 27.141 26.781 1 97.12 48 GLU B O 1
ATOM 2725 N N . ARG B 1 49 ? -0.762 24.969 27.047 1 95.5 49 ARG B N 1
ATOM 2726 C CA . ARG B 1 49 ? -0.074 25.094 28.328 1 95.5 49 ARG B CA 1
ATOM 2727 C C . ARG B 1 49 ? 1.236 25.859 28.172 1 95.5 49 ARG B C 1
ATOM 2729 O O . ARG B 1 49 ? 1.526 26.781 28.938 1 95.5 49 ARG B O 1
ATOM 2736 N N . ILE B 1 50 ? 1.917 25.547 27.172 1 95.75 50 ILE B N 1
ATOM 2737 C CA . ILE B 1 50 ? 3.223 26.156 26.938 1 95.75 50 ILE B CA 1
ATOM 2738 C C . ILE B 1 50 ? 3.049 27.625 26.547 1 95.75 50 ILE B C 1
ATOM 2740 O O . ILE B 1 50 ? 3.734 28.5 27.078 1 95.75 50 ILE B O 1
ATOM 2744 N N . LEU B 1 51 ? 2.129 27.922 25.719 1 95.81 51 LEU B N 1
ATOM 2745 C CA . LEU B 1 51 ? 2.006 29.25 25.125 1 95.81 51 LEU B CA 1
ATOM 2746 C C . LEU B 1 51 ? 1.307 30.219 26.062 1 95.81 51 LEU B C 1
ATOM 2748 O O . LEU B 1 51 ? 1.509 31.438 25.984 1 95.81 51 LEU B O 1
ATOM 2752 N N . THR B 1 52 ? 0.467 29.656 26.906 1 92.44 52 THR B N 1
ATOM 2753 C CA . THR B 1 52 ? -0.124 30.484 27.938 1 92.44 52 THR B CA 1
ATOM 2754 C C . THR B 1 52 ? 0.961 31.156 28.781 1 92.44 52 THR B C 1
ATOM 2756 O O . THR B 1 52 ? 0.848 32.312 29.141 1 92.44 52 THR B O 1
ATOM 2759 N N . GLY B 1 53 ? 1.957 30.391 29.016 1 90.5 53 GLY B N 1
ATOM 2760 C CA . GLY B 1 53 ? 3.086 30.922 29.766 1 90.5 53 GLY B CA 1
ATOM 2761 C C . GLY B 1 53 ? 3.846 32 29.016 1 90.5 53 GLY B C 1
ATOM 2762 O O . GLY B 1 53 ? 4.629 32.75 29.594 1 90.5 53 GLY B O 1
ATOM 2763 N N . ARG B 1 54 ? 3.541 32.188 27.766 1 90.06 54 ARG B N 1
ATOM 2764 C CA . ARG B 1 54 ? 4.242 33.156 26.922 1 90.06 54 ARG B CA 1
ATOM 2765 C C . ARG B 1 54 ? 3.295 34.25 26.438 1 90.06 54 ARG B C 1
ATOM 2767 O O . ARG B 1 54 ? 3.553 34.875 25.422 1 90.06 54 ARG B O 1
ATOM 2774 N N . ASN B 1 55 ? 2.131 34.344 27.062 1 90.25 55 ASN B N 1
ATOM 2775 C CA . ASN B 1 55 ? 1.12 35.375 26.812 1 90.25 55 ASN B CA 1
ATOM 2776 C C . ASN B 1 55 ? 0.479 35.219 25.438 1 90.25 55 ASN B C 1
ATOM 2778 O O . ASN B 1 55 ? 0.23 36.219 24.75 1 90.25 55 ASN B O 1
ATOM 2782 N N . VAL B 1 56 ? 0.399 34 24.953 1 93.31 56 VAL B N 1
ATOM 2783 C CA . VAL B 1 56 ? -0.338 33.656 23.734 1 93.31 56 VAL B CA 1
ATOM 2784 C C . VAL B 1 56 ? -1.555 32.812 24.094 1 93.31 56 VAL B C 1
ATOM 2786 O O . VAL B 1 56 ? -1.421 31.75 24.719 1 93.31 56 VAL B O 1
ATOM 2789 N N . ASP B 1 57 ? -2.654 33.312 23.797 1 93.94 57 ASP B N 1
ATOM 2790 C CA . ASP B 1 57 ? -3.883 32.531 23.969 1 93.94 57 ASP B CA 1
ATOM 2791 C C . ASP B 1 57 ? -4.238 31.781 22.688 1 93.94 57 ASP B C 1
ATOM 2793 O O . ASP B 1 57 ? -4.758 32.375 21.734 1 93.94 57 ASP B O 1
ATOM 2797 N N . LEU B 1 58 ? -4.051 30.516 22.719 1 95.19 58 LEU B N 1
ATOM 2798 C CA . LEU B 1 58 ? -4.23 29.688 21.516 1 95.19 58 LEU B CA 1
ATOM 2799 C C . LEU B 1 58 ? -5.656 29.797 21 1 95.19 58 LEU B C 1
ATOM 2801 O O . LEU B 1 58 ? -5.875 29.812 19.781 1 95.19 58 LEU B O 1
ATOM 2805 N N . ASN B 1 59 ? -6.609 29.859 21.828 1 93.06 59 ASN B N 1
ATOM 2806 C CA . ASN B 1 59 ? -8.008 29.906 21.438 1 93.06 59 ASN B CA 1
ATOM 2807 C C . ASN B 1 59 ? -8.352 31.234 20.766 1 93.06 59 ASN B C 1
ATOM 2809 O O . ASN B 1 59 ? -9.07 31.281 19.766 1 93.06 59 ASN B O 1
ATOM 2813 N N . ASP B 1 60 ? -7.793 32.312 21.188 1 93.38 60 ASP B N 1
ATOM 2814 C CA . ASP B 1 60 ? -8.141 33.656 20.703 1 93.38 60 ASP B CA 1
ATOM 2815 C C . ASP B 1 60 ? -7.207 34.062 19.578 1 93.38 60 ASP B C 1
ATOM 2817 O O . ASP B 1 60 ? -7.609 34.812 18.688 1 93.38 60 ASP B O 1
ATOM 2821 N N . ASP B 1 61 ? -6.016 33.594 19.641 1 95.25 61 ASP B N 1
ATOM 2822 C CA . ASP B 1 61 ? -5 34.156 18.75 1 95.25 61 ASP B CA 1
ATOM 2823 C C . ASP B 1 61 ? -4.766 33.281 17.547 1 95.25 61 ASP B C 1
ATOM 2825 O O . ASP B 1 61 ? -4.176 33.688 16.547 1 95.25 61 ASP B O 1
ATOM 2829 N N . VAL B 1 62 ? -5.129 32 17.641 1 97 62 VAL B N 1
ATOM 2830 C CA . VAL B 1 62 ? -4.785 31.031 16.594 1 97 62 VAL B CA 1
ATOM 2831 C C . VAL B 1 62 ? -6.055 30.391 16.031 1 97 62 VAL B C 1
ATOM 2833 O O . VAL B 1 62 ? -6.852 29.828 16.797 1 97 62 VAL B O 1
ATOM 2836 N N . ALA B 1 63 ? -6.262 30.531 14.711 1 97 63 ALA B N 1
ATOM 2837 C CA . ALA B 1 63 ? -7.262 29.719 14.031 1 97 63 ALA B CA 1
ATOM 2838 C C . ALA B 1 63 ? -6.758 28.297 13.828 1 97 63 ALA B C 1
ATOM 2840 O O . ALA B 1 63 ? -6.012 28.016 12.883 1 97 63 ALA B O 1
ATOM 2841 N N . TRP B 1 64 ? -7.156 27.391 14.742 1 97.69 64 TRP B N 1
ATOM 2842 C CA . TRP B 1 64 ? -6.723 26 14.742 1 97.69 64 TRP B CA 1
ATOM 2843 C C . TRP B 1 64 ? -7.789 25.109 14.125 1 97.69 64 TRP B C 1
ATOM 2845 O O . TRP B 1 64 ? -8.883 24.953 14.68 1 97.69 64 TRP B O 1
ATOM 2855 N N . ARG B 1 65 ? -7.484 24.484 12.977 1 96.88 65 ARG B N 1
ATOM 2856 C CA . ARG B 1 65 ? -8.477 23.672 12.305 1 96.88 65 ARG B CA 1
ATOM 2857 C C . ARG B 1 65 ? -7.891 22.328 11.891 1 96.88 65 ARG B C 1
ATOM 2859 O O . ARG B 1 65 ? -6.754 22.25 11.414 1 96.88 65 ARG B O 1
ATOM 2866 N N . GLU B 1 66 ? -8.688 21.281 12.102 1 96.25 66 GLU B N 1
ATOM 2867 C CA . GLU B 1 66 ? -8.375 19.922 11.648 1 96.25 66 GLU B CA 1
ATOM 2868 C C . GLU B 1 66 ? -8.969 19.656 10.273 1 96.25 66 GLU B C 1
ATOM 2870 O O . GLU B 1 66 ? -10.125 19.984 10.016 1 96.25 66 GLU B O 1
ATOM 2875 N N . ALA B 1 67 ? -8.109 19.188 9.383 1 94.31 67 ALA B N 1
ATOM 2876 C CA . ALA B 1 67 ? -8.672 18.641 8.156 1 94.31 67 ALA B CA 1
ATOM 2877 C C . ALA B 1 67 ? -9.359 17.297 8.414 1 94.31 67 ALA B C 1
ATOM 2879 O O . ALA B 1 67 ? -8.711 16.328 8.844 1 94.31 67 ALA B O 1
ATOM 2880 N N . ASN B 1 68 ? -10.648 17.266 8.211 1 91.12 68 ASN B N 1
ATOM 2881 C CA . ASN B 1 68 ? -11.43 16.062 8.508 1 91.12 68 ASN B CA 1
ATOM 2882 C C . ASN B 1 68 ? -11.82 15.328 7.238 1 91.12 68 ASN B C 1
ATOM 2884 O O . ASN B 1 68 ? -12.727 15.75 6.52 1 91.12 68 ASN B O 1
ATOM 2888 N N . TYR B 1 69 ? -11.102 14.281 6.945 1 89.81 69 TYR B N 1
ATOM 2889 C CA . TYR B 1 69 ? -11.453 13.477 5.781 1 89.81 69 TYR B CA 1
ATOM 2890 C C . TYR B 1 69 ? -11.453 11.992 6.121 1 89.81 69 TYR B C 1
ATOM 2892 O O . TYR B 1 69 ? -11.445 11.141 5.227 1 89.81 69 TYR B O 1
ATOM 2900 N N . ALA B 1 70 ? -11.438 11.711 7.402 1 86.56 70 ALA B N 1
ATOM 2901 C CA . ALA B 1 70 ? -11.406 10.32 7.859 1 86.56 70 ALA B CA 1
ATOM 2902 C C . ALA B 1 70 ? -12.633 9.555 7.371 1 86.56 70 ALA B C 1
ATOM 2904 O O . ALA B 1 70 ? -12.547 8.359 7.082 1 86.56 70 ALA B O 1
ATOM 2905 N N . HIS B 1 71 ? -13.742 10.266 7.348 1 87.12 71 HIS B N 1
ATOM 2906 C CA . HIS B 1 71 ? -14.992 9.625 6.969 1 87.12 71 HIS B CA 1
ATOM 2907 C C . HIS B 1 71 ? -14.922 9.086 5.543 1 87.12 71 HIS B C 1
ATOM 2909 O O . HIS B 1 71 ? -15.617 8.125 5.203 1 87.12 71 HIS B O 1
ATOM 2915 N N . ILE B 1 72 ? -14.117 9.727 4.719 1 87.56 72 ILE B N 1
ATOM 2916 C CA . ILE B 1 72 ? -13.953 9.281 3.34 1 87.56 72 ILE B CA 1
ATOM 2917 C C . ILE B 1 72 ? -13.328 7.887 3.316 1 87.56 72 ILE B C 1
ATOM 2919 O O . ILE B 1 72 ? -13.852 6.977 2.668 1 87.56 72 ILE B O 1
ATOM 2923 N N . PHE B 1 73 ? -12.266 7.66 4.066 1 86.25 73 PHE B N 1
ATOM 2924 C CA . PHE B 1 73 ? -11.586 6.375 4.129 1 86.25 73 PHE B CA 1
ATOM 2925 C C . PHE B 1 73 ? -12.406 5.359 4.914 1 86.25 73 PHE B C 1
ATOM 2927 O O . PHE B 1 73 ? -12.445 4.18 4.562 1 86.25 73 PHE B O 1
ATOM 2934 N N . ASN B 1 74 ? -13.031 5.883 5.965 1 84.69 74 ASN B N 1
ATOM 2935 C CA . ASN B 1 74 ? -13.898 4.992 6.727 1 84.69 74 ASN B CA 1
ATOM 2936 C C . ASN B 1 74 ? -14.977 4.367 5.84 1 84.69 74 ASN B C 1
ATOM 2938 O O . ASN B 1 74 ? -15.273 3.18 5.965 1 84.69 74 ASN B O 1
ATOM 2942 N N . GLY B 1 75 ? -15.539 5.16 5.035 1 83.25 75 GLY B N 1
ATOM 2943 C CA . GLY B 1 75 ? -16.562 4.672 4.137 1 83.25 75 GLY B CA 1
ATOM 2944 C C . GLY B 1 75 ? -16.078 3.58 3.205 1 83.25 75 GLY B C 1
ATOM 2945 O O . GLY B 1 75 ? -16.75 2.562 3.021 1 83.25 75 GLY B O 1
ATOM 2946 N N . VAL B 1 76 ? -14.953 3.779 2.691 1 82.5 76 VAL B N 1
ATOM 2947 C CA . VAL B 1 76 ? -14.375 2.814 1.761 1 82.5 76 VAL B CA 1
ATOM 2948 C C . VAL B 1 76 ? -14.039 1.521 2.5 1 82.5 76 VAL B C 1
ATOM 2950 O O . VAL B 1 76 ? -14.273 0.425 1.983 1 82.5 76 VAL B O 1
ATOM 2953 N N . GLN B 1 77 ? -13.516 1.642 3.664 1 86.06 77 GLN B N 1
ATOM 2954 C CA . GLN B 1 77 ? -13.188 0.474 4.473 1 86.06 77 GLN B CA 1
ATOM 2955 C C . GLN B 1 77 ? -14.438 -0.289 4.883 1 86.06 77 GLN B C 1
ATOM 2957 O O . GLN B 1 77 ? -14.461 -1.521 4.855 1 86.06 77 GLN B O 1
ATOM 2962 N N . ASP B 1 78 ? -15.43 0.49 5.285 1 87.31 78 ASP B N 1
ATOM 2963 C CA . ASP B 1 78 ? -16.688 -0.139 5.68 1 87.31 78 ASP B CA 1
ATOM 2964 C C . ASP B 1 78 ? -17.281 -0.938 4.523 1 87.31 78 ASP B C 1
ATOM 2966 O O . ASP B 1 78 ? -17.797 -2.041 4.727 1 87.31 78 ASP B O 1
ATOM 2970 N N . GLU B 1 79 ? -17.281 -0.362 3.395 1 87.38 79 GLU B N 1
ATOM 2971 C CA . GLU B 1 79 ? -17.781 -1.062 2.215 1 87.38 79 GLU B CA 1
ATOM 2972 C C . GLU B 1 79 ? -17 -2.342 1.956 1 87.38 79 GLU B C 1
ATOM 2974 O O . GLU B 1 79 ? -17.578 -3.385 1.649 1 87.38 79 GLU B O 1
ATOM 2979 N N . TYR B 1 80 ? -15.727 -2.295 2.139 1 88.62 80 TYR B N 1
ATOM 2980 C CA . TYR B 1 80 ? -14.828 -3.434 1.985 1 88.62 80 TYR B CA 1
ATOM 2981 C C . TYR B 1 80 ? -15.18 -4.543 2.969 1 88.62 80 TYR B C 1
ATOM 2983 O O . TYR B 1 80 ? -15.328 -5.703 2.58 1 88.62 80 TYR B O 1
ATOM 2991 N N . TYR B 1 81 ? -15.367 -4.18 4.164 1 89 81 TYR B N 1
ATOM 2992 C CA . TYR B 1 81 ? -15.703 -5.164 5.191 1 89 81 TYR B CA 1
ATOM 2993 C C . TYR B 1 81 ? -17.109 -5.723 4.973 1 89 81 TYR B C 1
ATOM 2995 O O . TYR B 1 81 ? -17.359 -6.898 5.246 1 89 81 TYR B O 1
ATOM 3003 N N . ARG B 1 82 ? -17.953 -4.871 4.535 1 90.75 82 ARG B N 1
ATOM 3004 C CA . ARG B 1 82 ? -19.312 -5.332 4.242 1 90.75 82 ARG B CA 1
ATOM 3005 C C . ARG B 1 82 ? -19.312 -6.375 3.129 1 90.75 82 ARG B C 1
ATOM 3007 O O . ARG B 1 82 ? -20 -7.395 3.223 1 90.75 82 ARG B O 1
ATOM 3014 N N . GLN B 1 83 ? -18.562 -6.109 2.137 1 90.69 83 GLN B N 1
ATOM 3015 C CA . GLN B 1 83 ? -18.469 -7.031 1.009 1 90.69 83 GLN B CA 1
ATOM 3016 C C . GLN B 1 83 ? -17.906 -8.383 1.444 1 90.69 83 GLN B C 1
ATOM 3018 O O . GLN B 1 83 ? -18.406 -9.43 1.042 1 90.69 83 GLN B O 1
ATOM 3023 N N . LEU B 1 84 ? -16.922 -8.336 2.238 1 92.88 84 LEU B N 1
ATOM 3024 C CA . LEU B 1 84 ? -16.25 -9.57 2.648 1 92.88 84 LEU B CA 1
ATOM 3025 C C . LEU B 1 84 ? -17.062 -10.289 3.725 1 92.88 84 LEU B C 1
ATOM 3027 O O . LEU B 1 84 ? -17.016 -11.516 3.826 1 92.88 84 LEU B O 1
ATOM 3031 N N . GLY B 1 85 ? -17.781 -9.484 4.5 1 91 85 GLY B N 1
ATOM 3032 C CA . GLY B 1 85 ? -18.641 -10.055 5.523 1 91 85 GLY B CA 1
ATOM 3033 C C . GLY B 1 85 ? -17.922 -11.008 6.449 1 91 85 GLY B C 1
ATOM 3034 O O . GLY B 1 85 ? -16.859 -10.68 6.988 1 91 85 GLY B O 1
ATOM 3035 N N . ASN B 1 86 ? -18.484 -12.172 6.598 1 91.62 86 ASN B N 1
ATOM 3036 C CA . ASN B 1 86 ? -17.953 -13.141 7.547 1 91.62 86 ASN B CA 1
ATOM 3037 C C . ASN B 1 86 ? -16.922 -14.055 6.891 1 91.62 86 ASN B C 1
ATOM 3039 O O . ASN B 1 86 ? -16.453 -15.016 7.512 1 91.62 86 ASN B O 1
ATOM 3043 N N . SER B 1 87 ? -16.531 -13.734 5.75 1 93.94 87 SER B N 1
ATOM 3044 C CA . SER B 1 87 ? -15.562 -14.562 5.043 1 93.94 87 SER B CA 1
ATOM 3045 C C . SER B 1 87 ? -14.156 -14.383 5.609 1 93.94 87 SER B C 1
ATOM 3047 O O . SER B 1 87 ? -13.266 -15.195 5.344 1 93.94 87 SER B O 1
ATOM 3049 N N . ILE B 1 88 ? -13.922 -13.273 6.328 1 92.69 88 ILE B N 1
ATOM 3050 C CA . ILE B 1 88 ? -12.625 -13.039 6.953 1 92.69 88 ILE B CA 1
ATOM 3051 C C . ILE B 1 88 ? -12.82 -12.758 8.445 1 92.69 88 ILE B C 1
ATOM 3053 O O . ILE B 1 88 ? -13.883 -12.297 8.867 1 92.69 88 ILE B O 1
ATOM 3057 N N . LYS B 1 89 ? -11.844 -13.055 9.172 1 91.19 89 LYS B N 1
ATOM 3058 C CA . LYS B 1 89 ? -11.875 -12.742 10.594 1 91.19 89 LYS B CA 1
ATOM 3059 C C . LYS B 1 89 ? -11.344 -11.336 10.859 1 91.19 89 LYS B C 1
ATOM 3061 O O . LYS B 1 89 ? -10.336 -10.938 10.281 1 91.19 89 LYS B O 1
ATOM 3066 N N . ARG B 1 90 ? -12.07 -10.68 11.688 1 87.06 90 ARG B N 1
ATOM 3067 C CA . ARG B 1 90 ? -11.617 -9.352 12.086 1 87.06 90 ARG B CA 1
ATOM 3068 C C . ARG B 1 90 ? -10.547 -9.445 13.164 1 87.06 90 ARG B C 1
ATOM 3070 O O . ARG B 1 90 ? -10.602 -10.32 14.031 1 87.06 90 ARG B O 1
ATOM 3077 N N . SER B 1 91 ? -9.508 -8.656 13.086 1 81.69 91 SER B N 1
ATOM 3078 C CA . SER B 1 91 ? -8.438 -8.531 14.07 1 81.69 91 SER B CA 1
ATOM 3079 C C . SER B 1 91 ? -7.793 -7.152 14.016 1 81.69 91 SER B C 1
ATOM 3081 O O . SER B 1 91 ? -7.992 -6.406 13.055 1 81.69 91 SER B O 1
ATOM 3083 N N . ARG B 1 92 ? -7.066 -6.836 15.055 1 74.62 92 ARG B N 1
ATOM 3084 C CA . ARG B 1 92 ? -6.371 -5.555 15.102 1 74.62 92 ARG B CA 1
ATOM 3085 C C . ARG B 1 92 ? -5.324 -5.457 14 1 74.62 92 ARG B C 1
ATOM 3087 O O . ARG B 1 92 ? -5.137 -4.395 13.406 1 74.62 92 ARG B O 1
ATOM 3094 N N . ILE B 1 93 ? -4.695 -6.57 13.773 1 75.88 93 ILE B N 1
ATOM 3095 C CA . ILE B 1 93 ? -3.656 -6.57 12.75 1 75.88 93 ILE B CA 1
ATOM 3096 C C . ILE B 1 93 ? -4.289 -6.387 11.367 1 75.88 93 ILE B C 1
ATOM 3098 O O . ILE B 1 93 ? -3.781 -5.621 10.547 1 75.88 93 ILE B O 1
ATOM 3102 N N . ARG B 1 94 ? -5.418 -7.113 11.094 1 83.81 94 ARG B N 1
ATOM 3103 C CA . ARG B 1 94 ? -6.102 -6.922 9.82 1 83.81 94 ARG B CA 1
ATOM 3104 C C . ARG B 1 94 ? -6.559 -5.477 9.656 1 83.81 94 ARG B C 1
ATOM 3106 O O . ARG B 1 94 ? -6.445 -4.898 8.578 1 83.81 94 ARG B O 1
ATOM 3113 N N . GLN B 1 95 ? -7.047 -4.992 10.742 1 81.12 95 GLN B N 1
ATOM 3114 C CA . GLN B 1 95 ? -7.469 -3.596 10.711 1 81.12 95 GLN B CA 1
ATOM 3115 C C . GLN B 1 95 ? -6.309 -2.68 10.328 1 81.12 95 GLN B C 1
ATOM 3117 O O . GLN B 1 95 ? -6.465 -1.779 9.5 1 81.12 95 GLN B O 1
ATOM 3122 N N . LEU B 1 96 ? -5.238 -2.871 10.852 1 72.44 96 LEU B N 1
ATOM 3123 C CA . LEU B 1 96 ? -4.047 -2.08 10.562 1 72.44 96 LEU B CA 1
ATOM 3124 C C . LEU B 1 96 ? -3.658 -2.205 9.094 1 72.44 96 LEU B C 1
ATOM 3126 O O . LEU B 1 96 ? -3.357 -1.203 8.438 1 72.44 96 LEU B O 1
ATOM 3130 N N . VAL B 1 97 ? -3.689 -3.439 8.625 1 78.25 97 VAL B N 1
ATOM 3131 C CA . VAL B 1 97 ? -3.322 -3.686 7.23 1 78.25 97 VAL B CA 1
ATOM 3132 C C . VAL B 1 97 ? -4.301 -2.973 6.301 1 78.25 97 VAL B C 1
ATOM 3134 O O . VAL B 1 97 ? -3.889 -2.275 5.371 1 78.25 97 VAL B O 1
ATOM 3137 N N . VAL B 1 98 ? -5.543 -3.168 6.598 1 82.06 98 VAL B N 1
ATOM 3138 C CA . VAL B 1 98 ? -6.578 -2.584 5.754 1 82.06 98 VAL B CA 1
ATOM 3139 C C . VAL B 1 98 ? -6.523 -1.06 5.848 1 82.06 98 VAL B C 1
ATOM 3141 O O . VAL B 1 98 ? -6.633 -0.365 4.836 1 82.06 98 VAL B O 1
ATOM 3144 N N . GLU B 1 99 ? -6.316 -0.543 7 1 76.69 99 GLU B N 1
ATOM 3145 C CA . GLU B 1 99 ? -6.27 0.899 7.219 1 76.69 99 GLU B CA 1
ATOM 3146 C C . GLU B 1 99 ? -5.051 1.519 6.539 1 76.69 99 GLU B C 1
ATOM 3148 O O . GLU B 1 99 ? -5.121 2.637 6.023 1 76.69 99 GLU B O 1
ATOM 3153 N N . ASN B 1 100 ? -4.02 0.85 6.508 1 71.56 100 ASN B N 1
ATOM 3154 C CA . ASN B 1 100 ? -2.809 1.42 5.926 1 71.56 100 ASN B CA 1
ATOM 3155 C C . ASN B 1 100 ? -2.709 1.12 4.434 1 71.56 100 ASN B C 1
ATOM 3157 O O . ASN B 1 100 ? -2.672 2.039 3.613 1 71.56 100 ASN B O 1
ATOM 3161 N N . LEU B 1 101 ? -2.777 -0.21 4.098 1 72.19 101 LEU B N 1
ATOM 3162 C CA . LEU B 1 101 ? -2.656 -0.587 2.693 1 72.19 101 LEU B CA 1
ATOM 3163 C C . LEU B 1 101 ? -3.902 -0.188 1.911 1 72.19 101 LEU B C 1
ATOM 3165 O O . LEU B 1 101 ? -3.807 0.252 0.764 1 72.19 101 LEU B O 1
ATOM 3169 N N . GLY B 1 102 ? -5.035 -0.306 2.594 1 77.12 102 GLY B N 1
ATOM 3170 C CA . GLY B 1 102 ? -6.289 0.039 1.945 1 77.12 102 GLY B CA 1
ATOM 3171 C C . GLY B 1 102 ? -6.426 1.524 1.669 1 77.12 102 GLY B C 1
ATOM 3172 O O . GLY B 1 102 ? -6.875 1.922 0.592 1 77.12 102 GLY B O 1
ATOM 3173 N N . ASP B 1 103 ? -6.008 2.346 2.639 1 76.88 103 ASP B N 1
ATOM 3174 C CA . ASP B 1 103 ? -6.055 3.791 2.443 1 76.88 103 ASP B CA 1
ATOM 3175 C C . ASP B 1 103 ? -5.09 4.23 1.347 1 76.88 103 ASP B C 1
ATOM 3177 O O . ASP B 1 103 ? -5.414 5.098 0.536 1 76.88 103 ASP B O 1
ATOM 3181 N N . ALA B 1 104 ? -3.965 3.572 1.345 1 74.69 104 ALA B N 1
ATOM 3182 C CA . ALA B 1 104 ? -2.99 3.877 0.301 1 74.69 104 ALA B CA 1
ATOM 3183 C C . ALA B 1 104 ? -3.521 3.488 -1.076 1 74.69 104 ALA B C 1
ATOM 3185 O O . ALA B 1 104 ? -3.332 4.219 -2.051 1 74.69 104 ALA B O 1
ATOM 3186 N N . ALA B 1 105 ? -4.211 2.408 -1.095 1 77.81 105 ALA B N 1
ATOM 3187 C CA . ALA B 1 105 ? -4.793 1.943 -2.352 1 77.81 105 ALA B CA 1
ATOM 3188 C C . ALA B 1 105 ? -5.945 2.844 -2.791 1 77.81 105 ALA B C 1
ATOM 3190 O O . ALA B 1 105 ? -6.129 3.088 -3.986 1 77.81 105 ALA B O 1
ATOM 3191 N N . ALA B 1 106 ? -6.625 3.32 -1.865 1 82.06 106 ALA B N 1
ATOM 3192 C CA . ALA B 1 106 ? -7.793 4.145 -2.152 1 82.06 106 ALA B CA 1
ATOM 3193 C C . ALA B 1 106 ? -7.387 5.562 -2.545 1 82.06 106 ALA B C 1
ATOM 3195 O O . ALA B 1 106 ? -8.055 6.203 -3.359 1 82.06 106 ALA B O 1
ATOM 3196 N N . TYR B 1 107 ? -6.309 5.988 -1.899 1 83.81 107 TYR B N 1
ATOM 3197 C CA . TYR B 1 107 ? -5.871 7.363 -2.139 1 83.81 107 TYR B CA 1
ATOM 3198 C C . TYR B 1 107 ? -5.004 7.449 -3.387 1 83.81 107 TYR B C 1
ATOM 3200 O O . TYR B 1 107 ? -3.797 7.688 -3.297 1 83.81 107 TYR B O 1
ATOM 3208 N N . ARG B 1 108 ? -5.543 7.211 -4.477 1 76.44 108 ARG B N 1
ATOM 3209 C CA . ARG B 1 108 ? -4.848 7.316 -5.754 1 76.44 108 ARG B CA 1
ATOM 3210 C C . ARG B 1 108 ? -5.656 8.133 -6.754 1 76.44 108 ARG B C 1
ATOM 3212 O O . ARG B 1 108 ? -6.887 8.023 -6.801 1 76.44 108 ARG B O 1
ATOM 3219 N N . PRO B 1 109 ? -4.766 8.961 -7.43 1 69.06 109 PRO B N 1
ATOM 3220 C CA . PRO B 1 109 ? -5.477 9.672 -8.492 1 69.06 109 PRO B CA 1
ATOM 3221 C C . PRO B 1 109 ? -6.004 8.742 -9.578 1 69.06 109 PRO B C 1
ATOM 3223 O O . PRO B 1 109 ? -5.344 7.754 -9.922 1 69.06 109 PRO B O 1
ATOM 3226 N N . ARG B 1 110 ? -7.215 8.859 -9.906 1 62.34 110 ARG B N 1
ATOM 3227 C CA . ARG B 1 110 ? -7.762 8.039 -10.984 1 62.34 110 ARG B CA 1
ATOM 3228 C C . ARG B 1 110 ? -7.758 8.789 -12.305 1 62.34 110 ARG B C 1
ATOM 3230 O O . ARG B 1 110 ? -8 10 -12.344 1 62.34 110 ARG B O 1
ATOM 3237 N N . ASN B 1 111 ? -7.172 8.125 -13.375 1 56.91 111 ASN B N 1
ATOM 3238 C CA . ASN B 1 111 ? -7.191 8.75 -14.695 1 56.91 111 ASN B CA 1
ATOM 3239 C C . ASN B 1 111 ? -8.617 9.07 -15.148 1 56.91 111 ASN B C 1
ATOM 3241 O O . ASN B 1 111 ? -8.859 10.133 -15.719 1 56.91 111 ASN B O 1
ATOM 3245 N N . ALA B 1 112 ? -9.508 8.039 -15.234 1 53.81 112 ALA B N 1
ATOM 3246 C CA . ALA B 1 112 ? -10.852 8.281 -15.742 1 53.81 112 ALA B CA 1
ATOM 3247 C C . ALA B 1 112 ? -11.859 8.375 -14.602 1 53.81 112 ALA B C 1
ATOM 3249 O O . ALA B 1 112 ? -12.203 7.359 -13.992 1 53.81 112 ALA B O 1
ATOM 3250 N N . GLU B 1 113 ? -11.734 9.43 -13.891 1 53.47 113 GLU B N 1
ATOM 3251 C CA . GLU B 1 113 ? -12.844 9.547 -12.953 1 53.47 113 GLU B CA 1
ATOM 3252 C C . GLU B 1 113 ? -14.188 9.477 -13.672 1 53.47 113 GLU B C 1
ATOM 3254 O O . GLU B 1 113 ? -14.461 10.273 -14.57 1 53.47 113 GLU B O 1
ATOM 3259 N N . GLY B 1 114 ? -14.555 8.32 -13.953 1 48.12 114 GLY B N 1
ATOM 3260 C CA . GLY B 1 114 ? -15.852 8.258 -14.602 1 48.12 114 GLY B CA 1
ATOM 3261 C C . GLY B 1 114 ? -16.828 9.289 -14.078 1 48.12 114 GLY B C 1
ATOM 3262 O O . GLY B 1 114 ? -16.562 9.953 -13.07 1 48.12 114 GLY B O 1
ATOM 3263 N N . ALA B 1 115 ? -17.797 9.672 -14.953 1 49.38 115 ALA B N 1
ATOM 3264 C CA . ALA B 1 115 ? -18.828 10.688 -14.812 1 49.38 115 ALA B CA 1
ATOM 3265 C C . ALA B 1 115 ? -19.422 10.68 -13.406 1 49.38 115 ALA B C 1
ATOM 3267 O O . ALA B 1 115 ? -19.969 11.688 -12.945 1 49.38 115 ALA B O 1
ATOM 3268 N N . GLY B 1 116 ? -19.328 9.625 -12.602 1 54.16 116 GLY B N 1
ATOM 3269 C CA . GLY B 1 116 ? -20.297 9.688 -11.523 1 54.16 116 GLY B CA 1
ATOM 3270 C C . GLY B 1 116 ? -19.656 9.852 -10.156 1 54.16 116 GLY B C 1
ATOM 3271 O O . GLY B 1 116 ? -20.203 10.523 -9.281 1 54.16 116 GLY B O 1
ATOM 3272 N N . GLN B 1 117 ? -18.656 8.984 -9.711 1 64.31 117 GLN B N 1
ATOM 3273 C CA . GLN B 1 117 ? -18.281 9.102 -8.305 1 64.31 117 GLN B CA 1
ATOM 3274 C C . GLN B 1 117 ? -16.844 9.594 -8.156 1 64.31 117 GLN B C 1
ATOM 3276 O O . GLN B 1 117 ? -15.922 9.023 -8.75 1 64.31 117 GLN B O 1
ATOM 3281 N N . LYS B 1 118 ? -16.719 10.766 -7.492 1 76 118 LYS B N 1
ATOM 3282 C CA . LYS B 1 118 ? -15.398 11.305 -7.184 1 76 118 LYS B CA 1
ATOM 3283 C C . LYS B 1 118 ? -14.555 10.281 -6.422 1 76 118 LYS B C 1
ATOM 3285 O O . LYS B 1 118 ? -15.07 9.562 -5.566 1 76 118 LYS B O 1
ATOM 3290 N N . SER B 1 119 ? -13.375 10.211 -6.742 1 82 119 SER B N 1
ATOM 3291 C CA . SER B 1 119 ? -12.445 9.312 -6.074 1 82 119 SER B CA 1
ATOM 3292 C C . SER B 1 119 ? -12.148 9.773 -4.652 1 82 119 SER B C 1
ATOM 3294 O O . SER B 1 119 ? -12.406 10.93 -4.305 1 82 119 SER B O 1
ATOM 3296 N N . ALA B 1 120 ? -11.703 8.898 -3.834 1 85.31 120 ALA B N 1
ATOM 3297 C CA . ALA B 1 120 ? -11.242 9.266 -2.498 1 85.31 120 ALA B CA 1
ATOM 3298 C C . ALA B 1 120 ? -10.172 10.359 -2.562 1 85.31 120 ALA B C 1
ATOM 3300 O O . ALA B 1 120 ? -10.164 11.273 -1.734 1 85.31 120 ALA B O 1
ATOM 3301 N N . PHE B 1 121 ? -9.352 10.328 -3.566 1 87.12 121 PHE B N 1
ATOM 3302 C CA . PHE B 1 121 ? -8.32 11.336 -3.771 1 87.12 121 PHE B CA 1
ATOM 3303 C C . PHE B 1 121 ? -8.938 12.727 -3.908 1 87.12 121 PHE B C 1
ATOM 3305 O O . PHE B 1 121 ? -8.562 13.648 -3.188 1 87.12 121 PHE B O 1
ATOM 3312 N N . THR B 1 122 ? -9.859 12.727 -4.75 1 87.81 122 THR B N 1
ATOM 3313 C CA . THR B 1 122 ? -10.5 14.008 -5.027 1 87.81 122 THR B CA 1
ATOM 3314 C C . THR B 1 122 ? -11.242 14.523 -3.797 1 87.81 122 THR B C 1
ATOM 3316 O O . THR B 1 122 ? -11.141 15.703 -3.453 1 87.81 122 THR B O 1
ATOM 3319 N N . LYS B 1 123 ? -11.922 13.656 -3.164 1 90.12 123 LYS B N 1
ATOM 3320 C CA . LYS B 1 123 ? -12.688 14.039 -1.981 1 90.12 123 LYS B CA 1
ATOM 3321 C C . LYS B 1 123 ? -11.766 14.531 -0.87 1 90.12 123 LYS B C 1
ATOM 3323 O O . LYS B 1 123 ? -12.078 15.516 -0.188 1 90.12 123 LYS B O 1
ATOM 3328 N N . VAL B 1 124 ? -10.664 13.867 -0.694 1 91.38 124 VAL B N 1
ATOM 3329 C CA . VAL B 1 124 ? -9.695 14.25 0.323 1 91.38 124 VAL B CA 1
ATOM 3330 C C . VAL B 1 124 ? -9.109 15.617 -0.013 1 91.38 124 VAL B C 1
ATOM 3332 O O . VAL B 1 124 ? -9.016 16.484 0.855 1 91.38 124 VAL B O 1
ATOM 3335 N N . GLN B 1 125 ? -8.797 15.875 -1.273 1 91.19 125 GLN B N 1
ATOM 3336 C CA . GLN B 1 125 ? -8.211 17.156 -1.692 1 91.19 125 GLN B CA 1
ATOM 3337 C C . GLN B 1 125 ? -9.211 18.297 -1.525 1 91.19 125 GLN B C 1
ATOM 3339 O O . GLN B 1 125 ? -8.828 19.406 -1.165 1 91.19 125 GLN B O 1
ATOM 3344 N N . MET B 1 126 ? -10.406 17.969 -1.718 1 91.12 126 MET B N 1
ATOM 3345 C CA . MET B 1 126 ? -11.453 18.969 -1.493 1 91.12 126 MET B CA 1
ATOM 3346 C C . MET B 1 126 ? -11.562 19.312 -0.012 1 91.12 126 MET B C 1
ATOM 3348 O O . MET B 1 126 ? -11.781 20.469 0.344 1 91.12 126 MET B O 1
ATOM 3352 N N . ALA B 1 127 ? -11.469 18.297 0.797 1 92.06 127 ALA B N 1
ATOM 3353 C CA . ALA B 1 127 ? -11.5 18.531 2.238 1 92.06 127 ALA B CA 1
ATOM 3354 C C . ALA B 1 127 ? -10.336 19.406 2.678 1 92.06 127 ALA B C 1
ATOM 3356 O O . ALA B 1 127 ? -10.5 20.297 3.52 1 92.06 127 ALA B O 1
ATOM 3357 N N . ILE B 1 128 ? -9.203 19.141 2.098 1 93.81 128 ILE B N 1
ATOM 3358 C CA . ILE B 1 128 ? -8.016 19.938 2.396 1 93.81 128 ILE B CA 1
ATOM 3359 C C . ILE B 1 128 ? -8.242 21.391 1.965 1 93.81 128 ILE B C 1
ATOM 3361 O O . ILE B 1 128 ? -8 22.312 2.74 1 93.81 128 ILE B O 1
ATOM 3365 N N . GLN B 1 129 ? -8.711 21.562 0.804 1 91.88 129 GLN B N 1
ATOM 3366 C CA . GLN B 1 129 ? -8.977 22.891 0.277 1 91.88 129 GLN B CA 1
ATOM 3367 C C . GLN B 1 129 ? -9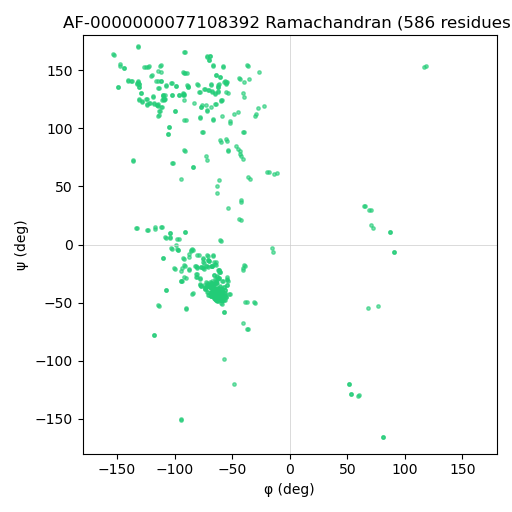.969 23.641 1.163 1 91.88 129 GLN B C 1
ATOM 3369 O O . GLN B 1 129 ? -9.742 24.812 1.501 1 91.88 129 GLN B O 1
ATOM 3374 N N . SER B 1 130 ? -10.977 22.969 1.492 1 92.25 130 SER B N 1
ATOM 3375 C CA . SER B 1 130 ? -12.008 23.578 2.324 1 92.25 130 SER B CA 1
ATOM 3376 C C . SER B 1 130 ? -11.453 23.984 3.684 1 92.25 130 SER B C 1
ATOM 3378 O O . SER B 1 130 ? -11.789 25.047 4.203 1 92.25 130 SER B O 1
ATOM 3380 N N . THR B 1 131 ? -10.648 23.141 4.242 1 94 131 THR B N 1
ATOM 3381 C CA . THR B 1 131 ? -10.055 23.453 5.543 1 94 131 THR B CA 1
ATOM 3382 C C . THR B 1 131 ? -9.117 24.656 5.441 1 94 131 THR B C 1
ATOM 3384 O O . THR B 1 131 ? -9.117 25.516 6.312 1 94 131 THR B O 1
ATOM 3387 N N . PHE B 1 132 ? -8.375 24.672 4.414 1 91.75 132 PHE B N 1
ATOM 3388 C CA . PHE B 1 132 ? -7.488 25.812 4.172 1 91.75 132 PHE B CA 1
ATOM 3389 C C . PHE B 1 132 ? -8.281 27.109 4.078 1 91.75 132 PHE B C 1
ATOM 3391 O O . PHE B 1 132 ? -7.93 28.109 4.707 1 91.75 132 PHE B O 1
ATOM 3398 N N . GLU B 1 133 ? -9.32 27.062 3.338 1 91.31 133 GLU B N 1
ATOM 3399 C CA . GLU B 1 133 ? -10.18 28.234 3.164 1 91.31 133 GLU B CA 1
ATOM 3400 C C . GLU B 1 133 ? -10.789 28.672 4.492 1 91.31 133 GLU B C 1
ATOM 3402 O O . GLU B 1 133 ? -10.914 29.859 4.758 1 91.31 133 GLU B O 1
ATOM 3407 N N . LYS B 1 134 ? -11.125 27.703 5.238 1 93.44 134 LYS B N 1
ATOM 3408 C CA . LYS B 1 134 ? -11.695 28.016 6.551 1 93.44 134 LYS B CA 1
ATOM 3409 C C . LYS B 1 134 ? -10.672 28.703 7.445 1 93.44 134 LYS B C 1
ATOM 3411 O O . LYS B 1 134 ? -10.969 29.719 8.078 1 93.44 134 LYS B O 1
ATOM 3416 N N . VAL B 1 135 ? -9.492 28.188 7.5 1 95.38 135 VAL B N 1
ATOM 3417 C CA . VAL B 1 135 ? -8.438 28.797 8.289 1 95.38 135 VAL B CA 1
ATOM 3418 C C . VAL B 1 135 ? -8.203 30.234 7.82 1 95.38 135 VAL B C 1
ATOM 3420 O O . VAL B 1 135 ? -8.141 31.156 8.633 1 95.38 135 VAL B O 1
ATOM 3423 N N . GLU B 1 136 ? -8.172 30.438 6.57 1 92.44 136 GLU B N 1
ATOM 3424 C CA . GLU B 1 136 ? -7.938 31.75 6 1 92.44 136 GLU B CA 1
ATOM 3425 C C . GLU B 1 136 ? -9.055 32.719 6.375 1 92.44 136 GLU B C 1
ATOM 3427 O O . GLU B 1 136 ? -8.797 33.875 6.688 1 92.44 136 GLU B O 1
ATOM 3432 N N . SER B 1 137 ? -10.227 32.219 6.328 1 93.69 137 SER B N 1
ATOM 3433 C CA . SER B 1 137 ? -11.383 33.062 6.594 1 93.69 137 SER B CA 1
ATOM 3434 C C . SER B 1 137 ? -11.422 33.5 8.055 1 93.69 137 SER B C 1
ATOM 3436 O O . SER B 1 137 ? -12.078 34.469 8.391 1 93.69 137 SER B O 1
ATOM 3438 N N . GLU B 1 138 ? -10.695 32.781 8.875 1 95.69 138 GLU B N 1
ATOM 3439 C CA . GLU B 1 138 ? -10.688 33.062 10.297 1 95.69 138 GLU B CA 1
ATOM 3440 C C . GLU B 1 138 ? -9.461 33.906 10.688 1 95.69 138 GLU B C 1
ATOM 3442 O O . GLU B 1 138 ? -9.305 34.281 11.844 1 95.69 138 GLU B O 1
ATOM 3447 N N . CYS B 1 139 ? -8.664 34.125 9.703 1 95.38 139 CYS B N 1
ATOM 3448 C CA . CYS B 1 139 ? -7.422 34.875 9.953 1 95.38 139 CYS B CA 1
ATOM 3449 C C . CYS B 1 139 ? -7.449 36.25 9.289 1 95.38 139 CYS B C 1
ATOM 3451 O O . CYS B 1 139 ? -8.211 36.469 8.344 1 95.38 139 CYS B O 1
ATOM 3453 N N . VAL B 1 140 ? -6.676 37.188 9.859 1 94.38 140 VAL B N 1
ATOM 3454 C CA . VAL B 1 140 ? -6.438 38.469 9.172 1 94.38 140 VAL B CA 1
ATOM 3455 C C . VAL B 1 140 ? -5.801 38.188 7.809 1 94.38 140 VAL B C 1
ATOM 3457 O O . VAL B 1 140 ? -5.188 37.156 7.598 1 94.38 140 VAL B O 1
ATOM 3460 N N . PRO B 1 141 ? -5.988 39.031 6.918 1 90.25 141 PRO B N 1
ATOM 3461 C CA . PRO B 1 141 ? -5.402 38.812 5.59 1 90.25 141 PRO B CA 1
ATOM 3462 C C . PRO B 1 141 ? -3.895 38.594 5.641 1 90.25 141 PRO B C 1
ATOM 3464 O O . PRO B 1 141 ? -3.182 39.281 6.375 1 90.25 141 PRO B O 1
ATOM 3467 N N . ASN B 1 142 ? -3.387 37.562 4.988 1 87.12 142 ASN B N 1
ATOM 3468 C CA . ASN B 1 142 ? -1.983 37.219 4.82 1 87.12 142 ASN B CA 1
ATOM 3469 C C . ASN B 1 142 ? -1.377 36.688 6.117 1 87.12 142 ASN B C 1
ATOM 3471 O O . ASN B 1 142 ? -0.156 36.688 6.289 1 87.12 142 ASN B O 1
ATOM 3475 N N . ALA B 1 143 ? -2.262 36.344 7.066 1 92.38 143 ALA B N 1
ATOM 3476 C CA . ALA B 1 143 ? -1.751 35.75 8.289 1 92.38 143 ALA B CA 1
ATOM 3477 C C . ALA B 1 143 ? -0.91 34.5 7.977 1 92.38 143 ALA B C 1
ATOM 3479 O O . ALA B 1 143 ? -1.24 33.719 7.07 1 92.38 143 ALA B O 1
ATOM 3480 N N . PRO B 1 144 ? 0.181 34.344 8.727 1 92.75 144 PRO B N 1
ATOM 3481 C CA . PRO B 1 144 ? 0.947 33.125 8.547 1 92.75 144 PRO B CA 1
ATOM 3482 C C . PRO B 1 144 ? 0.146 31.859 8.906 1 92.75 144 PRO B C 1
ATOM 3484 O O . PRO B 1 144 ? -0.579 31.859 9.906 1 92.75 144 PRO B O 1
ATOM 3487 N N . ILE B 1 145 ? 0.296 30.859 8.07 1 93.94 145 ILE B N 1
ATOM 3488 C CA . ILE B 1 145 ? -0.377 29.594 8.297 1 93.94 145 ILE B CA 1
ATOM 3489 C C . ILE B 1 145 ? 0.661 28.484 8.469 1 93.94 145 ILE B C 1
ATOM 3491 O O . ILE B 1 145 ? 1.605 28.375 7.684 1 93.94 145 ILE B O 1
ATOM 3495 N N . PHE B 1 146 ? 0.517 27.781 9.531 1 95.75 146 PHE B N 1
ATOM 3496 C CA . PHE B 1 146 ? 1.341 26.609 9.789 1 95.75 146 PHE B CA 1
ATOM 3497 C C . PHE B 1 146 ? 0.565 25.328 9.492 1 95.75 146 PHE B C 1
ATOM 3499 O O . PHE B 1 146 ? -0.551 25.156 9.984 1 95.75 146 PHE B O 1
ATOM 3506 N N . VAL B 1 147 ? 1.178 24.453 8.688 1 96.38 147 VAL B N 1
ATOM 3507 C CA . VAL B 1 147 ? 0.555 23.188 8.352 1 96.38 147 VAL B CA 1
ATOM 3508 C C . VAL B 1 147 ? 1.296 22.047 9.047 1 96.38 147 VAL B C 1
ATOM 3510 O O . VAL B 1 147 ? 2.516 21.906 8.906 1 96.38 147 VAL B O 1
ATOM 3513 N N . ILE B 1 148 ? 0.548 21.25 9.805 1 97.94 148 ILE B N 1
ATOM 3514 C CA . ILE B 1 148 ? 1.075 20.109 10.547 1 97.94 148 ILE B CA 1
ATOM 3515 C C . ILE B 1 148 ? 0.429 18.828 10.047 1 97.94 148 ILE B C 1
ATOM 3517 O O . ILE B 1 148 ? -0.794 18.672 10.102 1 97.94 148 ILE B O 1
ATOM 3521 N N . ALA B 1 149 ? 1.263 17.906 9.57 1 97 149 ALA B N 1
ATOM 3522 C CA . ALA B 1 149 ? 0.703 16.703 8.969 1 97 149 ALA B CA 1
ATOM 3523 C C . ALA B 1 149 ? 1.366 15.445 9.531 1 97 149 ALA B C 1
ATOM 3525 O O . ALA B 1 149 ? 2.592 15.383 9.656 1 97 149 ALA B O 1
ATOM 3526 N N . HIS B 1 150 ? 0.519 14.492 9.836 1 94 150 HIS B N 1
ATOM 3527 C CA . HIS B 1 150 ? 0.986 13.219 10.367 1 94 150 HIS B CA 1
ATOM 3528 C C . HIS B 1 150 ? 0.864 12.109 9.328 1 94 150 HIS B C 1
ATOM 3530 O O . HIS B 1 150 ? -0.177 11.969 8.688 1 94 150 HIS B O 1
ATOM 3536 N N . SER B 1 151 ? 1.876 11.312 9.258 1 91.69 151 SER B N 1
ATOM 3537 C CA . SER B 1 151 ? 1.835 10.07 8.492 1 91.69 151 SER B CA 1
ATOM 3538 C C . SER B 1 151 ? 1.34 10.312 7.074 1 91.69 151 SER B C 1
ATOM 3540 O O . SER B 1 151 ? 1.922 11.109 6.332 1 91.69 151 SER B O 1
ATOM 3542 N N . LEU B 1 152 ? 0.202 9.688 6.629 1 88.69 152 LEU B N 1
ATOM 3543 C CA . LEU B 1 152 ? -0.332 9.836 5.281 1 88.69 152 LEU B CA 1
ATOM 3544 C C . LEU B 1 152 ? -0.698 11.289 5 1 88.69 152 LEU B C 1
ATOM 3546 O O . LEU B 1 152 ? -0.707 11.719 3.844 1 88.69 152 LEU B O 1
ATOM 3550 N N . GLY B 1 153 ? -0.934 12 6.039 1 92.56 153 GLY B N 1
ATOM 3551 C CA . GLY B 1 153 ? -1.255 13.414 5.879 1 92.56 153 GLY B CA 1
ATOM 3552 C C . GLY B 1 153 ? -0.169 14.195 5.168 1 92.56 153 GLY B C 1
ATOM 3553 O O . GLY B 1 153 ? -0.453 15.195 4.5 1 92.56 153 GLY B O 1
ATOM 3554 N N . GLY B 1 154 ? 1.084 13.758 5.359 1 92.5 154 GLY B N 1
ATOM 3555 C CA . GLY B 1 154 ? 2.172 14.383 4.621 1 92.5 154 GLY B CA 1
ATOM 3556 C C . GLY B 1 154 ? 2.004 14.281 3.117 1 92.5 154 GLY B C 1
ATOM 3557 O O . GLY B 1 154 ? 2.135 15.281 2.404 1 92.5 154 GLY B O 1
ATOM 3558 N N . GLN B 1 155 ? 1.68 13.109 2.682 1 89 155 GLN B N 1
ATOM 3559 C CA . GLN B 1 155 ? 1.451 12.906 1.255 1 89 155 GLN B CA 1
ATOM 3560 C C . GLN B 1 155 ? 0.235 13.695 0.774 1 89 155 GLN B C 1
ATOM 3562 O O . GLN B 1 155 ? 0.256 14.273 -0.312 1 89 155 GLN B O 1
ATOM 3567 N N . VAL B 1 156 ? -0.793 13.664 1.511 1 90.5 156 VAL B N 1
ATOM 3568 C CA . VAL B 1 156 ? -2.018 14.383 1.179 1 90.5 156 VAL B CA 1
ATOM 3569 C C . VAL B 1 156 ? -1.709 15.867 0.976 1 90.5 156 VAL B C 1
ATOM 3571 O O . VAL B 1 156 ? -2.133 16.469 -0.016 1 90.5 156 VAL B O 1
ATOM 3574 N N . MET B 1 157 ? -0.946 16.406 1.848 1 91.44 157 MET B N 1
ATOM 3575 C CA . MET B 1 157 ? -0.611 17.812 1.765 1 91.44 157 MET B CA 1
ATOM 3576 C C . MET B 1 157 ? 0.337 18.078 0.6 1 91.44 157 MET B C 1
ATOM 3578 O O . MET B 1 157 ? 0.225 19.109 -0.073 1 91.44 157 MET B O 1
ATOM 3582 N N . LEU B 1 158 ? 1.268 17.188 0.457 1 87 158 LEU B N 1
ATOM 3583 C CA . LEU B 1 158 ? 2.176 17.344 -0.675 1 87 158 LEU B CA 1
ATOM 3584 C C . LEU B 1 158 ? 1.407 17.359 -1.991 1 87 158 LEU B C 1
ATOM 3586 O O . LEU B 1 158 ? 1.692 18.172 -2.869 1 87 158 LEU B O 1
ATOM 3590 N N . ASP B 1 159 ? 0.485 16.516 -2.15 1 84.5 159 ASP B N 1
ATOM 3591 C CA . ASP B 1 159 ? -0.351 16.484 -3.346 1 84.5 159 ASP B CA 1
ATOM 3592 C C . ASP B 1 159 ? -1.136 17.781 -3.504 1 84.5 159 ASP B C 1
ATOM 3594 O O . ASP B 1 159 ? -1.309 18.281 -4.617 1 84.5 159 ASP B O 1
ATOM 3598 N N . TYR B 1 160 ? -1.608 18.25 -2.418 1 87.44 160 TYR B N 1
ATOM 3599 C CA . TYR B 1 160 ? -2.332 19.516 -2.457 1 87.44 160 TYR B CA 1
ATOM 3600 C C . TYR B 1 160 ? -1.419 20.656 -2.902 1 87.44 160 TYR B C 1
ATOM 3602 O O . TYR B 1 160 ? -1.788 21.453 -3.764 1 87.44 160 TYR B O 1
ATOM 3610 N N . PHE B 1 161 ? -0.257 20.688 -2.307 1 83.81 161 PHE B N 1
ATOM 3611 C CA . PHE B 1 161 ? 0.705 21.719 -2.676 1 83.81 161 PHE B CA 1
ATOM 3612 C C . PHE B 1 161 ? 1.038 21.641 -4.16 1 83.81 161 PHE B C 1
ATOM 3614 O O . PHE B 1 161 ? 1.098 22.672 -4.844 1 83.81 161 PHE B O 1
ATOM 3621 N N . LYS B 1 162 ? 1.18 20.453 -4.641 1 78.44 162 LYS B N 1
ATOM 3622 C CA . LYS B 1 162 ? 1.492 20.25 -6.051 1 78.44 162 LYS B CA 1
ATOM 3623 C C . LYS B 1 162 ? 0.348 20.719 -6.945 1 78.44 162 LYS B C 1
ATOM 3625 O O . LYS B 1 162 ? 0.583 21.266 -8.023 1 78.44 162 LYS B O 1
ATOM 3630 N N . SER B 1 163 ? -0.817 20.391 -6.539 1 76.69 163 SER B N 1
ATOM 3631 C CA . SER B 1 163 ? -1.987 20.75 -7.332 1 76.69 163 SER B CA 1
ATOM 3632 C C . SER B 1 163 ? -2.154 22.266 -7.418 1 76.69 163 SER B C 1
ATOM 3634 O O . SER B 1 163 ? -2.781 22.781 -8.352 1 76.69 163 SER B O 1
ATOM 3636 N N . CYS B 1 164 ? -1.757 22.844 -6.387 1 73.31 164 CYS B N 1
ATOM 3637 C CA . CYS B 1 164 ? -1.832 24.297 -6.383 1 73.31 164 CYS B CA 1
ATOM 3638 C C . CYS B 1 164 ? -0.791 24.906 -7.316 1 73.31 164 CYS B C 1
ATOM 3640 O O . CYS B 1 164 ? -0.924 26.047 -7.746 1 73.31 164 CYS B O 1
ATOM 3642 N N . PHE B 1 165 ? 0.219 24 -7.578 1 60.09 165 PHE B N 1
ATOM 3643 C CA . PHE B 1 165 ? 1.271 24.484 -8.453 1 60.09 165 PHE B CA 1
ATOM 3644 C C . PHE B 1 165 ? 1.001 24.094 -9.898 1 60.09 165 PHE B C 1
ATOM 3646 O O . PHE B 1 165 ? 0.76 22.922 -10.195 1 60.09 165 PHE B O 1
ATOM 3653 N N . SER B 1 166 ? -0.117 24.359 -10.68 1 49.94 166 SER B N 1
ATOM 3654 C CA . SER B 1 166 ? -0.582 23.984 -12.008 1 49.94 166 SER B CA 1
ATOM 3655 C C . SER B 1 166 ? 0.588 23.672 -12.93 1 49.94 166 SER B C 1
ATOM 3657 O O . SER B 1 166 ? 1.706 24.141 -12.719 1 49.94 166 SER B O 1
ATOM 3659 N N . GLN B 1 167 ? 0.4 22.656 -14 1 43.88 167 GLN B N 1
ATOM 3660 C CA . GLN B 1 167 ? 1.173 22.109 -15.117 1 43.88 167 GLN B CA 1
ATOM 3661 C C . GLN B 1 167 ? 1.94 23.219 -15.836 1 43.88 167 GLN B C 1
ATOM 3663 O O . GLN B 1 167 ? 2.855 22.938 -16.609 1 43.88 167 GLN B O 1
ATOM 3668 N N . ASN B 1 168 ? 1.176 24.281 -16.609 1 40 168 ASN B N 1
ATOM 3669 C CA . ASN B 1 168 ? 1.919 25.016 -17.625 1 40 168 ASN B CA 1
ATOM 3670 C C . ASN B 1 168 ? 3.184 25.641 -17.047 1 40 168 ASN B C 1
ATOM 3672 O O . ASN B 1 168 ? 3.766 26.547 -17.656 1 40 168 ASN B O 1
ATOM 3676 N N . GLY B 1 169 ? 3.758 25.219 -16.25 1 37.38 169 GLY B N 1
ATOM 3677 C CA . GLY B 1 169 ? 4.953 25.828 -15.703 1 37.38 169 GLY B CA 1
ATOM 3678 C C . GLY B 1 169 ? 4.656 27 -14.789 1 37.38 169 GLY B C 1
ATOM 3679 O O . GLY B 1 169 ? 5.555 27.516 -14.125 1 37.38 169 GLY B O 1
ATOM 3680 N N . LYS B 1 170 ? 3.908 27.859 -15.352 1 34.28 170 LYS B N 1
ATOM 3681 C CA . LYS B 1 170 ? 3.545 29.078 -14.641 1 34.28 170 LYS B CA 1
ATOM 3682 C C . LYS B 1 170 ? 2.531 28.797 -13.539 1 34.28 170 LYS B C 1
ATOM 3684 O O . LYS B 1 170 ? 1.494 28.172 -13.789 1 34.28 170 LYS B O 1
ATOM 3689 N N . LEU B 1 171 ? 2.951 28.25 -12.461 1 37.22 171 LEU B N 1
ATOM 3690 C CA . LEU B 1 171 ? 2.127 28.359 -11.258 1 37.22 171 LEU B CA 1
ATOM 3691 C C . LEU B 1 171 ? 1.134 29.516 -11.391 1 37.22 171 LEU B C 1
ATOM 3693 O O . LEU B 1 171 ? 1.533 30.672 -11.523 1 37.22 171 LEU B O 1
ATOM 3697 N N . ASP B 1 172 ? 0.258 29.5 -12.289 1 34.78 172 ASP B N 1
ATOM 3698 C CA . ASP B 1 172 ? -0.638 30.5 -11.719 1 34.78 172 ASP B CA 1
ATOM 3699 C C . ASP B 1 172 ? -0.794 30.312 -10.219 1 34.78 172 ASP B C 1
ATOM 3701 O O . ASP B 1 172 ? -1.533 29.438 -9.773 1 34.78 172 ASP B O 1
ATOM 3705 N N . ILE B 1 173 ? 0.286 29.922 -9.547 1 38.56 173 ILE B N 1
ATOM 3706 C CA . ILE B 1 173 ? 0.449 29.969 -8.094 1 38.56 173 ILE B CA 1
ATOM 3707 C C . ILE B 1 173 ? -0.645 30.828 -7.48 1 38.56 173 ILE B C 1
ATOM 3709 O O . ILE B 1 173 ? -0.635 32.062 -7.633 1 38.56 173 ILE B O 1
ATOM 3713 N N . PRO B 1 174 ? -1.878 30.453 -7.652 1 40.22 174 PRO B N 1
ATOM 3714 C CA . PRO B 1 174 ? -2.695 31.359 -6.844 1 40.22 174 PRO B CA 1
ATOM 3715 C C . PRO B 1 174 ? -2.014 31.766 -5.539 1 40.22 174 PRO B C 1
ATOM 3717 O O . PRO B 1 174 ? -1.101 31.078 -5.074 1 40.22 174 PRO B O 1
ATOM 3720 N N . THR B 1 175 ? -2.109 33.031 -5.008 1 47.84 175 THR B N 1
ATOM 3721 C CA . THR B 1 175 ? -2.113 33.812 -3.777 1 47.84 175 THR B CA 1
ATOM 3722 C C . THR B 1 175 ? -2.316 32.906 -2.564 1 47.84 175 THR B C 1
ATOM 3724 O O . THR B 1 175 ? -1.943 33.281 -1.446 1 47.84 175 THR B O 1
ATOM 3727 N N . LYS B 1 176 ? -2.619 31.5 -2.787 1 54.91 176 LYS B N 1
ATOM 3728 C CA . LYS B 1 176 ? -3.311 30.891 -1.658 1 54.91 176 LYS B CA 1
ATOM 3729 C C . LYS B 1 176 ? -2.322 30.219 -0.704 1 54.91 176 LYS B C 1
ATOM 3731 O O . LYS B 1 176 ? -2.627 30.016 0.474 1 54.91 176 LYS B O 1
ATOM 3736 N N . LEU B 1 177 ? -0.924 29.859 -1.272 1 70.31 177 LEU B N 1
ATOM 3737 C CA . LEU B 1 177 ? -0.07 29.219 -0.284 1 70.31 177 LEU B CA 1
ATOM 3738 C C . LEU B 1 177 ? 1.049 30.156 0.165 1 70.31 177 LEU B C 1
ATOM 3740 O O . LEU B 1 177 ? 1.997 29.719 0.824 1 70.31 177 LEU B O 1
ATOM 3744 N N . GLU B 1 178 ? 0.943 31.297 -0.291 1 75.25 178 GLU B N 1
ATOM 3745 C CA . GLU B 1 178 ? 1.98 32.281 0.031 1 75.25 178 GLU B CA 1
ATOM 3746 C C . GLU B 1 178 ? 2.062 32.5 1.535 1 75.25 178 GLU B C 1
ATOM 3748 O O . GLU B 1 178 ? 3.121 32.875 2.055 1 75.25 178 GLU B O 1
ATOM 3753 N N . ASN B 1 179 ? 1.004 32.219 2.17 1 83.44 179 ASN B N 1
ATOM 3754 C CA . ASN B 1 179 ? 0.985 32.5 3.6 1 83.44 179 ASN B CA 1
ATOM 3755 C C . ASN B 1 179 ? 1.322 31.281 4.43 1 83.44 179 ASN B C 1
ATOM 3757 O O . ASN B 1 179 ? 1.368 31.344 5.66 1 83.44 179 ASN B O 1
ATOM 3761 N N . VAL B 1 180 ? 1.682 30.141 3.734 1 89.56 180 VAL B N 1
ATOM 3762 C CA . VAL B 1 180 ? 2.158 28.984 4.484 1 89.56 180 VAL B CA 1
ATOM 3763 C C . VAL B 1 180 ? 3.611 29.203 4.898 1 89.56 180 VAL B C 1
ATOM 3765 O O . VAL B 1 180 ? 4.516 29.141 4.062 1 89.56 180 VAL B O 1
ATOM 3768 N N . GLN B 1 181 ? 3.76 29.406 6.137 1 89.44 181 GLN B N 1
ATOM 3769 C CA . GLN B 1 181 ? 5.066 29.797 6.652 1 89.44 181 GLN B CA 1
ATOM 3770 C C . GLN B 1 181 ? 5.898 28.578 7.039 1 89.44 181 GLN B C 1
ATOM 3772 O O . GLN B 1 181 ? 7.129 28.641 7.066 1 89.44 181 GLN B O 1
ATOM 3777 N N . ARG B 1 182 ? 5.219 27.531 7.418 1 92.44 182 ARG B N 1
ATOM 3778 C CA . ARG B 1 182 ? 5.891 26.312 7.84 1 92.44 182 ARG B CA 1
ATOM 3779 C C . ARG B 1 182 ? 5.047 25.078 7.508 1 92.44 182 ARG B C 1
ATOM 3781 O O . ARG B 1 182 ? 3.828 25.094 7.684 1 92.44 182 ARG B O 1
ATOM 3788 N N . PHE B 1 183 ? 5.746 24.109 6.992 1 94.19 183 PHE B N 1
ATOM 3789 C CA . PHE B 1 183 ? 5.18 22.781 6.812 1 94.19 183 PHE B CA 1
ATOM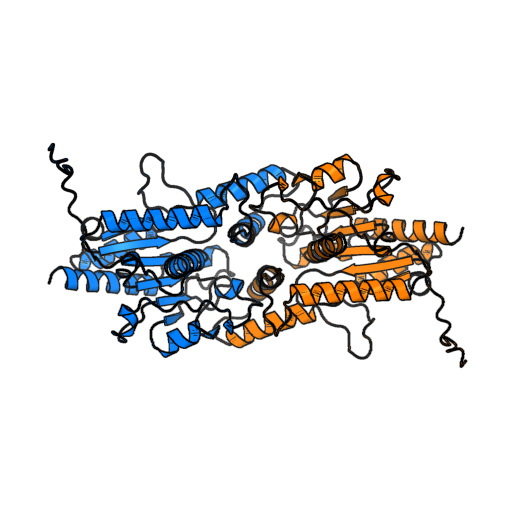 3790 C C . PHE B 1 183 ? 5.883 21.766 7.707 1 94.19 183 PHE B C 1
ATOM 3792 O O . PHE B 1 183 ? 7.07 21.5 7.527 1 94.19 183 PHE B O 1
ATOM 3799 N N . ILE B 1 184 ? 5.156 21.266 8.719 1 97.12 184 ILE B N 1
ATOM 3800 C CA . ILE B 1 184 ? 5.703 20.281 9.656 1 97.12 184 ILE B CA 1
ATOM 3801 C C . ILE B 1 184 ? 5.074 18.922 9.406 1 97.12 184 ILE B C 1
ATOM 3803 O O . ILE B 1 184 ? 3.848 18.781 9.406 1 97.12 184 ILE B O 1
ATOM 3807 N N . THR B 1 185 ? 5.922 17.938 9.195 1 97.5 185 THR B N 1
ATOM 3808 C CA . THR B 1 185 ? 5.441 16.562 9.094 1 97.5 185 THR B CA 1
ATOM 3809 C C . THR B 1 185 ? 6.086 15.688 10.172 1 97.5 185 THR B C 1
ATOM 3811 O O . THR B 1 185 ? 7.211 15.953 10.602 1 97.5 185 THR B O 1
ATOM 3814 N N . PHE B 1 186 ? 5.367 14.758 10.664 1 96.75 186 PHE B N 1
ATOM 3815 C CA . PHE B 1 186 ? 5.945 13.727 11.516 1 96.75 186 PHE B CA 1
ATOM 3816 C C . PHE B 1 186 ? 5.344 12.367 11.211 1 96.75 186 PHE B C 1
ATOM 3818 O O . PHE B 1 186 ? 4.16 12.258 10.891 1 96.75 186 PHE B O 1
ATOM 3825 N N . GLY B 1 187 ? 6.223 11.359 11.242 1 93 187 GLY B N 1
ATOM 3826 C CA . GLY B 1 187 ? 5.82 10.023 10.82 1 93 187 GLY B CA 1
ATOM 3827 C C . GLY B 1 187 ? 5.465 9.945 9.352 1 93 187 GLY B C 1
ATOM 3828 O O . GLY B 1 187 ? 4.555 9.211 8.961 1 93 187 GLY B O 1
ATOM 3829 N N . CYS B 1 188 ? 6.121 10.719 8.609 1 93.31 188 CYS B N 1
ATOM 3830 C CA . CYS B 1 188 ? 5.824 10.852 7.188 1 93.31 188 CYS B CA 1
ATOM 3831 C C . CYS B 1 188 ? 6.16 9.57 6.441 1 93.31 188 CYS B C 1
ATOM 3833 O O . CYS B 1 188 ? 7.254 9.023 6.598 1 93.31 188 CYS B O 1
ATOM 3835 N N . ASN B 1 189 ? 5.199 9.062 5.57 1 89.12 189 ASN B N 1
ATOM 3836 C CA . ASN B 1 189 ? 5.422 7.781 4.91 1 89.12 189 ASN B CA 1
ATOM 3837 C C . ASN B 1 189 ? 5.617 7.953 3.406 1 89.12 189 ASN B C 1
ATOM 3839 O O . ASN B 1 189 ? 5.621 6.973 2.658 1 89.12 189 ASN B O 1
ATOM 3843 N N . ILE B 1 190 ? 5.875 9.188 2.951 1 89.19 190 ILE B N 1
ATOM 3844 C CA . ILE B 1 190 ? 6.062 9.516 1.543 1 89.19 190 ILE B CA 1
ATOM 3845 C C . ILE B 1 190 ? 7.113 8.594 0.931 1 89.19 190 ILE B C 1
ATOM 3847 O O . ILE B 1 190 ? 6.91 8.039 -0.152 1 89.19 190 ILE B O 1
ATOM 3851 N N . PRO B 1 191 ? 8.219 8.336 1.64 1 90.31 191 PRO B N 1
ATOM 3852 C CA . PRO B 1 191 ? 9.266 7.5 1.033 1 90.31 191 PRO B CA 1
ATOM 3853 C C . PRO B 1 191 ? 8.781 6.078 0.741 1 90.31 191 PRO B C 1
ATOM 3855 O O . PRO B 1 191 ? 9.297 5.43 -0.174 1 90.31 191 PRO B O 1
ATOM 3858 N N . LEU B 1 192 ? 7.82 5.535 1.461 1 86.06 192 LEU B N 1
ATOM 3859 C CA . LEU B 1 192 ? 7.281 4.207 1.181 1 86.06 192 LEU B CA 1
ATOM 3860 C C . LEU B 1 192 ? 6.594 4.176 -0.181 1 86.06 192 LEU B C 1
ATOM 3862 O O . LEU B 1 192 ? 6.648 3.166 -0.885 1 86.06 192 LEU B O 1
ATOM 3866 N N . PHE B 1 193 ? 6.023 5.285 -0.514 1 79.94 193 PHE B N 1
ATOM 3867 C CA . PHE B 1 193 ? 5.277 5.352 -1.764 1 79.94 193 PHE B CA 1
ATOM 3868 C C . PHE B 1 193 ? 6.199 5.68 -2.932 1 79.94 193 PHE B C 1
ATOM 3870 O O . PHE B 1 193 ? 5.766 5.695 -4.086 1 79.94 193 PHE B O 1
ATOM 3877 N N . MET B 1 194 ? 7.383 5.934 -2.631 1 81.81 194 MET B N 1
ATOM 3878 C CA . MET B 1 194 ? 8.352 6.281 -3.664 1 81.81 194 MET B CA 1
ATOM 3879 C C . MET B 1 194 ? 9.172 5.062 -4.07 1 81.81 194 MET B C 1
ATOM 3881 O O . MET B 1 194 ? 9.984 5.133 -5 1 81.81 194 MET B O 1
ATOM 3885 N N . ILE B 1 195 ? 8.906 4.027 -3.363 1 82.69 195 ILE B N 1
ATOM 3886 C CA . ILE B 1 195 ? 9.664 2.818 -3.668 1 82.69 195 ILE B CA 1
ATOM 3887 C C . ILE B 1 195 ? 9.422 2.418 -5.121 1 82.69 195 ILE B C 1
ATOM 3889 O O . ILE B 1 195 ? 8.281 2.305 -5.562 1 82.69 195 ILE B O 1
ATOM 3893 N N . GLY B 1 196 ? 10.469 2.281 -5.891 1 78.94 196 GLY B N 1
ATOM 3894 C CA . GLY B 1 196 ? 10.391 1.875 -7.285 1 78.94 196 GLY B CA 1
ATOM 3895 C C . GLY B 1 196 ? 10.258 3.045 -8.242 1 78.94 196 GLY B C 1
ATOM 3896 O O . GLY B 1 196 ? 10.242 2.859 -9.461 1 78.94 196 GLY B O 1
ATOM 3897 N N . GLN B 1 197 ? 10.094 4.207 -7.664 1 77.06 197 GLN B N 1
ATOM 3898 C CA . GLN B 1 197 ? 10 5.395 -8.508 1 77.06 197 GLN B CA 1
ATOM 3899 C C . GLN B 1 197 ? 11.375 5.988 -8.781 1 77.06 197 GLN B C 1
ATOM 3901 O O . GLN B 1 197 ? 12.234 6.008 -7.898 1 77.06 197 GLN B O 1
ATOM 3906 N N . PRO B 1 198 ? 11.477 6.32 -10.031 1 73.44 198 PRO B N 1
ATOM 3907 C CA . PRO B 1 198 ? 12.75 6.977 -10.32 1 73.44 198 PRO B CA 1
ATOM 3908 C C . PRO B 1 198 ? 12.945 8.266 -9.516 1 73.44 198 PRO B C 1
ATOM 3910 O O . PRO B 1 198 ? 11.984 8.992 -9.266 1 73.44 198 PRO B O 1
ATOM 3913 N N . GLU B 1 199 ? 14.211 8.469 -9.148 1 69.5 199 GLU B N 1
ATOM 3914 C CA . GLU B 1 199 ? 14.562 9.625 -8.328 1 69.5 199 GLU B CA 1
ATOM 3915 C C . GLU B 1 199 ? 14.133 10.922 -9 1 69.5 199 GLU B C 1
ATOM 3917 O O . GLU B 1 199 ? 13.719 11.875 -8.328 1 69.5 199 GLU B O 1
ATOM 3922 N N . ASP B 1 200 ? 14.266 10.898 -10.281 1 64 200 ASP B N 1
ATOM 3923 C CA . ASP B 1 200 ? 14.008 12.133 -11.023 1 64 200 ASP B CA 1
ATOM 3924 C C . ASP B 1 200 ? 12.516 12.445 -11.078 1 64 200 ASP B C 1
ATOM 3926 O O . ASP B 1 200 ? 12.125 13.57 -11.383 1 64 200 ASP B O 1
ATOM 3930 N N . GLU B 1 201 ? 11.734 11.453 -10.828 1 61.94 201 GLU B N 1
ATOM 3931 C CA . GLU B 1 201 ? 10.289 11.68 -10.812 1 61.94 201 GLU B CA 1
ATOM 3932 C C . GLU B 1 201 ? 9.812 12.125 -9.438 1 61.94 201 GLU B C 1
ATOM 3934 O O . GLU B 1 201 ? 8.633 12.43 -9.25 1 61.94 201 GLU B O 1
ATOM 3939 N N . THR B 1 202 ? 10.789 11.961 -8.609 1 56.81 202 THR B N 1
ATOM 3940 C CA . THR B 1 202 ? 10.453 12.422 -7.273 1 56.81 202 THR B CA 1
ATOM 3941 C C . THR B 1 202 ? 10.078 13.898 -7.293 1 56.81 202 THR B C 1
ATOM 3943 O O . THR B 1 202 ? 10.688 14.688 -8.016 1 56.81 202 THR B O 1
ATOM 3946 N N . ILE B 1 203 ? 8.773 14.242 -7.051 1 54.56 203 ILE B N 1
ATOM 3947 C CA . ILE B 1 203 ? 7.98 15.461 -7.148 1 54.56 203 ILE B CA 1
ATOM 3948 C C . ILE B 1 203 ? 8.805 16.656 -6.668 1 54.56 203 ILE B C 1
ATOM 3950 O O . ILE B 1 203 ? 9.227 16.703 -5.512 1 54.56 203 ILE B O 1
ATOM 3954 N N . ALA B 1 204 ? 9.383 17.328 -7.691 1 48.56 204 ALA B N 1
ATOM 3955 C CA . ALA B 1 204 ? 10.047 18.625 -7.574 1 48.56 204 ALA B CA 1
ATOM 3956 C C . ALA B 1 204 ? 9.07 19.703 -7.09 1 48.56 204 ALA B C 1
ATOM 3958 O O . ALA B 1 204 ? 8 19.891 -7.68 1 48.56 204 ALA B O 1
ATOM 3959 N N . PHE B 1 205 ? 8.375 19.578 -5.98 1 53.53 205 PHE B N 1
ATOM 3960 C CA . PHE B 1 205 ? 7.738 20.875 -5.766 1 53.53 205 PHE B CA 1
ATOM 3961 C C . PHE B 1 205 ? 8.742 21.891 -5.234 1 53.53 205 PHE B C 1
ATOM 3963 O O . PHE B 1 205 ? 9.711 21.516 -4.559 1 53.53 205 PHE B O 1
ATOM 3970 N N . GLU B 1 206 ? 8.852 22.906 -6.043 1 53.22 206 GLU B N 1
ATOM 3971 C CA . GLU B 1 206 ? 9.609 24.031 -5.508 1 53.22 206 GLU B CA 1
ATOM 3972 C C . GLU B 1 206 ? 8.859 24.703 -4.359 1 53.22 206 GLU B C 1
ATOM 3974 O O . GLU B 1 206 ? 7.645 24.891 -4.43 1 53.22 206 GLU B O 1
ATOM 3979 N N . PRO B 1 207 ? 9.508 24.672 -3.139 1 54.72 207 PRO B N 1
ATOM 3980 C CA . PRO B 1 207 ? 8.859 25.469 -2.094 1 54.72 207 PRO B CA 1
ATOM 3981 C C . PRO B 1 207 ? 8.383 26.828 -2.602 1 54.72 207 PRO B C 1
ATOM 3983 O O . PRO B 1 207 ? 8.867 27.312 -3.625 1 54.72 207 PRO B O 1
ATOM 3986 N N . PRO B 1 208 ? 7.211 27.25 -2.094 1 50.12 208 PRO B N 1
ATOM 3987 C CA . PRO B 1 208 ? 6.836 28.625 -2.455 1 50.12 208 PRO B CA 1
ATOM 3988 C C . PRO B 1 208 ? 8.023 29.578 -2.445 1 50.12 208 PRO B C 1
ATOM 3990 O O . PRO B 1 208 ? 8.953 29.406 -1.659 1 50.12 208 PRO B O 1
ATOM 3993 N N . VAL B 1 209 ? 8.188 30.266 -3.527 1 47.28 209 VAL B N 1
ATOM 3994 C CA . VAL B 1 209 ? 9.258 31.188 -3.875 1 47.28 209 VAL B CA 1
ATOM 3995 C C . VAL B 1 209 ? 9.688 31.969 -2.637 1 47.28 209 VAL B C 1
ATOM 3997 O O . VAL B 1 209 ? 10.883 32.219 -2.432 1 47.28 209 VAL B O 1
ATOM 4000 N N . ARG B 1 210 ? 8.711 32.531 -1.924 1 48.31 210 ARG B N 1
ATOM 4001 C CA . ARG B 1 210 ? 9.125 33.438 -0.849 1 48.31 210 ARG B CA 1
ATOM 4002 C C . ARG B 1 210 ? 10.102 32.75 0.096 1 48.31 210 ARG B C 1
ATOM 4004 O O . ARG B 1 210 ? 10.812 33.406 0.857 1 48.31 210 ARG B O 1
ATOM 4011 N N . PHE B 1 211 ? 9.938 31.469 0.219 1 49.75 211 PHE B N 1
ATOM 4012 C CA . PHE B 1 211 ? 10.836 30.812 1.157 1 49.75 211 PHE B CA 1
ATOM 4013 C C . PHE B 1 211 ? 12.234 30.672 0.562 1 49.75 211 PHE B C 1
ATOM 4015 O O . PHE B 1 211 ? 13.18 30.312 1.262 1 49.75 211 PHE B O 1
ATOM 4022 N N . VAL B 1 212 ? 12.32 30.922 -0.697 1 49.78 212 VAL B N 1
ATOM 4023 C CA . VAL B 1 212 ? 13.633 30.812 -1.323 1 49.78 212 VAL B CA 1
ATOM 4024 C C . VAL B 1 212 ? 14.547 31.922 -0.788 1 49.78 212 VAL B C 1
ATOM 4026 O O . VAL B 1 212 ? 15.758 31.719 -0.642 1 49.78 212 VAL B O 1
ATOM 4029 N N . GLU B 1 213 ? 13.914 33.062 -0.496 1 49.72 213 GLU B N 1
ATOM 4030 C CA . GLU B 1 213 ? 14.844 34.125 -0.222 1 49.72 213 GLU B CA 1
ATOM 4031 C C . GLU B 1 213 ? 15.32 34.094 1.229 1 49.72 213 GLU B C 1
ATOM 4033 O O . GLU B 1 213 ? 16.438 34.531 1.532 1 49.72 213 GLU B O 1
ATOM 4038 N N . ASP B 1 214 ? 14.43 33.844 2.191 1 52.66 214 ASP B N 1
ATOM 4039 C CA . ASP B 1 214 ? 14.867 33.906 3.58 1 52.66 214 ASP B CA 1
ATOM 4040 C C . ASP B 1 214 ? 15.328 32.531 4.055 1 52.66 214 ASP B C 1
ATOM 4042 O O . ASP B 1 214 ? 14.5 31.672 4.383 1 52.66 214 ASP B O 1
ATOM 4046 N N . LYS B 1 215 ? 16.625 32.156 3.705 1 54.69 215 LYS B N 1
ATOM 4047 C CA . LYS B 1 215 ? 17.312 30.875 3.953 1 54.69 215 LYS B CA 1
ATOM 4048 C C . LYS B 1 215 ? 17.406 30.594 5.449 1 54.69 215 LYS B C 1
ATOM 4050 O O . LYS B 1 215 ? 17.984 29.578 5.859 1 54.69 215 LYS B O 1
ATOM 4055 N N . ALA B 1 216 ? 16.859 31.391 6.352 1 62.97 216 ALA B N 1
ATOM 4056 C CA . ALA B 1 216 ? 17.297 31.234 7.734 1 62.97 216 ALA B CA 1
ATOM 4057 C C . ALA B 1 216 ? 16.578 30.062 8.406 1 62.97 216 ALA B C 1
ATOM 4059 O O . ALA B 1 216 ? 17.156 29.391 9.273 1 62.97 216 ALA B O 1
ATOM 4060 N N . GLN B 1 217 ? 15.391 29.734 7.914 1 83.19 217 GLN B N 1
ATOM 4061 C CA . GLN B 1 217 ? 14.703 28.625 8.555 1 83.19 217 GLN B CA 1
ATOM 4062 C C . GLN B 1 217 ? 14.062 27.703 7.52 1 83.19 217 GLN B C 1
ATOM 4064 O O . GLN B 1 217 ? 13.57 28.172 6.488 1 83.19 217 GLN B O 1
ATOM 4069 N N . PRO B 1 218 ? 14.172 26.5 7.82 1 91 218 PRO B N 1
ATOM 4070 C CA . PRO B 1 218 ? 13.539 25.578 6.871 1 91 218 PRO B CA 1
ATOM 4071 C C . PRO B 1 218 ? 12.031 25.766 6.773 1 91 218 PRO B C 1
ATOM 4073 O O . PRO B 1 218 ? 11.375 26.031 7.785 1 91 218 PRO B O 1
ATOM 4076 N N . TRP B 1 219 ? 11.57 25.766 5.621 1 89.81 219 TRP B N 1
ATOM 4077 C CA . TRP B 1 219 ? 10.133 25.844 5.391 1 89.81 219 TRP B CA 1
ATOM 4078 C C . TRP B 1 219 ? 9.469 24.516 5.746 1 89.81 219 TRP B C 1
ATOM 4080 O O . TRP B 1 219 ? 8.375 24.5 6.324 1 89.81 219 TRP B O 1
ATOM 4090 N N . TRP B 1 220 ? 10.125 23.438 5.449 1 93.69 220 TRP B N 1
ATOM 4091 C CA . TRP B 1 220 ? 9.633 22.094 5.734 1 93.69 220 TRP B CA 1
ATOM 4092 C C . TRP B 1 220 ? 10.492 21.406 6.793 1 93.69 220 TRP B C 1
ATOM 4094 O O . TRP B 1 220 ? 11.695 21.219 6.594 1 93.69 220 TRP B O 1
ATOM 4104 N N . ILE B 1 221 ? 9.867 21.156 7.91 1 96.44 221 ILE B N 1
ATOM 4105 C CA . ILE B 1 221 ? 10.523 20.359 8.945 1 96.44 221 ILE B CA 1
ATOM 4106 C C . ILE B 1 221 ? 9.844 19 9.07 1 96.44 221 ILE B C 1
ATOM 4108 O O . ILE B 1 221 ? 8.625 18.922 9.258 1 96.44 221 ILE B O 1
ATOM 4112 N N . ASN B 1 222 ? 10.617 17.953 8.945 1 97.56 222 ASN B N 1
ATOM 4113 C CA . ASN B 1 222 ? 10.109 16.594 9.047 1 97.56 222 ASN B CA 1
ATOM 4114 C C . ASN B 1 222 ? 10.695 15.867 10.25 1 97.56 222 ASN B C 1
ATOM 4116 O O . ASN B 1 222 ? 11.914 15.727 10.367 1 97.56 222 ASN B O 1
ATOM 4120 N N . PHE B 1 223 ? 9.812 15.445 11.148 1 97.94 223 PHE B N 1
ATOM 4121 C CA . PHE B 1 223 ? 10.227 14.656 12.305 1 97.94 223 PHE B CA 1
ATOM 4122 C C . PHE B 1 223 ? 9.984 13.172 12.055 1 97.94 223 PHE B C 1
ATOM 4124 O O . PHE B 1 223 ? 8.938 12.781 11.547 1 97.94 223 PHE B O 1
ATOM 4131 N N . TYR B 1 224 ? 10.969 12.367 12.43 1 96.06 224 TYR B N 1
ATOM 4132 C CA . TYR B 1 224 ? 10.828 10.93 12.234 1 96.06 224 TYR B CA 1
ATOM 4133 C C . TYR B 1 224 ? 11.547 10.156 13.336 1 96.06 224 TYR B C 1
ATOM 4135 O O . TYR B 1 224 ? 12.414 10.703 14.023 1 96.06 224 TYR B O 1
ATOM 4143 N N . ASP B 1 225 ? 11.102 8.977 13.594 1 94.69 225 ASP B N 1
ATOM 4144 C CA . ASP B 1 225 ? 11.727 8.016 14.5 1 94.69 225 ASP B CA 1
ATOM 4145 C C . ASP B 1 225 ? 12.359 6.859 13.727 1 94.69 225 ASP B C 1
ATOM 4147 O O . ASP B 1 225 ? 11.688 6.207 12.93 1 94.69 225 ASP B O 1
ATOM 4151 N N . ARG B 1 226 ? 13.609 6.613 14.031 1 92.06 226 ARG B N 1
ATOM 4152 C CA . ARG B 1 226 ? 14.336 5.586 13.297 1 92.06 226 ARG B CA 1
ATOM 4153 C C . ARG B 1 226 ? 13.703 4.215 13.492 1 92.06 226 ARG B C 1
ATOM 4155 O O . ARG B 1 226 ? 13.875 3.322 12.656 1 92.06 226 ARG B O 1
ATOM 4162 N N . ASP B 1 227 ? 12.953 4.043 14.555 1 88.88 227 ASP B N 1
ATOM 4163 C CA . ASP B 1 227 ? 12.336 2.756 14.883 1 88.88 227 ASP B CA 1
ATOM 4164 C C . ASP B 1 227 ? 10.938 2.652 14.289 1 88.88 227 ASP B C 1
ATOM 4166 O O . ASP B 1 227 ? 10.32 1.582 14.312 1 88.88 227 ASP B O 1
ATOM 4170 N N . ASP B 1 228 ? 10.383 3.752 13.812 1 88.31 228 ASP B N 1
ATOM 4171 C CA . ASP B 1 228 ? 9.047 3.752 13.234 1 88.31 228 ASP B CA 1
ATOM 4172 C C . ASP B 1 228 ? 9.055 3.176 11.82 1 88.31 228 ASP B C 1
ATOM 4174 O O . ASP B 1 228 ? 9.586 3.797 10.898 1 88.31 228 ASP B O 1
ATOM 4178 N N . VAL B 1 229 ? 8.375 2.127 11.633 1 85.44 229 VAL B N 1
ATOM 4179 C CA . VAL B 1 229 ? 8.453 1.414 10.367 1 85.44 229 VAL B CA 1
ATOM 4180 C C . VAL B 1 229 ? 7.594 2.119 9.32 1 85.44 229 VAL B C 1
ATOM 4182 O O . VAL B 1 229 ? 7.695 1.83 8.125 1 85.44 229 VAL B O 1
ATOM 4185 N N . LEU B 1 230 ? 6.797 3.096 9.758 1 86.06 230 LEU B N 1
ATOM 4186 C CA . LEU B 1 230 ? 5.922 3.799 8.828 1 86.06 230 LEU B CA 1
ATOM 4187 C C . LEU B 1 230 ? 6.395 5.234 8.617 1 86.06 230 LEU B C 1
ATOM 4189 O O . LEU B 1 230 ? 5.863 5.949 7.762 1 86.06 230 LEU B O 1
ATOM 4193 N N . GLY B 1 231 ? 7.297 5.734 9.375 1 91.44 231 GLY B N 1
ATOM 4194 C CA . GLY B 1 231 ? 7.805 7.094 9.297 1 91.44 231 GLY B CA 1
ATOM 4195 C C . GLY B 1 231 ? 9.242 7.168 8.828 1 91.44 231 GLY B C 1
ATOM 4196 O O . GLY B 1 231 ? 10.078 6.363 9.234 1 91.44 231 GLY B O 1
ATOM 4197 N N . TYR B 1 232 ? 9.555 8.219 7.953 1 94 232 TYR B N 1
ATOM 4198 C CA . TYR B 1 232 ? 10.859 8.242 7.297 1 94 232 TYR B CA 1
ATOM 4199 C C . TYR B 1 232 ? 11.383 9.664 7.16 1 94 232 TYR B C 1
ATOM 4201 O O . TYR B 1 232 ? 10.594 10.617 7.102 1 94 232 TYR B O 1
ATOM 4209 N N . PRO B 1 233 ? 12.734 9.812 7.141 1 96.81 233 PRO B N 1
ATOM 4210 C CA . PRO B 1 233 ? 13.273 11.078 6.648 1 96.81 233 PRO B CA 1
ATOM 4211 C C . PRO B 1 233 ? 13.062 11.266 5.148 1 96.81 233 PRO B C 1
ATOM 4213 O O . PRO B 1 233 ? 12.82 10.297 4.426 1 96.81 233 PRO B O 1
ATOM 4216 N N . LEU B 1 234 ? 13.172 12.477 4.684 1 94.81 234 LEU B N 1
ATOM 4217 C CA . LEU B 1 234 ? 12.852 12.797 3.299 1 94.81 234 LEU B CA 1
ATOM 4218 C C . LEU B 1 234 ? 14.117 13.078 2.496 1 94.81 234 LEU B C 1
ATOM 4220 O O . LEU B 1 234 ? 14.258 12.602 1.366 1 94.81 2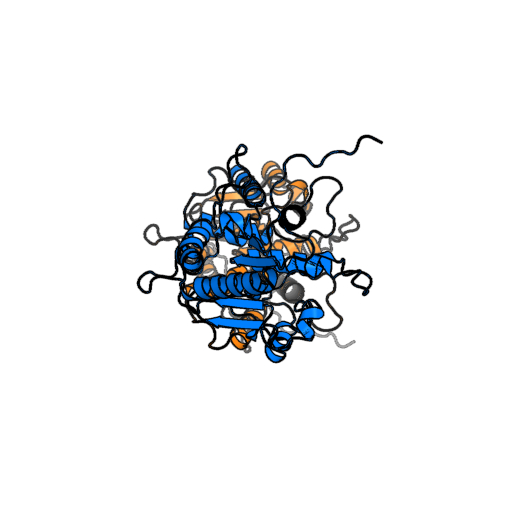34 LEU B O 1
ATOM 4224 N N . ALA B 1 235 ? 15.047 13.727 3.062 1 93.31 235 ALA B N 1
ATOM 4225 C CA . ALA B 1 235 ? 16.234 14.211 2.361 1 93.31 235 ALA B CA 1
ATOM 4226 C C . ALA B 1 235 ? 17 13.047 1.741 1 93.31 235 ALA B C 1
ATOM 4228 O O . ALA B 1 235 ? 17.484 13.148 0.611 1 93.31 235 ALA B O 1
ATOM 4229 N N . PRO B 1 236 ? 17.109 11.914 2.412 1 93.56 236 PRO B N 1
ATOM 4230 C CA . PRO B 1 236 ? 17.891 10.812 1.858 1 93.56 236 PRO B CA 1
ATOM 4231 C C . PRO B 1 236 ? 17.312 10.258 0.564 1 93.56 236 PRO B C 1
ATOM 4233 O O . PRO B 1 236 ? 17.969 9.508 -0.154 1 93.56 236 PRO B O 1
ATOM 4236 N N . MET B 1 237 ? 16.078 10.523 0.263 1 89.31 237 MET B N 1
ATOM 4237 C CA . MET B 1 237 ? 15.43 9.977 -0.921 1 89.31 237 MET B CA 1
ATOM 4238 C C . MET B 1 237 ? 15.992 10.594 -2.193 1 89.31 237 MET B C 1
ATOM 4240 O O . MET B 1 237 ? 15.727 10.117 -3.297 1 89.31 237 MET B O 1
ATOM 4244 N N . GLY B 1 238 ? 16.734 11.719 -2.002 1 86.69 238 GLY B N 1
ATOM 4245 C CA . GLY B 1 238 ? 17.359 12.352 -3.15 1 86.69 238 GLY B CA 1
ATOM 4246 C C . GLY B 1 238 ? 16.406 13.242 -3.934 1 86.69 238 GLY B C 1
ATOM 4247 O O . GLY B 1 238 ? 15.438 13.758 -3.383 1 86.69 238 GLY B O 1
ATOM 4248 N N . GLY B 1 239 ? 16.875 13.578 -5.152 1 83.25 239 GLY B N 1
ATOM 4249 C CA . GLY B 1 239 ? 16.062 14.414 -6.02 1 83.25 239 GLY B CA 1
ATOM 4250 C C . GLY B 1 239 ? 15.727 15.766 -5.414 1 83.25 239 GLY B C 1
ATOM 4251 O O . GLY B 1 239 ? 16.609 16.453 -4.906 1 83.25 239 GLY B O 1
ATOM 4252 N N . HIS B 1 240 ? 14.469 16.016 -5.488 1 83.19 240 HIS B N 1
ATOM 4253 C CA . HIS B 1 240 ? 14.023 17.328 -5.027 1 83.19 240 HIS B CA 1
ATOM 4254 C C . HIS B 1 240 ? 14.164 17.453 -3.516 1 83.19 240 HIS B C 1
ATOM 4256 O O . HIS B 1 240 ? 14.445 18.547 -3.004 1 83.19 240 HIS B O 1
ATOM 4262 N N . PHE B 1 241 ? 14.008 16.359 -2.799 1 88.88 241 PHE B N 1
ATOM 4263 C CA . PHE B 1 241 ? 14.148 16.406 -1.349 1 88.88 241 PHE B CA 1
ATOM 4264 C C . PHE B 1 241 ? 15.578 16.766 -0.957 1 88.88 241 PHE B C 1
ATOM 4266 O O . PHE B 1 241 ? 15.805 17.578 -0.064 1 88.88 241 PHE B O 1
ATOM 4273 N N . ALA B 1 242 ? 16.469 16.141 -1.651 1 88.31 242 ALA B N 1
ATOM 4274 C CA . ALA B 1 242 ? 17.875 16.438 -1.38 1 88.31 242 ALA B CA 1
ATOM 4275 C C . ALA B 1 242 ? 18.203 17.891 -1.729 1 88.31 242 ALA B C 1
ATOM 4277 O O . ALA B 1 242 ? 18.938 18.547 -0.998 1 88.31 242 ALA B O 1
ATOM 4278 N N . ILE B 1 243 ? 17.734 18.312 -2.84 1 85.75 243 ILE B N 1
ATOM 4279 C CA . ILE B 1 243 ? 17.969 19.688 -3.271 1 85.75 243 ILE B CA 1
ATOM 4280 C C . ILE B 1 243 ? 17.406 20.656 -2.227 1 85.75 243 ILE B C 1
ATOM 4282 O O . ILE B 1 243 ? 18.094 21.594 -1.815 1 85.75 243 ILE B O 1
ATOM 4286 N N . MET B 1 244 ? 16.219 20.438 -1.783 1 87.12 244 MET B N 1
ATOM 4287 C CA . MET B 1 244 ? 15.594 21.297 -0.776 1 87.12 244 MET B CA 1
ATOM 4288 C C . MET B 1 244 ? 16.391 21.281 0.521 1 87.12 244 MET B C 1
ATOM 4290 O O . MET B 1 244 ? 16.578 22.312 1.161 1 87.12 244 MET B O 1
ATOM 4294 N N . ALA B 1 245 ? 16.828 20.109 0.874 1 91.06 245 ALA B N 1
ATOM 4295 C CA . ALA B 1 245 ? 17.609 19.984 2.098 1 91.06 245 ALA B CA 1
ATOM 4296 C C . ALA B 1 245 ? 18.922 20.75 1.983 1 91.06 245 ALA B C 1
ATOM 4298 O O . ALA B 1 245 ? 19.312 21.484 2.904 1 91.06 245 ALA B O 1
ATOM 4299 N N . ASN B 1 246 ? 19.531 20.609 0.902 1 89.38 246 ASN B N 1
ATOM 4300 C CA . ASN B 1 246 ? 20.797 21.297 0.665 1 89.38 246 ASN B CA 1
ATOM 4301 C C . ASN B 1 246 ? 20.625 22.812 0.647 1 89.38 246 ASN B C 1
ATOM 4303 O O . ASN B 1 246 ? 21.531 23.547 1.037 1 89.38 246 ASN B O 1
ATOM 4307 N N . GLN B 1 247 ? 19.516 23.25 0.201 1 86.69 247 GLN B N 1
ATOM 4308 C CA . GLN B 1 247 ? 19.234 24.672 0.134 1 86.69 247 GLN B CA 1
ATOM 4309 C C . GLN B 1 247 ? 18.703 25.203 1.47 1 86.69 247 GLN B C 1
ATOM 4311 O O . GLN B 1 247 ? 18.406 26.391 1.606 1 86.69 247 GLN B O 1
ATOM 4316 N N . GLY B 1 248 ? 18.516 24.328 2.389 1 88.5 248 GLY B N 1
ATOM 4317 C CA . GLY B 1 248 ? 18.062 24.719 3.717 1 88.5 248 GLY B CA 1
ATOM 4318 C C . GLY B 1 248 ? 16.562 24.812 3.836 1 88.5 248 GLY B C 1
ATOM 4319 O O . GLY B 1 248 ? 16.047 25.297 4.848 1 88.5 248 GLY B O 1
ATOM 4320 N N . HIS B 1 249 ? 15.789 24.344 2.846 1 88.44 249 HIS B N 1
ATOM 4321 C CA . HIS B 1 249 ? 14.336 24.484 2.818 1 88.44 249 HIS B CA 1
ATOM 4322 C C . HIS B 1 249 ? 13.664 23.266 3.467 1 88.44 249 HIS B C 1
ATOM 4324 O O . HIS B 1 249 ? 12.477 23.328 3.816 1 88.44 249 HIS B O 1
ATOM 4330 N N . LEU B 1 250 ? 14.391 22.188 3.609 1 92.25 250 LEU B N 1
ATOM 4331 C CA . LEU B 1 250 ? 13.914 20.953 4.23 1 92.25 250 LEU B CA 1
ATOM 4332 C C . LEU B 1 250 ? 14.883 20.484 5.305 1 92.25 250 LEU B C 1
ATOM 4334 O O . LEU B 1 250 ? 16.094 20.453 5.082 1 92.25 250 LEU B O 1
ATOM 4338 N N . LYS B 1 251 ? 14.359 20.203 6.434 1 95.81 251 LYS B N 1
ATOM 4339 C CA . LYS B 1 251 ? 15.164 19.656 7.516 1 95.81 251 LYS B CA 1
ATOM 4340 C C . LYS B 1 251 ? 14.5 18.422 8.133 1 95.81 251 LYS B C 1
ATOM 4342 O O . LYS B 1 251 ? 13.352 18.484 8.562 1 95.81 251 LYS B O 1
ATOM 4347 N N . ASP B 1 252 ? 15.227 17.312 8.156 1 97.31 252 ASP B N 1
ATOM 4348 C CA . ASP B 1 252 ? 14.805 16.109 8.883 1 97.31 252 ASP B CA 1
ATOM 4349 C C . ASP B 1 252 ? 15.359 16.109 10.305 1 97.31 252 ASP B C 1
ATOM 4351 O O . ASP B 1 252 ? 16.562 16.297 10.508 1 97.31 252 ASP B O 1
ATOM 4355 N N . ILE B 1 253 ? 14.461 15.883 11.203 1 98 253 ILE B N 1
ATOM 4356 C CA . ILE B 1 253 ? 14.859 15.82 12.609 1 98 253 ILE B CA 1
ATOM 4357 C C . ILE B 1 253 ? 14.438 14.484 13.211 1 98 253 ILE B C 1
ATOM 4359 O O . ILE B 1 253 ? 13.258 14.148 13.219 1 98 253 ILE B O 1
ATOM 4363 N N . GLN B 1 254 ? 15.414 13.719 13.703 1 96.88 254 GLN B N 1
ATOM 4364 C CA . GLN B 1 254 ? 15.133 12.445 14.352 1 96.88 254 GLN B CA 1
ATOM 4365 C C . GLN B 1 254 ? 14.617 12.648 15.773 1 96.88 254 GLN B C 1
ATOM 4367 O O . GLN B 1 254 ? 15.172 13.445 16.531 1 96.88 254 GLN B O 1
ATOM 4372 N N . VAL B 1 255 ? 13.5 11.977 16.141 1 95.81 255 VAL B N 1
ATOM 4373 C CA . VAL B 1 255 ? 12.953 12 17.5 1 95.81 255 VAL B CA 1
ATOM 4374 C C . VAL B 1 255 ? 12.648 10.578 17.953 1 95.81 255 VAL B C 1
ATOM 4376 O O . VAL B 1 255 ? 12.703 9.633 17.156 1 95.81 255 VAL B O 1
ATOM 4379 N N . ASP B 1 256 ? 12.344 10.438 19.188 1 89.75 256 ASP B N 1
ATOM 4380 C CA . ASP B 1 256 ? 11.844 9.18 19.734 1 89.75 256 ASP B CA 1
ATOM 4381 C C . ASP B 1 256 ? 10.352 9.258 20.016 1 89.75 256 ASP B C 1
ATOM 4383 O O . ASP B 1 256 ? 9.93 9.867 21 1 89.75 256 ASP B O 1
ATOM 4387 N N . ALA B 1 257 ? 9.477 8.844 19.141 1 80.88 257 ALA B N 1
ATOM 4388 C CA . ALA B 1 257 ? 8.023 8.977 19.266 1 80.88 257 ALA B CA 1
ATOM 4389 C C . ALA B 1 257 ? 7.43 7.793 20.016 1 80.88 257 ALA B C 1
ATOM 4391 O O . ALA B 1 257 ? 6.297 7.867 20.5 1 80.88 257 ALA B O 1
ATOM 4392 N N . GLY B 1 258 ? 8.023 6.582 20.156 1 68.31 258 GLY B N 1
ATOM 4393 C CA . GLY B 1 258 ? 7.457 5.438 20.844 1 68.31 258 GLY B CA 1
ATOM 4394 C C . GLY B 1 258 ? 8.195 5.086 22.125 1 68.31 258 GLY B C 1
ATOM 4395 O O . GLY B 1 258 ? 9.18 5.738 22.469 1 68.31 258 GLY B O 1
ATOM 4396 N N . ASN B 1 259 ? 7.422 4.539 23.109 1 53.72 259 ASN B N 1
ATOM 4397 C CA . ASN B 1 259 ? 8.008 3.998 24.328 1 53.72 259 ASN B CA 1
ATOM 4398 C C . ASN B 1 259 ? 8.891 2.785 24.031 1 53.72 259 ASN B C 1
ATOM 4400 O O . ASN B 1 259 ? 8.641 2.047 23.078 1 53.72 259 ASN B O 1
ATOM 4404 N N . LEU B 1 260 ? 10.25 2.957 24.453 1 43.47 260 LEU B N 1
ATOM 4405 C CA . LEU B 1 260 ? 11.328 1.975 24.375 1 43.47 260 LEU B CA 1
ATOM 4406 C C . LEU B 1 260 ? 10.773 0.558 24.516 1 43.47 260 LEU B C 1
ATOM 4408 O O . LEU B 1 260 ? 11.367 -0.393 24 1 43.47 260 LEU B O 1
ATOM 4412 N N . LEU B 1 261 ? 10.023 0.38 25.469 1 41.28 261 LEU B N 1
ATOM 4413 C CA . LEU B 1 261 ? 9.797 -0.996 25.906 1 41.28 261 LEU B CA 1
ATOM 4414 C C . LEU B 1 261 ? 9.062 -1.789 24.828 1 41.28 261 LEU B C 1
ATOM 4416 O O . LEU B 1 261 ? 9.062 -3.021 24.859 1 41.28 261 LEU B O 1
ATOM 4420 N N . THR B 1 262 ? 7.98 -1.239 24.219 1 44.5 262 THR B N 1
ATOM 4421 C CA . THR B 1 262 ? 7.066 -2.1 23.469 1 44.5 262 THR B CA 1
ATOM 4422 C C . THR B 1 262 ? 7.469 -2.178 22 1 44.5 262 THR B C 1
ATOM 4424 O O . THR B 1 262 ? 7.918 -1.188 21.422 1 44.5 262 THR B O 1
ATOM 4427 N N . LYS B 1 263 ? 7.695 -3.338 21.438 1 48.81 263 LYS B N 1
ATOM 4428 C CA . LYS B 1 263 ? 7.746 -3.734 20.031 1 48.81 263 LYS B CA 1
ATOM 4429 C C . LYS B 1 263 ? 6.969 -2.758 19.156 1 48.81 263 LYS B C 1
ATOM 4431 O O . LYS B 1 263 ? 5.957 -2.201 19.594 1 48.81 263 LYS B O 1
ATOM 4436 N N . TRP B 1 264 ? 7.66 -2.146 18.234 1 51.56 264 TRP B N 1
ATOM 4437 C CA . TRP B 1 264 ? 6.938 -1.238 17.344 1 51.56 264 TRP B CA 1
ATOM 4438 C C . TRP B 1 264 ? 5.496 -1.694 17.156 1 51.56 264 TRP B C 1
ATOM 4440 O O . TRP B 1 264 ? 5.238 -2.877 16.922 1 51.56 264 TRP B O 1
ATOM 4450 N N . ASN B 1 265 ? 4.543 -0.979 17.672 1 58.69 265 ASN B N 1
ATOM 4451 C CA . ASN B 1 265 ? 3.131 -1.175 17.359 1 58.69 265 ASN B CA 1
ATOM 4452 C C . ASN B 1 265 ? 2.498 0.098 16.797 1 58.69 265 ASN B C 1
ATOM 4454 O O . ASN B 1 265 ? 3.129 1.156 16.797 1 58.69 265 ASN B O 1
ATOM 4458 N N . THR B 1 266 ? 1.545 -0.011 16.062 1 60.69 266 THR B N 1
ATOM 4459 C CA . THR B 1 266 ? 0.77 1.078 15.484 1 60.69 266 THR B CA 1
ATOM 4460 C C . THR B 1 266 ? 0.578 2.207 16.484 1 60.69 266 THR B C 1
ATOM 4462 O O . THR B 1 266 ? 0.48 3.375 16.109 1 60.69 266 THR B O 1
ATOM 4465 N N . LEU B 1 267 ? 0.776 1.869 17.688 1 55.84 267 LEU B N 1
ATOM 4466 C CA . LEU B 1 267 ? 0.617 2.879 18.734 1 55.84 267 LEU B CA 1
ATOM 4467 C C . LEU B 1 267 ? 1.822 3.812 18.766 1 55.84 267 LEU B C 1
ATOM 4469 O O . LEU B 1 267 ? 1.677 5.012 19.016 1 55.84 267 LEU B O 1
ATOM 4473 N N . SER B 1 268 ? 2.885 3.256 18.516 1 64.44 268 SER B N 1
ATOM 4474 C CA . SER B 1 268 ? 4.086 4.086 18.516 1 64.44 268 SER B CA 1
ATOM 4475 C C . SER B 1 268 ? 4.047 5.113 17.391 1 64.44 268 SER B C 1
ATOM 4477 O O . SER B 1 268 ? 4.598 6.207 17.516 1 64.44 268 SER B O 1
ATOM 4479 N N . HIS B 1 269 ? 3.365 4.785 16.438 1 74.81 269 HIS B N 1
ATOM 4480 C CA . HIS B 1 269 ? 3.223 5.688 15.289 1 74.81 269 HIS B CA 1
ATOM 4481 C C . HIS B 1 269 ? 2.352 6.887 15.648 1 74.81 269 HIS B C 1
ATOM 4483 O O . HIS B 1 269 ? 2.412 7.922 14.977 1 74.81 269 HIS B O 1
ATOM 4489 N N . MET B 1 270 ? 1.765 6.797 16.812 1 76.88 270 MET B N 1
ATOM 4490 C CA . MET B 1 270 ? 0.908 7.891 17.266 1 76.88 270 MET B CA 1
ATOM 4491 C C . MET B 1 270 ? 1.619 8.742 18.312 1 76.88 270 MET B C 1
ATOM 4493 O O . MET B 1 270 ? 1.123 9.805 18.688 1 76.88 270 MET B O 1
ATOM 4497 N N . GLY B 1 271 ? 2.793 8.352 18.672 1 86 271 GLY B N 1
ATOM 4498 C CA . GLY B 1 271 ? 3.51 9.016 19.75 1 86 271 GLY B CA 1
ATOM 4499 C C . GLY B 1 271 ? 4.008 10.398 19.375 1 86 271 GLY B C 1
ATOM 4500 O O . GLY B 1 271 ? 4.34 11.203 20.25 1 86 271 GLY B O 1
ATOM 4501 N N . TYR B 1 272 ? 3.992 10.742 18.094 1 92.12 272 TYR B N 1
ATOM 4502 C CA . TYR B 1 272 ? 4.488 12.031 17.625 1 92.12 272 TYR B CA 1
ATOM 4503 C C . TYR B 1 272 ? 3.641 13.18 18.172 1 92.12 272 TYR B C 1
ATOM 4505 O O . TYR B 1 272 ? 4.156 14.266 18.422 1 92.12 272 TYR B O 1
ATOM 4513 N N . TRP B 1 273 ? 2.383 12.93 18.422 1 92.31 273 TRP B N 1
ATOM 4514 C CA . TRP B 1 273 ? 1.419 13.969 18.781 1 92.31 273 TRP B CA 1
ATOM 4515 C C . TRP B 1 273 ? 1.73 14.562 20.141 1 92.31 273 TRP B C 1
ATOM 4517 O O . TRP B 1 273 ? 1.285 15.664 20.469 1 92.31 273 TRP B O 1
ATOM 4527 N N . THR B 1 274 ? 2.525 13.82 20.906 1 92.88 274 THR B N 1
ATOM 4528 C CA . THR B 1 274 ? 2.826 14.289 22.266 1 92.88 274 THR B CA 1
ATOM 4529 C C . THR B 1 274 ? 4.332 14.406 22.469 1 92.88 274 THR B C 1
ATOM 4531 O O . THR B 1 274 ? 4.801 14.523 23.609 1 92.88 274 THR B O 1
ATOM 4534 N N . ASN B 1 275 ? 5.055 14.328 21.422 1 95 275 ASN B N 1
ATOM 4535 C CA . ASN B 1 275 ? 6.512 14.406 21.516 1 95 275 ASN B CA 1
ATOM 4536 C C . ASN B 1 275 ? 6.977 15.812 21.875 1 95 275 ASN B C 1
ATOM 4538 O O . ASN B 1 275 ? 6.586 16.781 21.219 1 95 275 ASN B O 1
ATOM 4542 N N . LYS B 1 276 ? 7.855 15.945 22.812 1 96 276 LYS B N 1
ATOM 4543 C CA . LYS B 1 276 ? 8.25 17.234 23.391 1 96 276 LYS B CA 1
ATOM 4544 C C . LYS B 1 276 ? 9.008 18.078 22.359 1 96 276 LYS B C 1
ATOM 4546 O O . LYS B 1 276 ? 8.859 19.297 22.328 1 96 276 LYS B O 1
ATOM 4551 N N . THR B 1 277 ? 9.805 17.453 21.562 1 97.25 277 THR B N 1
ATOM 4552 C CA . THR B 1 277 ? 10.594 18.172 20.562 1 97.25 277 THR B CA 1
ATOM 4553 C C . THR B 1 277 ? 9.695 18.781 19.5 1 97.25 277 THR B C 1
ATOM 4555 O O . THR B 1 277 ? 9.883 19.938 19.109 1 97.25 277 THR B O 1
ATOM 4558 N N . ILE B 1 278 ? 8.727 18.047 19.109 1 97.69 278 ILE B N 1
ATOM 4559 C CA . ILE B 1 278 ? 7.785 18.516 18.094 1 97.69 278 ILE B CA 1
ATOM 4560 C C . ILE B 1 278 ? 6.945 19.656 18.656 1 97.69 278 ILE B C 1
ATOM 4562 O O . ILE B 1 278 ? 6.797 20.703 18.016 1 97.69 278 ILE B O 1
ATOM 4566 N N . ILE B 1 279 ? 6.492 19.484 19.859 1 97.62 279 ILE B N 1
ATOM 4567 C CA . ILE B 1 279 ? 5.648 20.484 20.5 1 97.62 279 ILE B CA 1
ATOM 4568 C C . ILE B 1 279 ? 6.438 21.781 20.703 1 97.62 279 ILE B C 1
ATOM 4570 O O . ILE B 1 279 ? 5.922 22.875 20.453 1 97.62 279 ILE B O 1
ATOM 4574 N N . ALA B 1 280 ? 7.672 21.672 21.047 1 97.12 280 ALA B N 1
ATOM 4575 C CA . ALA B 1 280 ? 8.523 22.844 21.25 1 97.12 280 ALA B CA 1
ATOM 4576 C C . ALA B 1 280 ? 8.719 23.609 19.938 1 97.12 280 ALA B C 1
ATOM 4578 O O . ALA B 1 280 ? 8.688 24.844 19.938 1 97.12 280 ALA B O 1
ATOM 4579 N N . GLN B 1 281 ? 8.898 22.875 18.891 1 97.25 281 GLN B N 1
ATOM 4580 C CA . GLN B 1 281 ? 9.078 23.5 17.594 1 97.25 281 GLN B CA 1
ATOM 4581 C C . GLN B 1 281 ? 7.824 24.266 17.188 1 97.25 281 GLN B C 1
ATOM 4583 O O . GLN B 1 281 ? 7.914 25.422 16.734 1 97.25 281 GLN B O 1
ATOM 4588 N N . ILE B 1 282 ? 6.715 23.641 17.328 1 97.75 282 ILE B N 1
ATOM 4589 C CA . ILE B 1 282 ? 5.457 24.266 16.938 1 97.75 282 ILE B CA 1
ATOM 4590 C C . ILE B 1 282 ? 5.188 25.484 17.812 1 97.75 282 ILE B C 1
ATOM 4592 O O . ILE B 1 282 ? 4.762 26.531 17.312 1 97.75 282 ILE B O 1
ATOM 4596 N N . ALA B 1 283 ? 5.449 25.391 19.109 1 97.44 283 ALA B N 1
ATOM 4597 C CA . ALA B 1 283 ? 5.277 26.516 20.031 1 97.44 283 ALA B CA 1
ATOM 4598 C C . ALA B 1 283 ? 6.145 27.703 19.609 1 97.44 283 ALA B C 1
ATOM 4600 O O . ALA B 1 283 ? 5.68 28.844 19.609 1 97.44 283 ALA B O 1
ATOM 4601 N N . LEU B 1 284 ? 7.344 27.391 19.281 1 95.5 284 LEU B N 1
ATOM 4602 C CA . LEU B 1 284 ? 8.273 28.438 18.844 1 95.5 284 LEU B CA 1
ATOM 4603 C C . LEU B 1 284 ? 7.77 29.125 17.578 1 95.5 284 LEU B C 1
ATOM 4605 O O . LEU B 1 284 ? 7.836 30.344 17.469 1 95.5 284 LEU B O 1
ATOM 4609 N N . ASP B 1 285 ? 7.293 28.344 16.656 1 94.81 285 ASP B N 1
ATOM 4610 C CA . ASP B 1 285 ? 6.77 28.891 15.406 1 94.81 285 ASP B CA 1
ATOM 4611 C C . ASP B 1 285 ? 5.609 29.844 15.664 1 94.81 285 ASP B C 1
ATOM 4613 O O . ASP B 1 285 ? 5.582 30.953 15.133 1 94.81 285 ASP B O 1
ATOM 4617 N N . ILE B 1 286 ? 4.688 29.438 16.484 1 95.88 286 ILE B N 1
ATOM 4618 C CA . ILE B 1 286 ? 3.506 30.234 16.781 1 95.88 286 ILE B CA 1
ATOM 4619 C C . ILE B 1 286 ? 3.912 31.5 17.531 1 95.88 286 ILE B C 1
ATOM 4621 O O . ILE B 1 286 ? 3.445 32.594 17.219 1 95.88 286 ILE B O 1
ATOM 4625 N N . GLN B 1 287 ? 4.801 31.359 18.453 1 94.75 287 GLN B N 1
ATOM 4626 C CA . GLN B 1 287 ? 5.281 32.5 19.234 1 94.75 287 GLN B CA 1
ATOM 4627 C C . GLN B 1 287 ? 5.926 33.562 18.328 1 94.75 287 GLN B C 1
ATOM 4629 O O . GLN B 1 287 ? 5.641 34.75 18.453 1 94.75 287 GLN B O 1
ATOM 4634 N N . ASN B 1 288 ? 6.773 33.094 17.469 1 92.75 288 ASN B N 1
ATOM 4635 C CA . ASN B 1 288 ? 7.449 34 16.547 1 92.75 288 ASN B CA 1
ATOM 4636 C C . ASN B 1 288 ? 6.453 34.719 15.656 1 92.75 288 ASN B C 1
ATOM 4638 O O . ASN B 1 288 ? 6.598 35.906 15.398 1 92.75 288 ASN B O 1
ATOM 4642 N N . ALA B 1 289 ? 5.48 34 15.227 1 93.12 289 ALA B N 1
ATOM 4643 C CA . ALA B 1 289 ? 4.465 34.594 14.367 1 93.12 289 ALA B CA 1
ATOM 4644 C C . ALA B 1 289 ? 3.65 35.625 15.125 1 93.12 289 ALA B C 1
ATOM 4646 O O . ALA B 1 289 ? 3.312 36.688 14.578 1 93.12 289 ALA B O 1
ATOM 4647 N N . MET B 1 290 ? 3.365 35.406 16.375 1 92.75 290 MET B N 1
ATOM 4648 C CA . MET B 1 290 ? 2.605 36.312 17.219 1 92.75 290 MET B CA 1
ATOM 4649 C C . MET B 1 290 ? 3.396 37.594 17.484 1 92.75 290 MET B C 1
ATOM 4651 O O . MET B 1 290 ? 2.826 38.688 17.516 1 92.75 290 MET B O 1
ATOM 4655 N N . GLU B 1 291 ? 4.641 37.406 17.641 1 90.69 291 GLU B N 1
ATOM 4656 C CA . GLU B 1 291 ? 5.504 38.562 17.859 1 90.69 291 GLU B CA 1
ATOM 4657 C C . GLU B 1 291 ? 5.57 39.438 16.609 1 90.69 291 GLU B C 1
ATOM 4659 O O . GLU B 1 291 ? 5.582 40.688 16.719 1 90.69 291 GLU B O 1
ATOM 4664 N N . GLN B 1 292 ? 5.555 38.844 15.523 1 87.44 292 GLN B N 1
ATOM 4665 C CA . GLN B 1 292 ? 5.613 39.594 14.273 1 87.44 292 GLN B CA 1
ATOM 4666 C C . GLN B 1 292 ? 4.285 40.281 13.984 1 87.44 292 GLN B C 1
ATOM 4668 O O . GLN B 1 292 ? 4.262 41.344 13.391 1 87.44 292 GLN B O 1
ATOM 4673 N N . ALA B 1 293 ? 3.178 39.688 14.336 1 83 293 ALA B N 1
ATOM 4674 C CA . ALA B 1 293 ? 1.848 40.25 14.109 1 83 293 ALA B CA 1
ATOM 4675 C C . ALA B 1 293 ? 1.581 41.406 15.039 1 83 293 ALA B C 1
ATOM 4677 O O . ALA B 1 293 ? 0.796 42.312 14.711 1 83 293 ALA B O 1
ATOM 4678 N N . GLY B 1 294 ? 2.102 41.406 16.234 1 72.69 294 GLY B N 1
ATOM 4679 C CA . GLY B 1 294 ? 1.94 42.5 17.188 1 72.69 294 GLY B CA 1
ATOM 4680 C C . GLY B 1 294 ? 2.793 43.719 16.859 1 72.69 294 GLY B C 1
ATOM 4681 O O . GLY B 1 294 ? 2.625 44.781 17.453 1 72.69 294 GLY B O 1
ATOM 4682 N N . GLU B 1 295 ? 3.719 43.5 16 1 64.25 295 GLU B N 1
ATOM 4683 C CA . GLU B 1 295 ? 4.516 44.656 15.547 1 64.25 295 GLU B CA 1
ATOM 4684 C C . GLU B 1 295 ? 3.861 45.344 14.352 1 64.25 295 GLU B C 1
ATOM 4686 O O . GLU B 1 295 ? 3.109 44.688 13.602 1 64.25 295 GLU B O 1
#

Radius of gyration: 27.56 Å; Cα contacts (8 Å, |Δi|>4): 998; chains: 2; bounding box: 53×92×76 Å

InterPro domains:
  IPR029058 Alpha/Beta hydrolase fold [SSF53474] (123-231)

Sequence (590 aa):
MTSYKLSDDKKLKPVGVMVVHGIGRQSLPPTSQPDKLMYSLSLYRKLERILTGRNVDLNDDVAWREANYAHIFNGVQDEYYRQLGNSIKRSRIRQLVVENLGDAAAYRPRNAEGAGQKSAFTKVQMAIQSTFEKVESECVPNAPIFVIAHSLGGQVMLDYFKSCFSQNGKLDIPTKLENVQRFITFGCNIPLFMIGQPEDETIAFEPPVRFVEDKAQPWWINFYDRDDVLGYPLAPMGGHFAIMANQGHLKDIQVDAGNLLTKWNTLSHMGYWTNKTIIAQIALDIQNAMEQAGEMTSYKLSDDKKLKPVGVMVVHGIGRQSLPPTSQPDKLMYSLSLYRKLERILTGRNVDLNDDVAWREANYAHIFNGVQDEYYRQLGNSIKRSRIRQLVVENLGDAAAYRPRNAEGAGQKSAFTKVQMAIQSTFEKVESECVPNAPIFVIAHSLGGQVMLDYFKSCFSQNGKLDIPTKLENVQRFITFGCNIPLFMIGQPEDETIAFEPPVRFVEDKAQPWWINFYDRDDVLGYPLAPMGGHFAIMANQGHLKDIQVDAGNLLTKWNTLSHMGYWTNKTIIAQIALDIQNAMEQAGE

Solvent-accessible surface area (backbone atoms only — not comparable to full-atom values): 31843 Å² total; per-residue (Å²): 134,80,74,77,67,80,63,84,75,71,75,57,7,61,29,24,35,42,37,31,59,42,68,48,91,53,80,73,55,52,86,91,38,74,78,49,74,58,92,54,40,68,36,50,52,55,43,39,59,57,32,47,77,68,80,39,51,51,82,69,41,34,29,70,45,67,40,76,48,41,66,60,53,44,50,36,50,50,53,51,48,60,40,43,49,84,67,44,58,88,45,73,65,36,46,50,45,46,32,47,52,21,44,56,43,23,54,40,86,64,90,74,62,56,96,78,64,81,46,55,32,57,54,43,50,48,33,46,50,51,40,52,50,49,33,52,71,39,21,39,89,78,31,45,24,35,39,37,18,28,23,52,17,34,45,54,47,50,52,47,55,41,65,51,41,50,81,85,73,54,43,69,52,58,84,78,58,74,28,55,62,33,40,38,29,33,30,22,34,54,62,50,64,42,28,62,52,58,47,82,68,39,71,72,64,76,72,61,65,76,57,65,71,55,57,86,53,47,38,30,40,36,33,18,24,40,74,39,72,60,20,44,68,54,44,50,67,34,49,38,39,30,51,33,31,74,64,34,40,34,43,70,42,82,48,79,34,47,68,86,82,58,70,85,44,82,62,34,71,54,27,54,58,72,27,65,69,57,50,49,51,53,46,50,52,52,50,54,51,50,56,59,67,75,104,134,80,73,77,67,83,63,86,75,69,75,57,6,61,30,23,36,41,38,31,58,42,69,48,92,52,79,73,56,51,89,92,37,73,77,50,73,58,92,54,40,68,37,50,52,55,42,39,60,56,32,49,76,67,79,39,51,51,83,70,41,34,28,72,44,69,41,77,46,42,66,60,53,47,50,35,50,49,51,48,49,59,42,44,48,85,67,44,58,88,46,73,66,35,48,49,45,44,32,48,53,20,44,54,43,24,55,39,86,63,90,75,61,57,96,76,63,80,44,54,34,53,53,43,49,48,33,46,50,50,40,52,52,51,33,52,72,40,22,39,89,78,30,44,25,37,38,38,17,27,22,51,16,34,47,54,48,49,51,46,57,46,63,48,39,44,84,84,70,54,44,67,50,59,81,78,58,76,27,54,63,32,39,36,29,32,31,23,35,54,65,50,64,42,28,63,51,58,47,83,67,40,72,66,66,74,70,63,64,77,58,65,73,55,56,86,53,48,38,30,39,35,34,19,25,41,74,39,72,59,20,44,69,54,42,51,67,34,49,37,39,31,52,33,30,74,64,34,39,34,42,70,42,82,48,80,34,47,69,87,82,57,71,84,44,81,64,32,70,54,27,55,57,73,26,66,70,57,50,51,51,53,47,48,52,53,50,52,52,50,56,56,64,74,96

Organism: Hirschia baltica (strain ATCC 49814 / DSM 5838 / IFAM 1418) (NCBI:txid582402)

Foldseek 3Di:
DPPPPPPPPLPFAQEEEEEEEAWDQFDADDPVCNFDDGLLVLLLVVLCVVCVVVVDHCVRHYHYGYLDLNVLLVVVLVVVCVVCPPVDDDDPVVRVCCRHVVVVVQQDDDPPPDPPDDGSVVSSLVSVVVRLVVRCVRHDHLRAYEYEYEQRRVVSVLVNLDVCQDDPNPSCNPPRCNRHQAYEYELYQVVVVCVPPDLQPPDQDDPDPVCLVVLPAARYEYEYEPLAPRGDADCVSDHNSVVSVVSNNYYYDYDQQADPPDDDDPVSSSSLSNGPVNSVVVSVVVSVSVVVSVD/DPPPPPPPPQPFAQEEEEEEEAWDQFDADDPVCNFDDGLLVLLLVVLCVVCVVVVDHCVRHYHYGYLDLNVLLVVVLVVVCVVCPPVDDDDPVVRVCCRHVVVVVQQDDDPPPDPPDDGSVVSSLVSVVVRLVVRCVRHDHLRAYEYEYEQRRVVSVVVNLVVCQDPPNPSCNPPRCNRHQAYEYELYQVVVVCVPPDLQPPDQDDPDPVCLVVLPAARYEYEYEPLAPRGDADCVSDHNSVVSVVSNNYYYDYDQQADPPDRDDPVSSSSLSNGPVNSVVVSVVVSVSVVVSVD